Protein 3M8U (pdb70)

Nearest PDB structures (foldseek):
  3m8u-assembly1_A  TM=1.002E+00  e=0.000E+00  Glaesserella parasuis SH0165
  3tpa-assembly1_A  TM=8.443E-01  e=3.538E-82  Glaesserella parasuis 29755
  8c6u-assembly1_A  TM=8.831E-01  e=1.238E-36  Agrobacterium tumefaciens
  8c6r-assembly1_A  TM=8.570E-01  e=9.132E-37  Agrobacterium tumefaciens
  8cb9-assembly1_A  TM=8.434E-01  e=1.182E-34  Agrobacterium tumefaciens

Radius of gyration: 23.16 Å; Cα contacts (8 Å, |Δi|>4): 1195; chains: 1; bounding box: 48×63×65 Å

CATH classification: 3.40.190.10 (+2 more: 3.90.76.10, 3.10.105.10)

Secondary structure (DSSP, 8-state):
--EEEEEESS--S-S-GGG---HHHHHHTHHHH---SEEEPTTSS-EEESSEEEEEE-TTS-EEEEEEPSSPPPP-BTTB--SS---HHHHHHHHHHHH-TTSTTTTGGG---HHHHHTTHHHHEEEEEEEETTEEEEEESS--TTHHHHTTSGGG----HHHHHHHHHTT-TTHHHHS---SSSEEEEEEETTTEEEEEE-TT-TT---S-SEEEEEE---HHHHHHHHHHTS-SEESS--HHHHHHHTS-TT-EEEEEE-SEEEEEEE-TTSTTTTSHHHHHHHHHT--HHHHIIIIITTSEEE-SSSS-TTSTT--TT--PPP--HHHHHHHHHHTT-TT-EEEEEE--SS-BTTBS-HHHHHHHHHHHHHTTTEEEEEE---HHHHHHHHHTT--SEEEEEEE-SSS-THHHHHHHH-GGGBTTTBTT----HHHHHHHHHHHT-S-HHHHHHHHHHHHHHHHHH-SEEEEEEEEEEEEE-TTEES----TTS----TT-EE--

B-factor: mean 21.23, std 10.89, range [4.3, 130.55]

Structure (mmCIF, N/CA/C/O backbone):
data_3M8U
#
_entry.id   3M8U
#
_cell.length_a   57.520
_cell.length_b   68.470
_cell.length_c   142.320
_cell.angle_alpha   90.00
_cell.angle_beta   90.00
_cell.angle_gamma   90.00
#
_symmetry.space_group_name_H-M   'P 21 21 21'
#
loop_
_entity.id
_entity.type
_entity.pdbx_description
1 polymer 'Heme-binding protein A'
2 non-polymer 'OXIDIZED GLUTATHIONE DISULFIDE'
3 non-polymer 'MALONATE ION'
4 water water
#
loop_
_atom_site.group_PDB
_atom_site.id
_atom_site.type_symbol
_atom_site.label_atom_id
_atom_site.label_alt_id
_atom_site.label_comp_id
_atom_site.label_asym_id
_atom_site.label_entity_id
_atom_site.label_seq_id
_atom_site.pdbx_PDB_ins_code
_atom_site.Cartn_x
_atom_site.Cartn_y
_atom_site.Cartn_z
_atom_site.occupancy
_atom_site.B_iso_or_equiv
_atom_site.auth_seq_id
_atom_site.auth_comp_id
_atom_site.auth_asym_id
_atom_site.auth_atom_id
_atom_site.pdbx_PDB_model_num
ATOM 1 N N . ASP A 1 2 ? 19.739 10.331 -23.771 1.00 108.15 24 ASP A N 1
ATOM 2 C CA . ASP A 1 2 ? 18.333 10.641 -24.006 1.00 108.79 24 ASP A CA 1
ATOM 3 C C . ASP A 1 2 ? 17.431 9.788 -23.108 1.00 109.23 24 ASP A C 1
ATOM 4 O O . ASP A 1 2 ? 17.402 9.983 -21.892 1.00 110.06 24 ASP A O 1
ATOM 12 N N . LYS A 1 3 ? 16.695 8.850 -23.696 1.00 43.80 25 LYS A N 1
ATOM 13 C CA . LYS A 1 3 ? 15.876 7.932 -22.911 1.00 44.31 25 LYS A CA 1
ATOM 14 C C . LYS A 1 3 ? 16.681 6.683 -22.585 1.00 42.87 25 LYS A C 1
ATOM 15 O O . LYS A 1 3 ? 16.704 5.735 -23.364 1.00 42.14 25 LYS A O 1
ATOM 34 N N . THR A 1 4 ? 17.345 6.698 -21.433 1.00 19.50 26 THR A N 1
ATOM 35 C CA . THR A 1 4 ? 18.184 5.588 -21.005 1.00 18.84 26 THR A CA 1
ATOM 36 C C . THR A 1 4 ? 17.554 4.852 -19.822 1.00 17.89 26 THR A C 1
ATOM 37 O O . THR A 1 4 ? 17.360 5.422 -18.754 1.00 22.36 26 THR A O 1
ATOM 48 N N . PHE A 1 5 ? 17.237 3.583 -20.029 1.00 16.94 27 PHE A N 1
ATOM 49 C CA . PHE A 1 5 ? 16.703 2.728 -18.980 1.00 13.80 27 PHE A CA 1
ATOM 50 C C . PHE A 1 5 ? 17.873 2.084 -18.247 1.00 12.21 27 PHE A C 1
ATOM 51 O O . PHE A 1 5 ? 18.740 1.483 -18.873 1.00 11.73 27 PHE A O 1
ATOM 68 N N . ILE A 1 6 ? 17.914 2.219 -16.926 1.00 9.55 28 ILE A N 1
ATOM 69 C CA . ILE A 1 6 ? 18.960 1.582 -16.137 1.00 11.34 28 ILE A CA 1
ATOM 70 C C . ILE A 1 6 ? 18.374 0.367 -15.423 1.00 12.05 28 ILE A C 1
ATOM 71 O O . ILE A 1 6 ? 17.523 0.490 -14.548 1.00 13.25 28 ILE A O 1
ATOM 87 N N . ASN A 1 7 ? 18.831 -0.805 -15.829 1.00 9.05 29 ASN A N 1
ATOM 88 C CA . ASN A 1 7 ? 18.414 -2.060 -15.219 1.00 8.05 29 ASN A CA 1
ATOM 89 C C . ASN A 1 7 ? 19.512 -2.506 -14.274 1.00 10.32 29 ASN A C 1
ATOM 90 O O . ASN A 1 7 ? 20.619 -2.782 -14.709 1.00 10.25 29 ASN A O 1
ATOM 101 N N . CYS A 1 8 ? 19.224 -2.561 -12.979 1.00 11.97 30 CYS A N 1
ATOM 102 C CA . CYS A 1 8 ? 20.229 -3.020 -12.027 1.00 8.86 30 CYS A CA 1
ATOM 103 C C . CYS A 1 8 ? 20.056 -4.505 -11.768 1.00 9.08 30 CYS A C 1
ATOM 104 O O . CYS A 1 8 ? 18.991 -4.940 -11.316 1.00 9.17 30 CYS A O 1
ATOM 111 N N . VAL A 1 9 ? 21.095 -5.271 -12.091 1.00 10.28 31 VAL A N 1
ATOM 112 C CA . VAL A 1 9 ? 21.051 -6.728 -11.993 1.00 7.62 31 VAL A CA 1
ATOM 113 C C . VAL A 1 9 ? 22.068 -7.221 -10.972 1.00 8.86 31 VAL A C 1
ATOM 114 O O . VAL A 1 9 ? 23.069 -6.561 -10.720 1.00 11.15 31 VAL A O 1
ATOM 127 N N . SER A 1 10 ? 21.821 -8.402 -10.408 1.00 8.53 32 SER A N 1
ATOM 128 C CA . SER A 1 10 ? 22.566 -8.842 -9.225 1.00 12.06 32 SER A CA 1
ATOM 129 C C . SER A 1 10 ? 23.893 -9.546 -9.532 1.00 12.06 32 SER A C 1
ATOM 130 O O . SER A 1 10 ? 24.762 -9.636 -8.663 1.00 12.32 32 SER A O 1
ATOM 138 N N . ARG A 1 11 ? 24.058 -10.035 -10.760 1.00 12.46 33 ARG A N 1
ATOM 139 C CA . ARG A 1 11 ? 25.289 -10.739 -11.124 1.00 12.55 33 ARG A CA 1
ATOM 140 C C . ARG A 1 11 ? 25.674 -10.532 -12.589 1.00 14.06 33 ARG A C 1
ATOM 141 O O . ARG A 1 11 ? 24.831 -10.218 -13.435 1.00 10.69 33 ARG A O 1
ATOM 162 N N . SER A 1 12 ? 26.961 -10.711 -12.867 1.00 10.52 34 SER A N 1
ATOM 163 C CA . SER A 1 12 ? 27.483 -10.718 -14.229 1.00 11.70 34 SER A CA 1
ATOM 164 C C . SER A 1 12 ? 26.970 -11.956 -14.946 1.00 14.17 34 SER A C 1
ATOM 165 O O . SER A 1 12 ? 26.822 -13.012 -14.334 1.00 11.23 34 SER A O 1
ATOM 173 N N . PRO A 1 13 ? 26.696 -11.835 -16.249 1.00 12.53 35 PRO A N 1
ATOM 174 C CA . PRO A 1 13 ? 26.193 -12.981 -17.012 1.00 13.70 35 PRO A CA 1
ATOM 175 C C . PRO A 1 13 ? 27.272 -14.022 -17.258 1.00 15.12 35 PRO A C 1
ATOM 176 O O . PRO A 1 13 ? 28.444 -13.673 -17.430 1.00 13.73 35 PRO A O 1
ATOM 187 N N . THR A 1 14 ? 26.876 -15.292 -17.276 1.00 8.68 36 THR A N 1
ATOM 188 C CA . THR A 1 14 ? 27.801 -16.365 -17.611 1.00 12.62 36 THR A CA 1
ATOM 189 C C . THR A 1 14 ? 28.324 -16.192 -19.039 1.00 13.69 36 THR A C 1
ATOM 190 O O . THR A 1 14 ? 29.494 -16.448 -19.311 1.00 14.47 36 THR A O 1
ATOM 201 N N . GLY A 1 15 ? 27.466 -15.730 -19.942 1.00 11.88 37 GLY A N 1
ATOM 202 C CA . GLY A 1 15 ? 27.880 -15.488 -21.319 1.00 15.58 37 GLY A CA 1
ATOM 203 C C . GLY A 1 15 ? 26.808 -14.776 -22.123 1.00 14.08 37 GLY A C 1
ATOM 204 O O . GLY A 1 15 ? 25.698 -14.562 -21.624 1.00 13.11 37 GLY A O 1
ATOM 208 N N . PHE A 1 16 ? 27.128 -14.413 -23.365 1.00 11.48 38 PHE A N 1
ATOM 209 C CA . PHE A 1 16 ? 26.197 -13.653 -24.210 1.00 10.94 38 PHE A CA 1
ATOM 210 C C . PHE A 1 16 ? 25.746 -14.445 -25.439 1.00 9.74 38 PHE A C 1
ATOM 211 O O . PHE A 1 16 ? 25.240 -13.864 -26.414 1.00 9.39 38 PHE A O 1
ATOM 228 N N . SER A 1 17 ? 25.914 -15.765 -25.389 1.00 8.75 39 SER A N 1
ATOM 229 C CA . SER A 1 17 ? 25.517 -16.637 -26.495 1.00 9.87 39 SER A CA 1
ATOM 230 C C . SER A 1 17 ? 24.437 -17.603 -26.005 1.00 9.69 39 SER A C 1
ATOM 231 O O . SER A 1 17 ? 24.738 -18.577 -25.308 1.00 10.58 39 SER A O 1
ATOM 239 N N . PRO A 1 18 ? 23.171 -17.329 -26.347 1.00 12.09 40 PRO A N 1
ATOM 240 C CA . PRO A 1 18 ? 22.092 -18.100 -25.723 1.00 11.65 40 PRO A CA 1
ATOM 241 C C . PRO A 1 18 ? 22.113 -19.597 -26.030 1.00 12.15 40 PRO A C 1
ATOM 242 O O . PRO A 1 18 ? 21.611 -20.375 -25.226 1.00 11.81 40 PRO A O 1
ATOM 253 N N . ALA A 1 19 ? 22.664 -20.005 -27.169 1.00 9.36 41 ALA A N 1
ATOM 254 C CA . ALA A 1 19 ? 22.744 -21.433 -27.484 1.00 10.26 41 ALA A CA 1
ATOM 255 C C . ALA A 1 19 ? 23.705 -22.168 -26.543 1.00 12.36 41 ALA A C 1
ATOM 256 O O . ALA A 1 19 ? 23.650 -23.391 -26.423 1.00 12.78 41 ALA A O 1
ATOM 263 N N . LEU A 1 20 ? 24.590 -21.428 -25.884 1.00 8.85 42 LEU A N 1
ATOM 264 C CA . LEU A 1 20 ? 25.658 -22.051 -25.094 1.00 9.90 42 LEU A CA 1
ATOM 265 C C . LEU A 1 20 ? 25.362 -22.090 -23.597 1.00 12.61 42 LEU A C 1
ATOM 266 O O . LEU A 1 20 ? 26.086 -22.740 -22.841 1.00 14.78 42 LEU A O 1
ATOM 282 N N . VAL A 1 21 ? 24.324 -21.378 -23.164 1.00 13.80 43 VAL A N 1
ATOM 283 C CA . VAL A 1 21 ? 24.003 -21.303 -21.736 1.00 13.63 43 VAL A CA 1
ATOM 284 C C . VAL A 1 21 ? 22.536 -21.549 -21.465 1.00 11.74 43 VAL A C 1
ATOM 285 O O . VAL A 1 21 ? 21.730 -21.650 -22.380 1.00 10.86 43 VAL A O 1
ATOM 298 N N . MET A 1 22 ? 22.195 -21.603 -20.185 1.00 9.00 44 MET A N 1
ATOM 299 C CA . MET A 1 22 ? 20.884 -22.024 -19.773 1.00 8.05 44 MET A CA 1
ATOM 300 C C . MET A 1 22 ? 20.564 -21.414 -18.412 1.00 9.09 44 MET A C 1
ATOM 301 O O . MET A 1 22 ? 20.164 -22.115 -17.487 1.00 10.22 44 MET A O 1
ATOM 315 N N . ASP A 1 23 ? 20.746 -20.103 -18.293 1.00 8.14 45 ASP A N 1
ATOM 316 C CA . ASP A 1 23 ? 20.361 -19.395 -17.076 1.00 7.29 45 ASP A CA 1
ATOM 317 C C . ASP A 1 23 ? 19.774 -18.039 -17.451 1.00 6.71 45 ASP A C 1
ATOM 318 O O . ASP A 1 23 ? 20.075 -17.496 -18.519 1.00 6.96 45 ASP A O 1
ATOM 327 N N . GLY A 1 24 ? 18.935 -17.504 -16.571 1.00 10.19 46 GLY A N 1
ATOM 328 C CA . GLY A 1 24 ? 18.170 -16.297 -16.853 1.00 11.13 46 GLY A CA 1
ATOM 329 C C . GLY A 1 24 ? 18.941 -14.989 -16.879 1.00 9.49 46 GLY A C 1
ATOM 330 O O . GLY A 1 24 ? 18.538 -14.052 -17.563 1.00 11.39 46 GLY A O 1
ATOM 334 N N . ILE A 1 25 ? 20.016 -14.884 -16.110 1.00 9.04 47 ILE A N 1
ATOM 335 C CA A ILE A 1 25 ? 20.863 -13.687 -16.130 0.59 9.91 47 ILE A CA 1
ATOM 336 C CA B ILE A 1 25 ? 20.798 -13.657 -16.148 0.41 9.90 47 ILE A CA 1
ATOM 337 C C . ILE A 1 25 ? 21.485 -13.544 -17.510 1.00 8.99 47 ILE A C 1
ATOM 338 O O . ILE A 1 25 ? 21.489 -12.462 -18.114 1.00 9.19 47 ILE A O 1
ATOM 369 N N . SER A 1 26 ? 22.027 -14.651 -18.002 1.00 6.99 48 SER A N 1
ATOM 370 C CA . SER A 1 26 ? 22.627 -14.677 -19.335 1.00 9.54 48 SER A CA 1
ATOM 371 C C . SER A 1 26 ? 21.575 -14.383 -20.413 1.00 8.92 48 SER A C 1
ATOM 372 O O . SER A 1 26 ? 21.801 -13.565 -21.298 1.00 9.56 48 SER A O 1
ATOM 380 N N . TYR A 1 27 ? 20.422 -15.041 -20.349 1.00 9.43 49 TYR A N 1
ATOM 381 C CA . TYR A 1 27 ? 19.395 -14.798 -21.358 1.00 9.17 49 TYR A CA 1
ATOM 382 C C . TYR A 1 27 ? 18.945 -13.335 -21.342 1.00 9.44 49 TYR A C 1
ATOM 383 O O . TYR A 1 27 ? 18.852 -12.691 -22.390 1.00 11.87 49 TYR A O 1
ATOM 401 N N . ASN A 1 28 ? 18.656 -12.820 -20.147 1.00 8.87 50 ASN A N 1
ATOM 402 C CA . ASN A 1 28 ? 18.246 -11.431 -20.012 1.00 9.67 50 ASN A CA 1
ATOM 403 C C . ASN A 1 28 ? 19.261 -10.493 -20.673 1.00 10.87 50 ASN A C 1
ATOM 404 O O . ASN A 1 28 ? 18.879 -9.507 -21.294 1.00 12.23 50 ASN A O 1
ATOM 415 N N . ALA A 1 29 ? 20.552 -10.803 -20.532 1.00 10.41 51 ALA A N 1
ATOM 416 C CA . ALA A 1 29 ? 21.606 -9.907 -21.015 1.00 11.41 51 ALA A CA 1
ATOM 417 C C . ALA A 1 29 ? 21.929 -10.114 -22.492 1.00 12.36 51 ALA A C 1
ATOM 418 O O . ALA A 1 29 ? 22.770 -9.405 -23.053 1.00 12.56 51 ALA A O 1
ATOM 425 N N . SER A 1 30 ? 21.292 -11.094 -23.120 1.00 9.99 52 SER A N 1
ATOM 426 C CA . SER A 1 30 ? 21.575 -11.378 -24.530 1.00 9.08 52 SER A CA 1
ATOM 427 C C . SER A 1 30 ? 20.296 -11.591 -25.331 1.00 11.10 52 SER A C 1
ATOM 428 O O . SER A 1 30 ? 19.742 -10.646 -25.883 1.00 10.93 52 SER A O 1
ATOM 436 N N . SER A 1 31 ? 19.830 -12.832 -25.393 1.00 10.20 53 SER A N 1
ATOM 437 C CA . SER A 1 31 ? 18.695 -13.203 -26.240 1.00 9.72 53 SER A CA 1
ATOM 438 C C . SER A 1 31 ? 17.411 -12.387 -26.000 1.00 11.91 53 SER A C 1
ATOM 439 O O . SER A 1 31 ? 16.646 -12.147 -26.929 1.00 14.08 53 SER A O 1
ATOM 447 N N . GLN A 1 32 ? 17.171 -11.949 -24.769 1.00 9.59 54 GLN A N 1
ATOM 448 C CA . GLN A 1 32 ? 15.952 -11.194 -24.479 1.00 9.03 54 GLN A CA 1
ATOM 449 C C . GLN A 1 32 ? 16.002 -9.801 -25.111 1.00 11.45 54 GLN A C 1
ATOM 450 O O . GLN A 1 32 ? 14.959 -9.202 -25.398 1.00 15.88 54 GLN A O 1
ATOM 464 N N . GLN A 1 33 ? 17.214 -9.290 -25.315 1.00 11.55 55 GLN A N 1
ATOM 465 C CA . GLN A 1 33 ? 17.402 -7.932 -25.829 1.00 9.94 55 GLN A CA 1
ATOM 466 C C . GLN A 1 33 ? 17.776 -7.891 -27.308 1.00 14.27 55 GLN A C 1
ATOM 467 O O . GLN A 1 33 ? 17.237 -7.078 -28.052 1.00 14.69 55 GLN A O 1
ATOM 481 N N . VAL A 1 34 ? 18.712 -8.744 -27.723 1.00 12.39 56 VAL A N 1
ATOM 482 C CA . VAL A 1 34 ? 19.356 -8.572 -29.029 1.00 10.45 56 VAL A CA 1
ATOM 483 C C . VAL A 1 34 ? 19.023 -9.632 -30.083 1.00 12.96 56 VAL A C 1
ATOM 484 O O . VAL A 1 34 ? 19.366 -9.445 -31.250 1.00 16.87 56 VAL A O 1
ATOM 497 N N . TYR A 1 35 ? 18.353 -10.721 -29.698 1.00 10.33 57 TYR A N 1
ATOM 498 C CA . TYR A 1 35 ? 18.021 -11.783 -30.656 1.00 12.99 57 TYR A CA 1
ATOM 499 C C . TYR A 1 35 ? 16.509 -11.926 -30.843 1.00 14.44 57 TYR A C 1
ATOM 500 O O . TYR A 1 35 ? 15.730 -11.562 -29.966 1.00 14.00 57 TYR A O 1
ATOM 518 N N . ASN A 1 36 ? 16.108 -12.462 -31.991 1.00 7.64 58 ASN A N 1
ATO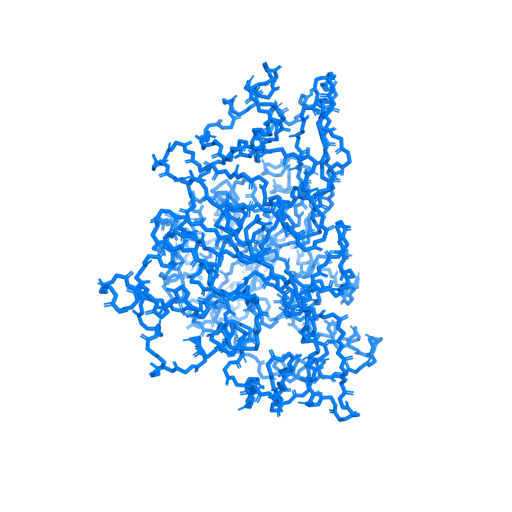M 519 C CA . ASN A 1 36 ? 14.729 -12.890 -32.210 1.00 10.44 58 ASN A CA 1
ATOM 520 C C . ASN A 1 36 ? 14.706 -14.405 -32.373 1.00 9.66 58 ASN A C 1
ATOM 521 O O . ASN A 1 36 ? 15.736 -15.016 -32.702 1.00 6.78 58 ASN A O 1
ATOM 532 N N . ARG A 1 37 ? 13.531 -14.993 -32.171 1.00 13.66 59 ARG A N 1
ATOM 533 C CA . ARG A 1 37 ? 13.270 -16.388 -32.512 1.00 12.28 59 ARG A CA 1
ATOM 534 C C . ARG A 1 37 ? 12.319 -16.420 -33.726 1.00 13.80 59 ARG A C 1
ATOM 535 O O . ARG A 1 37 ? 11.814 -15.383 -34.153 1.00 16.32 59 ARG A O 1
ATOM 556 N N . LEU A 1 38 ? 12.083 -17.605 -34.286 1.00 9.67 60 LEU A N 1
ATOM 557 C CA . LEU A 1 38 ? 11.132 -17.761 -35.386 1.00 10.89 60 LEU A CA 1
ATOM 558 C C . LEU A 1 38 ? 9.737 -17.325 -34.954 1.00 15.30 60 LEU A C 1
ATOM 559 O O . LEU A 1 38 ? 9.027 -16.662 -35.699 1.00 18.47 60 LEU A O 1
ATOM 575 N N . VAL A 1 39 ? 9.346 -17.727 -33.749 1.00 13.27 61 VAL A N 1
ATOM 576 C CA . VAL A 1 39 ? 8.077 -17.297 -33.166 1.00 15.71 61 VAL A CA 1
ATOM 577 C C . VAL A 1 39 ? 8.382 -16.782 -31.765 1.00 18.14 61 VAL A C 1
ATOM 578 O O . VAL A 1 39 ? 9.368 -17.191 -31.169 1.00 13.60 61 VAL A O 1
ATOM 591 N N . GLU A 1 40 ? 7.559 -15.874 -31.249 1.00 14.30 62 GLU A N 1
ATOM 592 C CA . GLU A 1 40 ? 7.810 -15.307 -29.925 1.00 15.35 62 GLU A CA 1
ATOM 593 C C . GLU A 1 40 ? 6.524 -15.160 -29.132 1.00 19.82 62 GLU A C 1
ATOM 594 O O . GLU A 1 40 ? 5.437 -15.183 -29.702 1.00 21.65 62 GLU A O 1
ATOM 606 N N . PHE A 1 41 ? 6.647 -15.031 -27.814 1.00 14.80 63 PHE A N 1
ATOM 607 C CA . PHE A 1 41 ? 5.477 -14.866 -26.961 1.00 16.22 63 PHE A CA 1
ATOM 608 C C . PHE A 1 41 ? 5.032 -13.402 -26.918 1.00 17.86 63 PHE A C 1
ATOM 609 O O . PHE A 1 41 ? 5.860 -12.493 -26.880 1.00 16.27 63 PHE A O 1
ATOM 626 N N . LYS A 1 42 ? 3.722 -13.176 -26.959 1.00 16.09 64 LYS A N 1
ATOM 627 C CA . LYS A 1 42 ? 3.177 -11.844 -26.711 1.00 17.45 64 LYS A CA 1
ATOM 628 C C . LYS A 1 42 ? 3.600 -11.439 -25.305 1.00 14.91 64 LYS A C 1
ATOM 629 O O . LYS A 1 42 ? 3.661 -12.291 -24.428 1.00 11.07 64 LYS A O 1
ATOM 648 N N . ARG A 1 43 ? 3.897 -10.157 -25.085 1.00 14.74 65 ARG A N 1
ATOM 649 C CA . ARG A 1 43 ? 4.334 -9.693 -23.765 1.00 13.14 65 ARG A CA 1
ATOM 650 C C . ARG A 1 43 ? 3.337 -10.074 -22.675 1.00 13.25 65 ARG A C 1
ATOM 651 O O . ARG A 1 43 ? 2.120 -9.978 -22.866 1.00 12.35 65 ARG A O 1
ATOM 672 N N . GLY A 1 44 ? 3.857 -10.504 -21.530 1.00 14.03 66 GLY A N 1
ATOM 673 C CA . GLY A 1 44 ? 3.031 -10.855 -20.388 1.00 15.47 66 GLY A CA 1
ATOM 674 C C . GLY A 1 44 ? 2.119 -12.045 -20.639 1.00 18.05 66 GLY A C 1
ATOM 675 O O . GLY A 1 44 ? 1.123 -12.220 -19.944 1.00 18.42 66 GLY A O 1
ATOM 679 N N . SER A 1 45 ? 2.463 -12.883 -21.613 1.00 11.01 67 SER A N 1
ATOM 680 C CA . SER A 1 45 ? 1.540 -13.931 -22.057 1.00 14.22 67 SER A CA 1
ATOM 681 C C . SER A 1 45 ? 2.268 -15.190 -22.502 1.00 11.77 67 SER A C 1
ATOM 682 O O . SER A 1 45 ? 3.426 -15.115 -22.887 1.00 11.65 67 SER A O 1
ATOM 690 N N . THR A 1 46 ? 1.590 -16.343 -22.463 1.00 9.45 68 THR A N 1
ATOM 691 C CA . THR A 1 46 ? 2.166 -17.570 -23.029 1.00 15.00 68 THR A CA 1
ATOM 692 C C . THR A 1 46 ? 1.647 -17.833 -24.438 1.00 20.02 68 THR A C 1
ATOM 693 O O . THR A 1 46 ? 1.951 -18.866 -25.036 1.00 24.79 68 THR A O 1
ATOM 704 N N . ASP A 1 47 ? 0.862 -16.899 -24.968 1.00 14.44 69 ASP A N 1
ATOM 705 C CA . ASP A 1 47 ? 0.398 -17.008 -26.347 1.00 18.63 69 ASP A CA 1
ATOM 706 C C . ASP A 1 47 ? 1.552 -16.689 -27.281 1.00 18.39 69 ASP A C 1
ATOM 707 O O . ASP A 1 47 ? 2.338 -15.781 -27.019 1.00 19.12 69 ASP A O 1
ATOM 716 N N . ILE A 1 48 ? 1.646 -17.425 -28.379 1.00 19.54 70 ILE A N 1
ATOM 717 C CA . ILE A 1 48 ? 2.690 -17.176 -29.361 1.00 19.84 70 ILE A CA 1
ATOM 718 C C . ILE A 1 48 ? 2.172 -16.313 -30.508 1.00 24.33 70 ILE A C 1
ATOM 719 O O . ILE A 1 48 ? 0.965 -16.242 -30.762 1.00 24.69 70 ILE A O 1
ATOM 735 N N . GLU A 1 49 ? 3.103 -15.664 -31.197 1.00 15.23 71 GLU A N 1
ATOM 736 C CA . GLU A 1 49 ? 2.789 -14.890 -32.394 1.00 20.92 71 GLU A CA 1
ATOM 737 C C . GLU A 1 49 ? 3.988 -14.919 -33.326 1.00 17.40 71 GLU A C 1
ATOM 738 O O . GLU A 1 49 ? 5.093 -15.270 -32.909 1.00 14.67 71 GLU A O 1
ATOM 750 N N . PRO A 1 50 ? 3.773 -14.573 -34.599 1.00 18.61 72 PRO A N 1
ATOM 751 C CA . PRO A 1 50 ? 4.862 -14.548 -35.583 1.00 12.38 72 PRO A CA 1
ATOM 752 C C . PRO A 1 50 ? 5.992 -13.604 -35.184 1.00 13.76 72 PRO A C 1
ATOM 753 O O . PRO A 1 50 ? 5.743 -12.561 -34.573 1.00 16.13 72 PRO A O 1
ATOM 764 N N . ALA A 1 51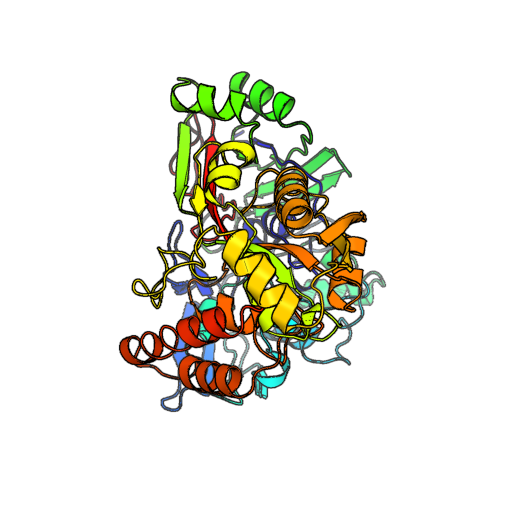 ? 7.219 -13.989 -35.519 1.00 15.78 73 ALA A N 1
ATOM 765 C CA . ALA A 1 51 ? 8.390 -13.144 -35.326 1.00 15.67 73 ALA A CA 1
ATOM 766 C C . ALA A 1 51 ? 9.225 -13.230 -36.600 1.00 14.60 73 ALA A C 1
ATOM 767 O O . ALA A 1 51 ? 8.801 -12.723 -37.639 1.00 16.87 73 ALA A O 1
ATOM 774 N N . LEU A 1 52 ? 10.381 -13.894 -36.557 1.00 17.23 74 LEU A N 1
ATOM 775 C CA . LEU A 1 52 ? 11.181 -14.058 -37.772 1.00 17.92 74 LEU A CA 1
ATOM 776 C C . LEU A 1 52 ? 10.480 -14.939 -38.806 1.00 17.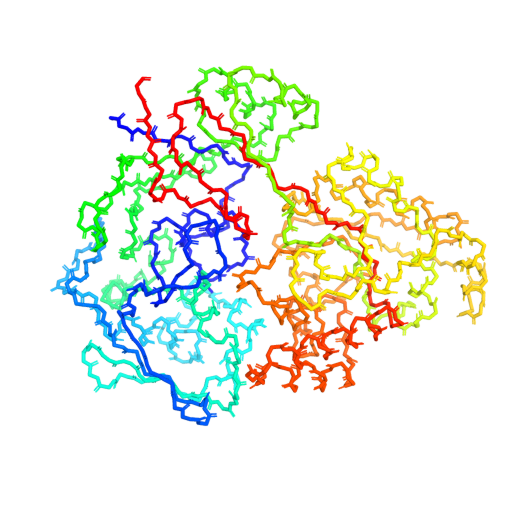74 74 LEU A C 1
ATOM 777 O O . LEU A 1 52 ? 10.711 -14.788 -39.997 1.00 20.18 74 LEU A O 1
ATOM 793 N N . ALA A 1 53 ? 9.646 -15.874 -38.356 1.00 11.49 75 ALA A N 1
ATOM 794 C CA . ALA A 1 53 ? 8.723 -16.555 -39.262 1.00 14.44 75 ALA A CA 1
ATOM 795 C C . ALA A 1 53 ? 7.440 -15.727 -39.305 1.00 16.63 75 ALA A C 1
ATOM 796 O O . ALA A 1 53 ? 6.794 -15.529 -38.279 1.00 18.82 75 ALA A O 1
ATOM 803 N N . GLU A 1 54 ? 7.092 -15.219 -40.485 1.00 12.06 76 GLU A N 1
ATOM 804 C CA . GLU A 1 54 ? 5.898 -14.389 -40.634 1.00 15.82 76 GLU A CA 1
ATOM 805 C C . GLU A 1 54 ? 4.625 -15.239 -40.609 1.00 17.25 76 GLU A C 1
ATOM 806 O O . GLU A 1 54 ? 3.560 -14.782 -40.175 1.00 22.17 76 GLU A O 1
ATOM 818 N N . SER A 1 55 ? 4.747 -16.478 -41.075 1.00 18.30 77 SER A N 1
ATOM 819 C CA . SER A 1 55 ? 3.651 -17.437 -41.009 1.00 17.95 77 SER A CA 1
ATOM 820 C C . SER A 1 55 ? 4.221 -18.842 -41.146 1.00 15.67 77 SER A C 1
ATOM 821 O O . SER A 1 55 ? 5.413 -19.013 -41.412 1.00 13.35 77 SER A O 1
ATOM 829 N N . TRP A 1 56 ? 3.374 -19.848 -40.964 1.00 18.63 78 TRP A N 1
ATOM 830 C CA . TRP A 1 56 ? 3.817 -21.232 -41.033 1.00 18.79 78 TRP A CA 1
ATOM 831 C C . TRP A 1 56 ? 2.632 -22.152 -41.270 1.00 25.35 78 TRP A C 1
ATOM 832 O O . TRP A 1 56 ? 1.479 -21.768 -41.072 1.00 27.54 78 TRP A O 1
ATOM 853 N N . THR A 1 57 ? 2.930 -23.368 -41.703 1.00 18.32 79 THR A N 1
ATOM 854 C CA . THR A 1 57 ? 1.915 -24.396 -41.845 1.00 25.33 79 THR A CA 1
ATOM 855 C C . THR A 1 57 ? 2.428 -25.654 -41.175 1.00 26.22 79 THR A C 1
ATOM 856 O O . THR A 1 57 ? 3.631 -25.853 -41.054 1.00 22.20 79 THR A O 1
ATOM 867 N N . VAL A 1 58 ? 1.508 -26.505 -40.748 1.00 17.71 80 VAL A N 1
ATOM 868 C CA . VAL A 1 58 ? 1.861 -27.774 -40.137 1.00 19.62 80 VAL A CA 1
ATOM 869 C C . VAL A 1 58 ? 1.100 -28.853 -40.885 1.00 25.07 80 VAL A C 1
ATOM 870 O O . VAL A 1 58 ? -0.095 -28.709 -41.135 1.00 33.06 80 VAL A O 1
ATOM 883 N N . SER A 1 59 ? 1.788 -29.929 -41.252 1.00 19.37 81 SER A N 1
ATOM 884 C CA . SER A 1 59 ? 1.145 -31.015 -41.986 1.00 25.60 81 SER A CA 1
ATOM 885 C C . SER A 1 59 ? 0.120 -31.706 -41.092 1.00 28.07 81 SER A C 1
ATOM 886 O O . SER A 1 59 ? 0.175 -31.598 -39.873 1.00 23.85 81 SER A O 1
ATOM 894 N N . ASP A 1 60 ? -0.815 -32.418 -41.708 1.00 20.74 82 ASP A N 1
ATOM 895 C CA . ASP A 1 60 ? -1.861 -33.108 -40.964 1.00 25.81 82 ASP A CA 1
ATOM 896 C C . ASP A 1 60 ? -1.293 -34.115 -39.966 1.00 24.12 82 ASP A C 1
ATOM 897 O O . ASP A 1 60 ? -1.870 -34.315 -38.892 1.00 24.41 82 ASP A O 1
ATOM 906 N N . ASP A 1 61 ? -0.175 -34.757 -40.301 1.00 22.74 83 ASP A N 1
ATOM 907 C CA . ASP A 1 61 ? 0.374 -35.769 -39.403 1.00 24.22 83 ASP A CA 1
ATOM 908 C C . ASP A 1 61 ? 1.216 -35.144 -38.284 1.00 19.81 83 ASP A C 1
ATOM 909 O O . ASP A 1 61 ? 1.723 -35.853 -37.410 1.00 20.54 83 ASP A O 1
ATOM 918 N N . GLY A 1 62 ? 1.355 -33.824 -38.315 1.00 32.58 84 GLY A N 1
ATOM 919 C CA . GLY A 1 62 ? 2.072 -33.104 -37.277 1.00 24.24 84 GLY A CA 1
ATOM 920 C C . GLY A 1 62 ? 3.582 -33.242 -37.351 1.00 23.63 84 GLY A C 1
ATOM 921 O O . GLY A 1 62 ? 4.279 -32.867 -36.410 1.00 19.71 84 GLY A O 1
ATOM 925 N N . LEU A 1 63 ? 4.098 -33.754 -38.463 1.00 23.36 85 LEU A N 1
ATOM 926 C CA . LEU A 1 63 ? 5.532 -34.021 -38.575 1.00 20.89 85 LEU A CA 1
ATOM 927 C C . LEU A 1 63 ? 6.308 -33.004 -39.422 1.00 18.92 85 LEU A C 1
ATOM 928 O O . LEU A 1 63 ? 7.534 -32.957 -39.344 1.00 16.80 85 LEU A O 1
ATOM 944 N N . THR A 1 64 ? 5.614 -32.201 -40.222 1.00 21.99 86 THR A N 1
ATOM 945 C CA . THR A 1 64 ? 6.289 -31.257 -41.110 1.00 19.54 86 THR A CA 1
ATOM 946 C C . THR A 1 64 ? 5.844 -29.822 -40.828 1.00 16.91 86 THR A C 1
ATOM 947 O O . THR A 1 64 ? 4.680 -29.477 -41.024 1.00 17.39 86 THR A O 1
ATOM 958 N N . TYR A 1 65 ? 6.776 -29.002 -40.352 1.00 24.02 87 TYR A N 1
ATOM 959 C CA . TYR A 1 65 ? 6.525 -27.585 -40.099 1.00 18.84 87 TYR A CA 1
ATOM 960 C C . TYR A 1 65 ? 7.247 -26.753 -41.146 1.00 16.01 87 TYR A C 1
ATOM 961 O O . TYR A 1 65 ? 8.470 -26.859 -41.292 1.00 16.99 87 TYR A O 1
ATOM 979 N N . THR A 1 66 ? 6.503 -25.930 -41.880 1.00 17.27 88 THR A N 1
ATOM 980 C CA . THR A 1 66 ? 7.102 -25.109 -42.923 1.00 16.59 88 THR A CA 1
ATOM 981 C C . THR A 1 66 ? 7.003 -23.638 -42.527 1.00 15.33 88 THR A C 1
ATOM 982 O O . THR A 1 66 ? 5.913 -23.133 -42.270 1.00 19.98 88 THR A O 1
ATOM 993 N N . PHE A 1 67 ? 8.142 -22.955 -42.466 1.00 19.29 89 PHE A N 1
ATOM 994 C CA . PHE A 1 67 ? 8.164 -21.570 -42.012 1.00 18.60 89 PHE A CA 1
ATOM 995 C C . PHE A 1 67 ? 8.437 -20.597 -43.148 1.00 18.60 89 PHE A C 1
ATOM 996 O O . PHE A 1 67 ? 9.436 -20.712 -43.853 1.00 18.44 89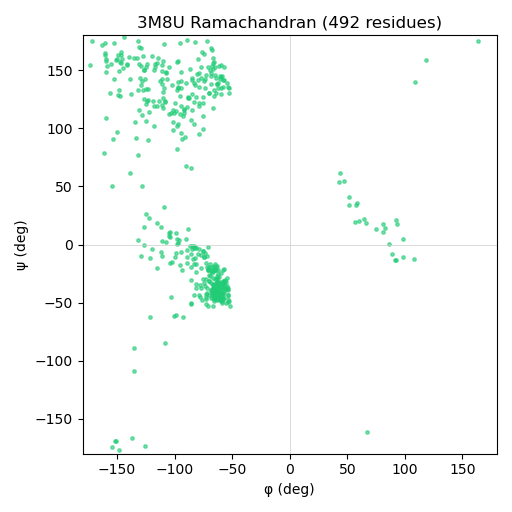 PHE A O 1
ATOM 1013 N N . ASN A 1 68 ? 7.522 -19.651 -43.321 1.00 18.21 90 ASN A N 1
ATOM 1014 C CA . ASN A 1 68 ? 7.690 -18.569 -44.282 1.00 21.28 90 ASN A CA 1
ATOM 1015 C C . ASN A 1 68 ? 8.342 -17.405 -43.573 1.00 16.17 90 ASN A C 1
ATOM 1016 O O . ASN A 1 68 ? 7.744 -16.805 -42.677 1.00 16.45 90 ASN A O 1
ATOM 1027 N N . LEU A 1 69 ? 9.576 -17.101 -43.963 1.00 17.06 91 LEU A N 1
ATOM 1028 C CA . LEU A 1 69 ? 10.399 -16.145 -43.235 1.00 16.72 91 LEU A CA 1
ATOM 1029 C C . LEU A 1 69 ? 10.116 -14.711 -43.652 1.00 20.97 91 LEU A C 1
ATOM 1030 O O . LEU A 1 69 ? 9.896 -14.413 -44.827 1.00 23.00 91 LEU A O 1
ATOM 1046 N N . ARG A 1 70 ? 10.136 -13.828 -42.665 1.00 13.88 92 ARG A N 1
ATOM 1047 C CA . ARG A 1 70 ? 9.923 -12.401 -42.876 1.00 16.58 92 ARG A CA 1
ATOM 1048 C C . ARG A 1 70 ? 11.011 -11.791 -43.755 1.00 15.50 92 ARG A C 1
ATOM 1049 O O . ARG A 1 70 ? 12.191 -12.088 -43.587 1.00 11.24 92 ARG A O 1
ATOM 1070 N N . LYS A 1 71 ? 10.608 -10.919 -44.675 1.00 16.57 93 LYS A N 1
ATOM 1071 C CA . LYS A 1 71 ? 11.544 -10.234 -45.558 1.00 15.20 93 LYS A CA 1
ATOM 1072 C C . LYS A 1 71 ? 11.857 -8.843 -45.015 1.00 18.30 93 LYS A C 1
ATOM 1073 O O . LYS A 1 71 ? 11.079 -8.290 -44.238 1.00 23.16 93 LYS A O 1
ATOM 1092 N N . GLY A 1 72 ? 13.003 -8.292 -45.417 1.00 14.61 94 GLY A N 1
ATOM 1093 C CA . GLY A 1 72 ? 13.376 -6.929 -45.066 1.00 20.72 94 GLY A CA 1
ATOM 1094 C C . GLY A 1 72 ? 13.964 -6.781 -43.670 1.00 19.06 94 GLY A C 1
ATOM 1095 O O . GLY A 1 72 ? 14.142 -5.664 -43.177 1.00 21.17 94 GLY A O 1
ATOM 1099 N N . VAL A 1 73 ? 14.279 -7.904 -43.032 1.00 17.88 95 VAL A N 1
ATOM 1100 C CA . VAL A 1 73 ? 14.787 -7.887 -41.657 1.00 16.26 95 VAL A CA 1
ATOM 1101 C C . VAL A 1 73 ? 16.297 -7.625 -41.608 1.00 15.56 95 VAL A C 1
ATOM 1102 O O . VAL A 1 73 ? 17.082 -8.369 -42.187 1.00 15.51 95 VAL A O 1
ATOM 1115 N N . LYS A 1 74 ? 16.704 -6.576 -40.902 1.00 14.66 96 LYS A N 1
ATOM 1116 C CA . LYS A 1 74 ? 18.118 -6.208 -40.818 1.00 14.50 96 LYS A CA 1
ATOM 1117 C C . LYS A 1 74 ? 18.782 -6.738 -39.551 1.00 13.09 96 LYS A C 1
ATOM 1118 O O . LYS A 1 74 ? 18.210 -6.629 -38.471 1.00 11.87 96 LYS A O 1
ATOM 1137 N N . PHE A 1 75 ? 19.986 -7.293 -39.693 1.00 16.49 97 PHE A N 1
ATOM 1138 C CA . PHE A 1 75 ? 20.858 -7.590 -38.553 1.00 13.73 97 PHE A CA 1
ATOM 1139 C C . PHE A 1 75 ? 21.564 -6.319 -38.089 1.00 15.76 97 PHE A C 1
ATOM 1140 O O . PHE A 1 75 ? 21.691 -5.354 -38.846 1.00 19.55 97 PHE A O 1
ATOM 1157 N N . HIS A 1 76 ? 22.044 -6.345 -36.848 1.00 14.22 98 HIS A N 1
ATOM 1158 C CA . HIS A 1 76 ? 22.882 -5.281 -36.307 1.00 15.21 98 HIS A CA 1
ATOM 1159 C C . HIS A 1 76 ? 24.246 -5.235 -36.981 1.00 14.68 98 HIS A C 1
ATOM 1160 O O . HIS A 1 76 ? 24.622 -6.151 -37.713 1.00 18.33 98 HIS A O 1
ATOM 1175 N N . SER A 1 77 ? 24.980 -4.160 -36.706 1.00 14.13 99 SER A N 1
ATOM 1176 C CA . SER A 1 77 ? 26.395 -4.041 -37.066 1.00 14.79 99 SER A CA 1
ATOM 1177 C C . SER A 1 77 ? 27.216 -3.847 -35.804 1.00 15.33 99 SER A C 1
ATOM 1178 O O . SER A 1 77 ? 26.674 -3.487 -34.758 1.00 12.29 99 SER A O 1
ATOM 1186 N N . ASN A 1 78 ? 28.521 -4.093 -35.904 1.00 9.17 100 ASN A N 1
ATOM 1187 C CA . ASN A 1 78 ? 29.475 -3.671 -34.878 1.00 11.90 100 ASN A CA 1
ATOM 1188 C C . ASN A 1 78 ? 30.809 -3.355 -35.561 1.00 13.98 100 ASN A C 1
ATOM 1189 O O . ASN A 1 78 ? 30.904 -3.401 -36.787 1.00 15.50 100 ASN A O 1
ATOM 1200 N N . LYS A 1 79 ? 31.837 -3.021 -34.796 1.00 16.27 101 LYS A N 1
ATOM 1201 C CA . LYS A 1 79 ? 33.095 -2.607 -35.415 1.00 19.60 101 LYS A CA 1
ATOM 1202 C C . LYS A 1 79 ? 33.736 -3.734 -36.235 1.00 24.42 101 LYS A C 1
ATOM 1203 O O . LYS A 1 79 ? 34.537 -3.473 -37.127 1.00 29.65 101 LYS A O 1
ATOM 1222 N N . GLU A 1 80 ? 33.371 -4.978 -35.934 1.00 16.20 102 GLU A N 1
ATOM 1223 C CA A GLU A 1 80 ? 33.940 -6.155 -36.591 0.64 18.26 102 GLU A CA 1
ATOM 1224 C CA B GLU A 1 80 ? 33.960 -6.123 -36.624 0.36 18.30 102 GLU A CA 1
ATOM 1225 C C . GLU A 1 80 ? 33.125 -6.636 -37.798 1.00 14.63 102 GLU A C 1
ATOM 1226 O O . GLU A 1 80 ? 33.621 -7.407 -38.620 1.00 17.57 102 GLU A O 1
ATOM 1249 N N . PHE A 1 81 ? 31.874 -6.193 -37.906 1.00 17.50 103 PHE A N 1
ATOM 1250 C CA . PHE A 1 81 ? 30.968 -6.753 -38.915 1.00 16.92 103 PHE A CA 1
ATOM 1251 C C . PHE A 1 81 ? 29.828 -5.812 -39.307 1.00 18.09 103 PHE A C 1
ATOM 1252 O O . PHE A 1 81 ? 29.163 -5.246 -38.443 1.00 14.66 103 PHE A O 1
ATOM 1269 N N . THR A 1 82 ? 29.625 -5.629 -40.612 1.00 14.91 104 THR A N 1
ATOM 1270 C CA . THR A 1 82 ? 28.423 -4.980 -41.130 1.00 16.26 104 THR A CA 1
ATOM 1271 C C . THR A 1 82 ? 27.757 -5.928 -42.126 1.00 17.39 104 THR A C 1
ATOM 1272 O O . THR A 1 82 ? 28.382 -6.338 -43.096 1.00 19.17 104 THR A O 1
ATOM 1283 N N . PRO A 1 83 ? 26.483 -6.275 -41.892 1.00 17.03 105 PRO A N 1
ATOM 1284 C CA . PRO A 1 83 ? 25.817 -7.239 -42.774 1.00 18.29 105 PRO A CA 1
ATOM 1285 C C . PRO A 1 83 ? 25.667 -6.705 -44.193 1.00 19.95 105 PRO A C 1
ATOM 1286 O O . PRO A 1 83 ? 25.481 -5.502 -44.372 1.00 21.63 105 PRO A O 1
ATOM 1297 N N . SER A 1 84 ? 25.753 -7.589 -45.183 1.00 16.35 106 SER A N 1
ATOM 1298 C CA . SER A 1 84 ? 25.597 -7.193 -46.576 1.00 17.82 106 SER A CA 1
ATOM 1299 C C . SER A 1 84 ? 24.302 -7.748 -47.154 1.00 17.63 106 SER A C 1
ATOM 1300 O O . SER A 1 84 ? 24.024 -7.578 -48.336 1.00 20.42 106 SER A O 1
ATOM 1308 N N . ARG A 1 85 ? 23.519 -8.430 -46.324 1.00 22.17 107 ARG A N 1
ATOM 1309 C CA . ARG A 1 85 ? 22.223 -8.947 -46.754 1.00 21.41 107 ARG A CA 1
ATOM 1310 C C . ARG A 1 85 ? 21.263 -9.019 -45.574 1.00 17.62 107 ARG A C 1
ATOM 1311 O O . ARG A 1 85 ? 21.692 -9.040 -44.415 1.00 17.51 107 ARG A O 1
ATOM 1332 N N . ASP A 1 86 ? 19.969 -9.050 -45.878 1.00 20.17 108 ASP A N 1
ATOM 1333 C CA . ASP A 1 86 ? 18.931 -9.235 -44.869 1.00 17.15 108 ASP A CA 1
ATOM 1334 C C . ASP A 1 86 ? 18.873 -10.674 -44.377 1.00 15.69 108 ASP A C 1
ATOM 1335 O O . ASP A 1 86 ? 19.400 -11.593 -45.021 1.00 13.73 108 ASP A O 1
ATOM 1344 N N . PHE A 1 87 ? 18.203 -10.855 -43.242 1.00 20.19 109 PHE A N 1
ATOM 1345 C CA . PHE A 1 87 ? 17.927 -12.173 -42.686 1.00 17.08 109 PHE A CA 1
ATOM 1346 C C . PHE A 1 87 ? 17.263 -13.109 -43.702 1.00 17.68 109 PHE A C 1
ATOM 1347 O O . PHE A 1 87 ? 16.329 -12.720 -44.413 1.00 20.36 109 PHE A O 1
ATOM 1364 N N . ASN A 1 88 ? 17.746 -14.349 -43.765 1.00 15.23 110 ASN A N 1
ATOM 1365 C CA . ASN A 1 88 ? 17.150 -15.343 -44.650 1.00 16.18 110 ASN A CA 1
ATOM 1366 C C . ASN A 1 88 ? 17.332 -16.765 -44.116 1.00 13.52 110 ASN A C 1
ATOM 1367 O O . ASN A 1 88 ? 17.752 -16.963 -42.968 1.00 13.93 110 ASN A O 1
ATOM 1378 N N . ALA A 1 89 ? 17.021 -17.751 -44.950 1.00 14.03 111 ALA A N 1
ATOM 1379 C CA . ALA A 1 89 ? 16.992 -19.145 -44.516 1.00 17.80 111 ALA A CA 1
ATOM 1380 C C . ALA A 1 89 ? 18.358 -19.640 -44.037 1.00 16.00 111 ALA A C 1
ATOM 1381 O O . ALA A 1 89 ? 18.432 -20.483 -43.143 1.00 13.66 111 ALA A O 1
ATOM 1388 N N . ASP A 1 90 ? 19.436 -19.132 -44.627 1.00 13.29 112 ASP A N 1
ATOM 1389 C CA . ASP A 1 90 ? 20.779 -19.562 -44.222 1.00 14.96 112 ASP A CA 1
ATOM 1390 C C . ASP A 1 90 ? 21.026 -19.304 -42.738 1.00 12.89 112 ASP A C 1
ATOM 1391 O O . ASP A 1 90 ? 21.723 -20.075 -42.079 1.00 11.08 112 ASP A O 1
ATOM 1400 N N . ASP A 1 91 ? 20.469 -18.214 -42.213 1.00 15.38 113 ASP A N 1
ATOM 1401 C CA . ASP A 1 91 ? 20.624 -17.895 -40.790 1.00 14.93 113 ASP A CA 1
ATOM 1402 C C . ASP A 1 91 ? 19.891 -18.891 -39.893 1.00 12.57 113 ASP A C 1
ATOM 1403 O O . ASP A 1 91 ? 20.378 -19.247 -38.814 1.00 12.32 113 ASP A O 1
ATOM 1412 N N . VAL A 1 92 ? 18.707 -19.318 -40.317 1.00 14.84 114 VAL A N 1
ATOM 1413 C CA . VAL A 1 92 ? 17.954 -20.301 -39.547 1.00 12.54 114 VAL A CA 1
ATOM 1414 C C . VAL A 1 92 ? 18.666 -21.650 -39.586 1.00 17.02 114 VAL A C 1
ATOM 1415 O O . VAL A 1 92 ? 18.836 -22.306 -38.557 1.00 16.80 114 VAL A O 1
ATOM 1428 N N . VAL A 1 93 ? 19.094 -22.067 -40.775 1.00 12.18 115 VAL A N 1
ATOM 1429 C CA . VAL A 1 93 ? 19.787 -23.350 -40.906 1.00 12.67 115 VAL A CA 1
ATOM 1430 C C . VAL A 1 93 ? 21.051 -23.367 -40.048 1.00 14.30 115 VAL A C 1
ATOM 1431 O O . VAL A 1 93 ? 21.287 -24.320 -39.309 1.00 17.35 115 VAL A O 1
ATOM 1444 N N . PHE A 1 94 ? 21.846 -22.301 -40.125 1.00 10.63 116 PHE A N 1
ATOM 1445 C CA . PHE A 1 94 ? 23.046 -22.186 -39.303 1.00 13.10 116 PHE A CA 1
ATOM 1446 C C . PHE A 1 94 ? 22.713 -22.372 -37.823 1.00 11.84 116 PHE A C 1
ATOM 1447 O O . PHE A 1 94 ? 23.373 -23.141 -37.115 1.00 14.79 116 PHE A O 1
ATOM 1464 N N . SER A 1 95 ? 21.701 -21.650 -37.356 1.00 15.95 117 SER A N 1
ATOM 1465 C CA . SER A 1 95 ? 21.377 -21.626 -35.932 1.00 13.23 117 SER A CA 1
ATOM 1466 C C . SER A 1 95 ? 21.002 -23.016 -35.414 1.00 17.52 117 SER A C 1
ATOM 1467 O O . SER A 1 95 ? 21.390 -23.387 -34.311 1.00 16.09 117 SER A O 1
ATOM 1475 N N . PHE A 1 96 ? 20.280 -23.794 -36.216 1.00 12.78 118 PHE A N 1
ATOM 1476 C CA . PHE A 1 96 ? 19.943 -25.165 -35.823 1.00 15.28 118 PHE A CA 1
ATOM 1477 C C . PHE A 1 96 ? 21.134 -26.099 -35.976 1.00 17.99 118 PHE A C 1
ATOM 1478 O O . PHE A 1 96 ? 21.444 -26.875 -35.078 1.00 18.09 118 PHE A O 1
ATOM 1495 N N . GLN A 1 97 ? 21.803 -26.022 -37.122 1.00 10.27 119 GLN A N 1
ATOM 1496 C CA . GLN A 1 97 ? 22.800 -27.035 -37.481 1.00 12.65 119 GLN A CA 1
ATOM 1497 C C . GLN A 1 97 ? 24.038 -26.936 -36.600 1.00 8.73 119 GLN A C 1
ATOM 1498 O O . GLN A 1 97 ? 24.689 -27.950 -36.330 1.00 12.70 119 GLN A O 1
ATOM 1512 N N . ARG A 1 98 ? 24.377 -25.731 -36.154 1.00 18.41 120 ARG A N 1
ATOM 1513 C CA . ARG A 1 98 ? 25.513 -25.586 -35.257 1.00 13.91 120 ARG A CA 1
ATOM 1514 C C . ARG A 1 98 ? 25.347 -26.522 -34.067 1.00 14.02 120 ARG A C 1
ATOM 1515 O O . ARG A 1 98 ? 26.303 -27.178 -33.655 1.00 16.11 120 ARG A O 1
ATOM 1536 N N . GLN A 1 99 ? 24.135 -26.578 -33.519 1.00 15.41 121 GLN A N 1
ATOM 1537 C CA . GLN A 1 99 ? 23.867 -27.394 -32.338 1.00 15.18 121 GLN A CA 1
ATOM 1538 C C . GLN A 1 99 ? 23.641 -28.865 -32.694 1.00 16.82 121 GLN A C 1
ATOM 1539 O O . GLN A 1 99 ? 24.069 -29.757 -31.977 1.00 16.59 121 GLN A O 1
ATOM 1553 N N . LEU A 1 100 ? 22.973 -29.105 -33.817 1.00 10.53 122 LEU A N 1
ATOM 1554 C CA . LEU A 1 100 ? 22.519 -30.450 -34.183 1.00 13.07 122 LEU A CA 1
ATOM 1555 C C . LEU A 1 100 ? 23.645 -31.332 -34.735 1.00 17.18 122 LEU A C 1
ATOM 1556 O O . LEU A 1 100 ? 23.688 -32.529 -34.476 1.00 17.84 122 LEU A O 1
ATOM 1572 N N . ASP A 1 101 ? 24.546 -30.728 -35.503 1.00 11.96 123 ASP A N 1
ATOM 1573 C CA . ASP A 1 101 ? 25.571 -31.473 -36.240 1.00 14.21 123 ASP A CA 1
ATOM 1574 C C . ASP A 1 101 ? 26.918 -31.352 -35.527 1.00 12.87 123 ASP A C 1
ATOM 1575 O O . ASP A 1 101 ? 27.480 -30.252 -35.447 1.00 14.37 123 ASP A O 1
ATOM 1584 N N . PRO A 1 102 ? 27.437 -32.472 -34.986 1.00 13.72 124 PRO A N 1
ATOM 1585 C CA . PRO A 1 102 ? 28.711 -32.438 -34.247 1.00 16.42 124 PRO A CA 1
ATOM 1586 C C . PRO A 1 102 ? 29.893 -32.020 -35.110 1.00 17.95 124 PRO A C 1
ATOM 1587 O O . PRO A 1 102 ? 30.938 -31.623 -34.593 1.00 17.92 124 PRO A O 1
ATOM 1598 N N . ASN A 1 103 ? 29.723 -32.124 -36.421 1.00 9.89 125 ASN A N 1
ATOM 1599 C CA . ASN A 1 103 ? 30.764 -31.758 -37.368 1.00 13.37 125 ASN A CA 1
ATOM 1600 C C . ASN A 1 103 ? 30.536 -30.417 -38.063 1.00 13.92 125 ASN A C 1
ATOM 1601 O O . ASN A 1 103 ? 31.284 -30.049 -38.974 1.00 21.62 125 ASN A O 1
ATOM 1612 N N . HIS A 1 104 ? 29.510 -29.683 -37.639 1.00 15.11 126 HIS A N 1
ATOM 1613 C CA . HIS A 1 104 ? 29.330 -28.324 -38.125 1.00 16.24 126 HIS A CA 1
ATOM 1614 C C . HIS A 1 104 ? 30.567 -27.509 -37.729 1.00 16.46 126 HIS A C 1
ATOM 1615 O O . HIS A 1 104 ? 31.110 -27.707 -36.650 1.00 18.29 126 HIS A O 1
ATOM 1630 N N . PRO A 1 105 ? 31.025 -26.599 -38.607 1.00 17.59 127 PRO A N 1
ATOM 1631 C CA . PRO A 1 105 ? 32.245 -25.827 -38.331 1.00 18.01 127 PRO A CA 1
ATOM 1632 C C . PRO A 1 105 ? 32.226 -25.079 -36.992 1.00 14.73 127 PRO A C 1
ATOM 1633 O O . PRO A 1 105 ? 33.285 -24.859 -36.404 1.00 15.92 127 PRO A O 1
ATOM 1644 N N . TYR A 1 106 ? 31.046 -24.689 -36.523 1.00 17.23 128 TYR A N 1
ATOM 1645 C CA . TYR A 1 106 ? 30.925 -23.938 -35.267 1.00 13.00 128 TYR A CA 1
ATOM 1646 C C . TYR A 1 106 ? 30.568 -24.802 -34.051 1.00 14.57 128 TYR A C 1
ATOM 1647 O O . TYR A 1 106 ? 30.431 -24.287 -32.940 1.00 10.76 128 TYR A O 1
ATOM 1665 N N . HIS A 1 107 ? 30.424 -26.109 -34.239 1.00 18.11 129 HIS A N 1
ATOM 1666 C CA . HIS A 1 107 ? 29.923 -26.942 -33.142 1.00 15.42 129 HIS A CA 1
ATOM 1667 C C . HIS A 1 107 ? 30.797 -26.820 -31.896 1.00 19.54 129 HIS A C 1
ATOM 1668 O O . HIS A 1 107 ? 30.290 -26.759 -30.781 1.00 15.63 129 HIS A O 1
ATOM 1683 N N . ASN A 1 108 ? 32.111 -26.766 -32.086 1.00 9.73 130 ASN A N 1
ATOM 1684 C CA . ASN A 1 108 ? 33.034 -26.750 -30.953 1.00 16.12 130 ASN A CA 1
ATOM 1685 C C . ASN A 1 108 ? 33.652 -25.387 -30.685 1.00 16.69 130 ASN A C 1
ATOM 1686 O O . ASN A 1 108 ? 34.547 -25.257 -29.850 1.00 20.37 130 ASN A O 1
ATOM 1697 N N . VAL A 1 109 ? 33.180 -24.366 -31.393 1.00 17.86 131 VAL A N 1
ATOM 1698 C CA . VAL A 1 109 ? 33.619 -23.006 -31.118 1.00 19.19 131 VAL A CA 1
ATOM 1699 C C . VAL A 1 109 ? 33.190 -22.620 -29.700 1.00 17.30 131 VAL A C 1
ATOM 1700 O O . VAL A 1 109 ? 32.079 -22.935 -29.278 1.00 12.83 131 VAL A O 1
ATOM 1713 N N . SER A 1 110 ? 34.083 -21.955 -28.971 1.00 21.02 132 SER A N 1
ATOM 1714 C CA . SER A 1 110 ? 33.843 -21.579 -27.578 1.00 21.27 132 SER A CA 1
ATOM 1715 C C . SER A 1 110 ? 33.590 -22.804 -26.686 1.00 22.28 132 SER A C 1
ATOM 1716 O O . SER A 1 110 ? 33.016 -22.682 -25.603 1.00 18.33 132 SER A O 1
ATOM 1724 N N . LYS A 1 111 ? 34.015 -23.978 -27.147 1.00 21.33 133 LYS A N 1
ATOM 1725 C CA . LYS A 1 111 ? 33.791 -25.228 -26.420 1.00 23.68 133 LYS A CA 1
ATOM 1726 C C . LYS A 1 111 ? 32.324 -25.397 -26.033 1.00 19.74 133 LYS A C 1
ATOM 1727 O O . LYS A 1 111 ? 32.008 -25.861 -24.937 1.00 18.93 133 LYS A O 1
ATOM 1746 N N . ALA A 1 112 ? 31.436 -25.033 -26.956 1.00 17.03 134 ALA A N 1
ATOM 1747 C CA . ALA A 1 112 ? 29.994 -25.031 -26.714 1.00 14.81 134 ALA A CA 1
ATOM 1748 C C . ALA A 1 112 ? 29.474 -26.423 -26.369 1.00 18.43 134 ALA A C 1
ATOM 1749 O O . ALA A 1 112 ? 29.961 -27.412 -26.926 1.00 15.79 134 ALA A O 1
ATOM 1756 N N . THR A 1 113 ? 28.470 -26.487 -25.487 1.00 17.08 135 THR A N 1
ATOM 1757 C CA . THR A 1 113 ? 27.839 -27.753 -25.091 1.00 16.38 135 THR A CA 1
ATOM 1758 C C . THR A 1 113 ? 26.300 -27.804 -25.246 1.00 18.11 135 THR A C 1
ATOM 1759 O O . THR A 1 113 ? 25.684 -28.822 -24.929 1.00 21.28 135 THR A O 1
ATOM 1770 N N . TYR A 1 114 ? 25.686 -26.720 -25.704 1.00 14.37 136 TYR A N 1
ATOM 1771 C CA . TYR A 1 114 ? 24.249 -26.713 -26.067 1.00 11.70 136 TYR A CA 1
ATOM 1772 C C . TYR A 1 114 ? 23.325 -27.355 -25.020 1.00 11.16 136 TYR A C 1
ATOM 1773 O O . TYR A 1 114 ? 22.552 -28.253 -25.329 1.00 11.68 136 TYR A O 1
ATOM 1791 N N . PRO A 1 115 ? 23.394 -26.879 -23.770 1.00 11.12 137 PRO A N 1
ATOM 1792 C CA . PRO A 1 115 ? 22.685 -27.558 -22.675 1.00 14.06 137 PRO A CA 1
ATOM 1793 C C . PRO A 1 115 ? 21.160 -27.626 -22.850 1.00 11.35 137 PRO A C 1
ATOM 1794 O O . PRO A 1 115 ? 20.572 -28.674 -22.571 1.00 14.37 137 PRO A O 1
ATOM 1805 N N . TYR A 1 116 ? 20.523 -26.554 -23.314 1.00 10.21 138 TYR A N 1
ATOM 1806 C CA . TYR A 1 116 ? 19.071 -26.590 -23.436 1.00 11.31 138 TYR A CA 1
ATOM 1807 C C . TYR A 1 116 ? 18.643 -27.370 -24.675 1.00 12.25 138 TYR A C 1
ATOM 1808 O O . TYR A 1 116 ? 17.623 -28.038 -24.659 1.00 14.49 138 TYR A O 1
ATOM 1826 N N . PHE A 1 117 ? 19.424 -27.279 -25.752 1.00 10.00 139 PHE A N 1
ATOM 1827 C CA . PHE A 1 117 ? 19.152 -28.068 -26.956 1.00 11.87 139 PHE A CA 1
ATOM 1828 C C . PHE A 1 117 ? 19.110 -29.546 -26.562 1.00 13.26 139 PHE A C 1
ATOM 1829 O O . PHE A 1 117 ? 18.290 -30.311 -27.062 1.00 16.31 139 PHE A O 1
ATOM 1846 N N . LYS A 1 118 ? 19.975 -29.933 -25.630 1.00 12.42 140 LYS A N 1
ATOM 1847 C CA . LYS A 1 118 ? 20.016 -31.313 -25.149 1.00 13.35 140 LYS A CA 1
ATOM 1848 C C . LYS A 1 118 ? 18.820 -31.650 -24.244 1.00 16.12 140 LYS A C 1
ATOM 1849 O O . LYS A 1 118 ? 18.175 -32.680 -24.419 1.00 16.76 140 LYS A O 1
ATOM 1868 N N . ALA A 1 119 ? 18.522 -30.773 -23.290 1.00 12.23 141 ALA A N 1
ATOM 1869 C CA . ALA A 1 119 ? 17.421 -31.020 -22.358 1.00 15.60 141 ALA A CA 1
ATOM 1870 C C . ALA A 1 119 ? 16.084 -31.079 -23.106 1.00 16.61 141 ALA A C 1
ATOM 1871 O O . ALA A 1 119 ? 15.170 -31.789 -22.697 1.00 16.67 141 ALA A O 1
ATOM 1878 N N . MET A 1 120 ? 15.979 -30.351 -24.216 1.00 12.72 142 MET A N 1
ATOM 1879 C CA . MET A 1 120 ? 14.753 -30.359 -25.018 1.00 18.28 142 MET A CA 1
ATOM 1880 C C . MET A 1 120 ? 14.725 -31.534 -26.002 1.00 15.94 142 MET A C 1
ATOM 1881 O O . MET A 1 120 ? 13.761 -31.709 -26.737 1.00 21.92 142 MET A O 1
ATOM 1895 N N . LYS A 1 121 ? 15.788 -32.331 -25.998 1.00 11.92 143 LYS A N 1
ATOM 1896 C CA . LYS A 1 121 ? 15.875 -33.532 -26.839 1.00 15.64 143 LYS A CA 1
ATOM 1897 C C . LYS A 1 121 ? 15.703 -33.228 -28.328 1.00 16.51 143 LYS A C 1
ATOM 1898 O O . LYS A 1 121 ? 15.146 -34.032 -29.076 1.00 21.22 143 LYS A O 1
ATOM 1917 N N . PHE A 1 122 ? 16.172 -32.066 -28.764 1.00 14.67 144 PHE A N 1
ATOM 1918 C CA . PHE A 1 122 ? 16.050 -31.709 -30.173 1.00 15.56 144 PHE A CA 1
ATOM 1919 C C . PHE A 1 122 ? 16.878 -32.602 -31.098 1.00 17.06 144 PHE A C 1
ATOM 1920 O O . PHE A 1 122 ? 16.568 -32.708 -32.281 1.00 21.15 144 PHE A O 1
ATOM 1937 N N . SER A 1 123 ? 17.920 -33.246 -30.580 1.00 21.04 145 SER A N 1
ATOM 1938 C CA . SER A 1 123 ? 18.744 -34.121 -31.421 1.00 24.51 145 SER A CA 1
ATOM 1939 C C . SER A 1 123 ? 17.982 -35.346 -31.894 1.00 32.35 145 SER A C 1
ATOM 1940 O O . SER A 1 123 ? 18.206 -35.833 -32.998 1.00 31.70 145 SER A O 1
ATOM 1948 N N . THR A 1 124 ? 17.086 -35.851 -31.058 1.00 14.88 146 THR A N 1
ATOM 1949 C CA . THR A 1 124 ? 16.275 -36.993 -31.459 1.00 21.42 146 THR A CA 1
ATOM 1950 C C . THR A 1 124 ? 14.941 -36.523 -32.045 1.00 25.49 146 THR A C 1
ATOM 1951 O O . THR A 1 124 ? 14.309 -37.244 -32.808 1.00 26.69 146 THR A O 1
ATOM 1962 N N . LEU A 1 125 ? 14.523 -35.304 -31.712 1.00 17.32 147 LEU A N 1
ATOM 1963 C CA . LEU A 1 125 ? 13.262 -34.781 -32.238 1.00 21.22 147 LEU A CA 1
ATOM 1964 C C . LEU A 1 125 ? 13.386 -34.428 -33.719 1.00 19.50 147 LEU A C 1
ATOM 1965 O O . LEU A 1 125 ? 12.515 -34.752 -34.518 1.00 21.69 147 LEU A O 1
ATOM 1981 N N . LEU A 1 126 ? 14.478 -33.764 -34.076 1.00 20.82 148 LEU A N 1
ATOM 1982 C CA . LEU A 1 126 ? 14.628 -33.211 -35.418 1.00 19.73 148 LEU A CA 1
ATOM 1983 C C . LEU A 1 126 ? 15.172 -34.229 -36.422 1.00 24.36 148 LEU A C 1
ATOM 1984 O O . LEU A 1 126 ? 16.303 -34.700 -36.300 1.00 22.98 148 LEU A O 1
ATOM 2000 N N . LYS A 1 127 ? 14.361 -34.559 -37.420 1.00 17.63 149 LYS A N 1
ATOM 2001 C CA . LYS A 1 127 ? 14.833 -35.388 -38.526 1.00 22.11 149 LYS A CA 1
ATOM 2002 C C . LYS A 1 127 ? 15.668 -34.544 -39.487 1.00 18.39 149 LYS A C 1
ATOM 2003 O O . LYS A 1 127 ? 16.744 -34.959 -39.922 1.00 22.56 149 LYS A O 1
ATOM 2022 N N . SER A 1 128 ? 15.173 -33.355 -39.818 1.00 22.24 150 SER A N 1
ATOM 2023 C CA . SER A 1 128 ? 15.891 -32.474 -40.727 1.00 25.46 150 SER A CA 1
ATOM 2024 C C . SER A 1 128 ? 15.448 -31.022 -40.596 1.00 17.30 150 SER A C 1
ATOM 2025 O O . SER A 1 128 ? 14.293 -30.731 -40.262 1.00 15.77 150 SER A O 1
ATOM 2033 N N . VAL A 1 129 ? 16.388 -30.120 -40.841 1.00 20.22 151 VAL A N 1
ATOM 2034 C CA . VAL A 1 129 ? 16.110 -28.697 -40.935 1.00 16.12 151 VAL A CA 1
ATOM 2035 C C . VAL A 1 129 ? 16.705 -28.225 -42.246 1.00 19.86 151 VAL A C 1
ATOM 2036 O O . VAL A 1 129 ? 17.924 -28.206 -42.402 1.00 21.22 151 VAL A O 1
ATOM 2049 N N . GLU A 1 130 ? 15.844 -27.852 -43.188 1.00 19.60 152 GLU A N 1
ATOM 2050 C CA . GLU A 1 130 ? 16.269 -27.668 -44.570 1.00 25.92 152 GLU A CA 1
ATOM 2051 C C . GLU A 1 130 ? 15.856 -26.316 -45.120 1.00 20.61 152 GLU A C 1
ATOM 2052 O O . GLU A 1 130 ? 14.761 -25.831 -44.843 1.00 18.26 152 GLU A O 1
ATOM 2064 N N . LYS A 1 131 ? 16.736 -25.711 -45.904 1.00 23.00 153 LYS A N 1
ATOM 2065 C CA . LYS A 1 131 ? 16.367 -24.527 -46.652 1.00 21.47 153 LYS A CA 1
ATOM 2066 C C . LYS A 1 131 ? 15.583 -24.967 -47.876 1.00 21.71 153 LYS A C 1
ATOM 2067 O O . LYS A 1 131 ? 16.079 -25.752 -48.685 1.00 20.94 153 LYS A O 1
ATOM 2086 N N . VAL A 1 132 ? 14.351 -24.480 -47.998 1.00 18.17 154 VAL A N 1
ATOM 2087 C CA . VAL A 1 132 ? 13.544 -24.737 -49.192 1.00 18.55 154 VAL A CA 1
ATOM 2088 C C . VAL A 1 132 ? 13.890 -23.689 -50.237 1.00 25.08 154 VAL A C 1
ATOM 2089 O O . VAL A 1 132 ? 14.173 -24.013 -51.389 1.00 26.20 154 VAL A O 1
ATOM 2102 N N . ASP A 1 133 ? 13.851 -22.427 -49.823 1.00 20.83 155 ASP A N 1
ATOM 2103 C CA . ASP A 1 133 ? 14.417 -21.334 -50.607 1.00 25.16 155 ASP A CA 1
ATOM 2104 C C . ASP A 1 133 ? 14.878 -20.235 -49.646 1.00 23.49 155 ASP A C 1
ATOM 2105 O O . ASP A 1 133 ? 14.921 -20.451 -48.432 1.00 20.51 155 ASP A O 1
ATOM 2114 N N . MET A 1 134 ? 15.213 -19.070 -50.187 1.00 68.79 156 MET A N 1
ATOM 2115 C CA A MET A 1 134 ? 15.794 -17.971 -49.419 0.50 69.98 156 MET A CA 1
ATOM 2116 C CA B MET A 1 134 ? 15.815 -18.010 -49.386 0.50 69.99 156 MET A CA 1
ATOM 2117 C C . MET A 1 134 ? 14.911 -17.529 -48.253 1.00 65.66 156 MET A C 1
ATOM 2118 O O . MET A 1 134 ? 15.399 -17.012 -47.252 1.00 65.28 156 MET A O 1
ATOM 2145 N N . HIS A 1 135 ? 13.605 -17.710 -48.400 1.00 20.39 157 HIS A N 1
ATOM 2146 C CA . HIS A 1 135 ? 12.650 -17.237 -47.397 1.00 17.20 157 HIS A CA 1
ATOM 2147 C C . HIS A 1 135 ? 11.727 -18.340 -46.875 1.00 17.54 157 HIS A C 1
ATOM 2148 O O . HIS A 1 135 ? 10.613 -18.062 -46.424 1.00 17.94 157 HIS A O 1
ATOM 2163 N N . THR A 1 136 ? 12.184 -19.587 -46.932 1.00 18.59 158 THR A N 1
ATOM 2164 C CA . THR A 1 136 ? 11.345 -20.716 -46.523 1.00 17.79 158 THR A CA 1
ATOM 2165 C C . THR A 1 136 ? 12.192 -21.828 -45.926 1.00 17.67 158 THR A C 1
ATOM 2166 O O . THR A 1 136 ? 13.155 -22.266 -46.539 1.00 20.96 158 THR A O 1
ATOM 2177 N N . VAL A 1 137 ? 11.828 -22.276 -44.724 1.00 14.40 159 VAL A N 1
ATOM 2178 C CA . VAL A 1 137 ? 12.534 -23.363 -44.056 1.00 14.63 159 VAL A CA 1
ATOM 2179 C C . VAL A 1 137 ? 11.558 -24.466 -43.699 1.00 18.73 159 VAL A C 1
ATOM 2180 O O . VAL A 1 137 ? 10.483 -24.199 -43.166 1.00 17.15 159 VAL A O 1
ATOM 2193 N N . LYS A 1 138 ? 11.936 -25.705 -43.990 1.00 15.64 160 LYS A N 1
ATOM 2194 C CA A LYS A 1 138 ? 11.119 -26.853 -43.641 0.68 17.42 160 LYS A CA 1
ATOM 2195 C CA B LYS A 1 138 ? 11.121 -26.860 -43.647 0.32 17.42 160 LYS A CA 1
ATOM 2196 C C . LYS A 1 138 ? 11.799 -27.694 -42.564 1.00 14.85 160 LYS A C 1
ATOM 2197 O O . LYS A 1 138 ? 12.926 -28.164 -42.743 1.00 20.39 160 LYS A O 1
ATOM 2234 N N . ILE A 1 139 ? 11.107 -27.877 -41.446 1.00 19.17 161 ILE A N 1
ATOM 2235 C CA . ILE A 1 139 ? 11.599 -28.717 -40.372 1.00 15.61 161 ILE A CA 1
ATOM 2236 C C . ILE A 1 139 ? 10.740 -29.975 -40.313 1.00 21.06 161 ILE A C 1
ATOM 2237 O O . ILE A 1 139 ? 9.514 -29.894 -40.227 1.00 23.48 161 ILE A O 1
ATOM 2253 N N . THR A 1 140 ? 11.393 -31.131 -40.373 1.00 15.43 162 THR A N 1
ATOM 2254 C CA . THR A 1 140 ? 10.716 -32.418 -40.251 1.00 17.41 162 THR A CA 1
ATOM 2255 C C . THR A 1 140 ? 11.066 -33.080 -38.927 1.00 17.96 162 THR A C 1
ATOM 2256 O O . THR A 1 140 ? 12.233 -33.132 -38.539 1.00 17.95 162 THR A O 1
ATOM 2267 N N . LEU A 1 141 ? 10.050 -33.606 -38.249 1.00 21.14 163 LEU A N 1
ATOM 2268 C CA . LEU A 1 141 ? 10.223 -34.211 -36.939 1.00 20.23 163 LEU A CA 1
ATOM 2269 C C . LEU A 1 141 ? 10.154 -35.735 -37.060 1.00 27.91 163 LEU A C 1
ATOM 2270 O O . LEU A 1 141 ? 9.514 -36.263 -37.965 1.00 29.22 163 LEU A O 1
ATOM 2286 N N . ASN A 1 142 ? 10.816 -36.429 -36.140 1.00 19.94 164 ASN A N 1
ATOM 2287 C CA . ASN A 1 142 ? 10.752 -37.884 -36.063 1.00 21.07 164 ASN A CA 1
ATOM 2288 C C . ASN A 1 142 ? 9.524 -38.352 -35.288 1.00 24.16 164 ASN A C 1
ATOM 2289 O O . ASN A 1 142 ? 9.188 -39.535 -35.310 1.00 31.58 164 ASN A O 1
ATOM 2300 N N . ARG A 1 143 ? 8.866 -37.418 -34.604 1.00 30.47 165 ARG A N 1
ATOM 2301 C CA . ARG A 1 143 ? 7.704 -37.722 -33.772 1.00 31.64 165 ARG A CA 1
ATOM 2302 C C . ARG A 1 143 ? 6.893 -36.447 -33.533 1.00 29.31 165 ARG A C 1
ATOM 2303 O O . ARG A 1 143 ? 7.417 -35.340 -33.643 1.00 21.08 165 ARG A O 1
ATOM 2324 N N . GLN A 1 144 ? 5.618 -36.602 -33.197 1.00 23.47 166 GLN A N 1
ATOM 2325 C CA . GLN A 1 144 ? 4.753 -35.454 -32.958 1.00 22.90 166 GLN A CA 1
ATOM 2326 C C . GLN A 1 144 ? 5.181 -34.722 -31.693 1.00 20.16 166 GLN A C 1
ATOM 2327 O O . GLN A 1 144 ? 5.667 -35.337 -30.742 1.00 21.19 166 GLN A O 1
ATOM 2341 N N . ASP A 1 145 ? 4.994 -33.407 -31.701 1.00 21.42 167 ASP A N 1
ATOM 2342 C CA . ASP A 1 145 ? 5.346 -32.559 -30.569 1.00 21.65 167 ASP A CA 1
ATOM 2343 C C . ASP A 1 145 ? 4.406 -31.355 -30.551 1.00 20.19 167 ASP A C 1
ATOM 2344 O O . ASP A 1 145 ? 4.607 -30.377 -31.274 1.00 18.37 167 ASP A O 1
ATOM 2353 N N . ALA A 1 146 ? 3.358 -31.455 -29.743 1.00 19.04 168 ALA A N 1
ATOM 2354 C CA . ALA A 1 146 ? 2.384 -30.379 -29.584 1.00 20.98 168 ALA A CA 1
ATOM 2355 C C . ALA A 1 146 ? 3.033 -29.077 -29.106 1.00 17.24 168 ALA A C 1
ATOM 2356 O O . ALA A 1 146 ? 2.466 -27.992 -29.288 1.00 15.72 168 ALA A O 1
ATOM 2363 N N . THR A 1 147 ? 4.202 -29.180 -28.479 1.00 20.99 169 THR A N 1
ATOM 2364 C CA . THR A 1 147 ? 4.855 -28.002 -27.913 1.00 19.12 169 THR A CA 1
ATOM 2365 C C . THR A 1 147 ? 5.907 -27.384 -28.837 1.00 14.61 169 THR A C 1
ATOM 2366 O O . THR A 1 147 ? 6.569 -26.424 -28.454 1.00 11.15 169 THR A O 1
ATOM 2377 N N . PHE A 1 148 ? 6.056 -27.908 -30.047 1.00 15.12 170 PHE A N 1
ATOM 2378 C CA . PHE A 1 148 ? 7.165 -27.476 -30.899 1.00 12.92 170 PHE A CA 1
ATOM 2379 C C . PHE A 1 148 ? 7.130 -25.973 -31.216 1.00 11.88 170 PHE A C 1
ATOM 2380 O O . PHE A 1 148 ? 8.150 -25.293 -31.101 1.00 11.24 170 PHE A O 1
ATOM 2397 N N . LEU A 1 149 ? 5.979 -25.438 -31.609 1.00 15.72 171 LEU A N 1
ATOM 2398 C CA . LEU A 1 149 ? 5.914 -24.010 -31.947 1.00 17.60 171 LEU A CA 1
ATOM 2399 C C . LEU A 1 149 ? 6.287 -23.137 -30.745 1.00 10.61 171 LEU A C 1
ATOM 2400 O O . LEU A 1 149 ? 7.073 -22.189 -30.862 1.00 13.44 171 LEU A O 1
ATOM 2416 N N . ALA A 1 150 ? 5.737 -23.454 -29.580 1.00 15.53 172 ALA A N 1
ATOM 2417 C CA . ALA A 1 150 ? 6.031 -22.666 -28.394 1.00 15.12 172 ALA A CA 1
ATOM 2418 C C . ALA A 1 150 ? 7.503 -22.826 -28.024 1.00 13.04 172 ALA A C 1
ATOM 2419 O O . ALA A 1 150 ? 8.138 -21.879 -27.562 1.00 10.27 172 ALA A O 1
ATOM 2426 N N . SER A 1 151 ? 8.050 -24.022 -28.235 1.00 11.15 173 SER A N 1
ATOM 2427 C CA . SER A 1 151 ? 9.454 -24.271 -27.916 1.00 10.67 173 SER A CA 1
ATOM 2428 C C . SER A 1 151 ? 10.381 -23.432 -28.805 1.00 11.67 173 SER A C 1
ATOM 2429 O O . SER A 1 151 ? 11.480 -23.066 -28.394 1.00 12.24 173 SER A O 1
ATOM 2437 N N . LEU A 1 152 ? 9.938 -23.135 -30.025 1.00 10.03 174 LEU A N 1
ATOM 2438 C CA . LEU A 1 152 ? 10.747 -22.347 -30.957 1.00 9.76 174 LEU A CA 1
ATOM 2439 C C . LEU A 1 152 ? 10.813 -20.881 -30.526 1.00 9.95 174 LEU A C 1
ATOM 2440 O O . LEU A 1 152 ? 11.605 -20.102 -31.065 1.00 10.18 174 LEU A O 1
ATOM 2456 N N . GLY A 1 153 ? 10.002 -20.511 -29.538 1.00 11.62 175 GLY A N 1
ATOM 2457 C CA . GLY A 1 153 ? 10.114 -19.191 -28.931 1.00 13.10 175 GLY A CA 1
ATOM 2458 C C . GLY A 1 153 ? 11.184 -19.093 -27.844 1.00 13.57 175 GLY A C 1
ATOM 2459 O O . GLY A 1 153 ? 11.421 -18.015 -27.298 1.00 11.67 175 GLY A O 1
ATOM 2463 N N . MET A 1 154 ? 11.842 -20.205 -27.529 1.00 9.26 176 MET A N 1
ATOM 2464 C CA . MET A 1 154 ? 12.792 -20.230 -26.410 1.00 7.86 176 MET A CA 1
ATOM 2465 C C . MET A 1 154 ? 14.165 -19.661 -26.784 1.00 7.45 176 MET A C 1
ATOM 2466 O O . MET A 1 154 ? 14.619 -19.804 -27.917 1.00 7.90 176 MET A O 1
ATOM 2480 N N . ASP A 1 155 ? 14.815 -19.024 -25.814 1.00 12.07 177 ASP A N 1
ATOM 2481 C CA . ASP A 1 155 ? 16.078 -18.322 -26.044 1.00 11.07 177 ASP A CA 1
ATOM 2482 C C . ASP A 1 155 ? 17.165 -19.189 -26.696 1.00 12.39 177 ASP A C 1
ATOM 2483 O O . ASP A 1 155 ? 17.925 -18.695 -27.525 1.00 14.19 177 ASP A O 1
ATOM 2492 N N . PHE A 1 156 ? 17.255 -20.470 -26.333 1.00 7.26 178 PHE A N 1
ATOM 2493 C CA . PHE A 1 156 ? 18.367 -21.288 -26.841 1.00 6.30 178 PHE A CA 1
ATOM 2494 C C . PHE A 1 156 ? 18.330 -21.426 -28.364 1.00 11.10 178 PHE A C 1
ATOM 2495 O O . PHE A 1 156 ? 19.349 -21.735 -28.986 1.00 12.35 178 PHE A O 1
ATOM 2512 N N . ILE A 1 157 ? 17.168 -21.223 -28.967 1.00 11.18 179 ILE A N 1
ATOM 2513 C CA . ILE A 1 157 ? 17.042 -21.382 -30.421 1.00 10.62 179 ILE A CA 1
ATOM 2514 C C . ILE A 1 157 ? 16.864 -19.999 -31.086 1.00 10.94 179 ILE A C 1
ATOM 2515 O O . ILE A 1 157 ? 16.209 -19.852 -32.129 1.00 10.37 179 ILE A O 1
ATOM 2531 N N . SER A 1 158 ? 17.495 -18.994 -30.479 1.00 9.94 180 SER A N 1
ATOM 2532 C CA . SER A 1 158 ? 17.620 -17.670 -31.098 1.00 12.20 180 SER A CA 1
ATOM 2533 C C . SER A 1 158 ? 18.312 -17.804 -32.457 1.00 12.51 180 SER A C 1
ATOM 2534 O O . SER A 1 158 ? 19.113 -18.719 -32.671 1.00 14.95 180 SER A O 1
ATOM 2542 N N . ILE A 1 159 ? 18.023 -16.873 -33.361 1.00 10.72 181 ILE A N 1
ATOM 2543 C CA . ILE A 1 159 ? 18.552 -16.947 -34.712 1.00 10.74 181 ILE A CA 1
ATOM 2544 C C . ILE A 1 159 ? 19.765 -16.038 -34.818 1.00 12.81 181 ILE A C 1
ATOM 2545 O O . ILE A 1 159 ? 19.655 -14.816 -34.662 1.00 10.57 181 ILE A O 1
ATOM 2561 N N . TYR A 1 160 ? 20.919 -16.655 -35.053 1.00 11.48 182 TYR A N 1
ATOM 2562 C CA . TYR A 1 160 ? 22.174 -15.940 -35.231 1.00 11.15 182 TYR A CA 1
ATOM 2563 C C . TYR A 1 160 ? 22.380 -15.575 -36.705 1.00 13.57 182 TYR A C 1
ATOM 2564 O O . TYR A 1 160 ? 21.601 -15.978 -37.574 1.00 14.95 182 TYR A O 1
ATOM 2582 N N . SER A 1 161 ? 23.462 -14.847 -36.972 1.00 9.60 183 SER A N 1
ATOM 2583 C CA . SER A 1 161 ? 23.834 -14.429 -38.327 1.00 12.61 183 SER A CA 1
ATOM 2584 C C . SER A 1 161 ? 24.840 -15.392 -38.946 1.00 15.40 183 SER A C 1
ATOM 2585 O O . SER A 1 161 ? 25.983 -15.473 -38.507 1.00 17.09 183 SER A O 1
ATOM 2593 N N . ALA A 1 162 ? 24.415 -16.114 -39.974 1.00 11.43 184 ALA A N 1
ATOM 2594 C CA . ALA A 1 162 ? 25.326 -16.961 -40.742 1.00 14.73 184 ALA A CA 1
ATOM 2595 C C . ALA A 1 162 ? 26.437 -16.153 -41.413 1.00 19.00 184 ALA A C 1
ATOM 2596 O O . ALA A 1 162 ? 27.566 -16.624 -41.517 1.00 20.72 184 ALA A O 1
ATOM 2603 N N . GLU A 1 163 ? 26.133 -14.942 -41.877 1.00 11.54 185 GLU A N 1
ATOM 2604 C CA . GLU A 1 163 ? 27.172 -14.133 -42.516 1.00 11.97 185 GLU A CA 1
ATOM 2605 C C . GLU A 1 163 ? 28.259 -13.739 -41.512 1.00 17.15 185 GLU A C 1
ATOM 2606 O O . GLU A 1 163 ? 29.450 -13.856 -41.794 1.00 18.69 185 GLU A O 1
ATOM 2618 N N . TYR A 1 164 ? 27.829 -13.273 -40.340 1.00 12.75 186 TYR A N 1
ATOM 2619 C CA . TYR A 1 164 ? 28.724 -12.949 -39.232 1.00 14.95 186 TYR A CA 1
ATOM 2620 C C . TYR A 1 164 ? 29.615 -14.146 -38.918 1.00 17.55 186 TYR A C 1
ATOM 2621 O O . TYR A 1 164 ? 30.823 -14.008 -38.764 1.00 21.56 186 TYR A O 1
ATOM 2639 N N . ALA A 1 165 ? 29.011 -15.325 -38.820 1.00 10.51 187 ALA A N 1
ATOM 2640 C CA . ALA A 1 165 ? 29.768 -16.529 -38.484 1.00 13.09 187 ALA A CA 1
ATOM 2641 C C . ALA A 1 165 ? 30.811 -16.806 -39.565 1.00 20.10 187 ALA A C 1
ATOM 2642 O O . ALA A 1 165 ? 31.945 -17.165 -39.265 1.00 24.48 187 ALA A O 1
ATOM 2649 N N . ASP A 1 166 ? 30.419 -16.636 -40.823 1.00 13.15 188 ASP A N 1
ATOM 2650 C CA . ASP A 1 166 ? 31.334 -16.894 -41.945 1.00 17.96 188 ASP A CA 1
ATOM 2651 C C . ASP A 1 166 ? 32.524 -15.947 -41.869 1.00 24.91 188 ASP A C 1
ATOM 2652 O O . ASP A 1 166 ? 33.676 -16.356 -42.007 1.00 29.73 188 ASP A O 1
ATOM 2661 N N . LYS A 1 167 ? 32.233 -14.672 -41.641 1.00 16.77 189 LYS A N 1
ATOM 2662 C CA . LYS A 1 167 ? 33.259 -13.640 -41.640 1.00 19.12 189 LYS A CA 1
ATOM 2663 C C . LYS A 1 167 ? 34.228 -13.801 -40.475 1.00 25.02 189 LYS A C 1
ATOM 2664 O O . LYS A 1 167 ? 35.427 -13.617 -40.638 1.00 26.43 189 LYS A O 1
ATOM 2683 N N . MET A 1 168 ? 33.708 -14.143 -39.298 1.00 15.47 190 MET A N 1
ATOM 2684 C CA . MET A 1 168 ? 34.555 -14.260 -38.116 1.00 17.80 190 MET A CA 1
ATOM 2685 C C . MET A 1 168 ? 35.398 -15.528 -38.183 1.00 23.68 190 MET A C 1
ATOM 2686 O O . MET A 1 168 ? 36.517 -15.557 -37.691 1.00 27.19 190 MET A O 1
ATOM 2700 N N . LEU A 1 169 ? 34.857 -16.578 -38.789 1.00 14.05 191 LEU A N 1
ATOM 2701 C CA . LEU A 1 169 ? 35.617 -17.814 -38.940 1.00 20.72 191 LEU A CA 1
ATOM 2702 C C . LEU A 1 169 ? 36.773 -17.569 -39.900 1.00 26.21 191 LEU A C 1
ATOM 2703 O O . LEU A 1 169 ? 37.895 -18.006 -39.659 1.00 31.03 191 LEU A O 1
ATOM 2719 N N . ALA A 1 170 ? 36.489 -16.860 -40.989 1.00 19.94 192 ALA A N 1
ATOM 2720 C CA . ALA A 1 170 ? 37.513 -16.548 -41.983 1.00 26.62 192 ALA A CA 1
ATOM 2721 C C . ALA A 1 170 ? 38.613 -15.677 -41.387 1.00 33.16 192 ALA A C 1
ATOM 2722 O O . ALA A 1 170 ? 39.776 -15.781 -41.781 1.00 35.63 192 ALA A O 1
ATOM 2729 N N . ALA A 1 171 ? 38.243 -14.818 -40.437 1.00 24.63 193 ALA A N 1
ATOM 2730 C CA . ALA A 1 171 ? 39.205 -13.928 -39.795 1.00 25.27 193 ALA A CA 1
ATOM 2731 C C . ALA A 1 171 ? 39.957 -14.618 -38.651 1.00 21.82 193 ALA A C 1
ATOM 2732 O O . ALA A 1 171 ? 40.808 -14.008 -38.003 1.00 23.35 193 ALA A O 1
ATOM 2739 N N . GLY A 1 172 ? 39.636 -15.881 -38.389 1.00 34.01 194 GLY A N 1
ATOM 2740 C CA . GLY A 1 172 ? 40.341 -16.647 -37.376 1.00 29.35 194 GLY A CA 1
ATOM 2741 C C . GLY A 1 172 ? 39.898 -16.392 -35.943 1.00 24.65 194 GLY A C 1
ATOM 2742 O O . GLY A 1 172 ? 40.620 -16.737 -34.997 1.00 22.42 194 GLY A O 1
ATOM 2746 N N . LYS A 1 173 ? 38.717 -15.799 -35.772 1.00 25.43 195 LYS A N 1
ATOM 2747 C CA . LYS A 1 173 ? 38.185 -15.519 -34.440 1.00 16.42 195 LYS A CA 1
ATOM 2748 C C . LYS A 1 173 ? 36.688 -15.816 -34.358 1.00 15.69 195 LYS A C 1
ATOM 2749 O O . LYS A 1 173 ? 35.886 -14.926 -34.079 1.00 13.91 195 LYS A O 1
ATOM 2768 N N . PRO A 1 174 ? 36.311 -17.081 -34.576 1.00 20.92 196 PRO A N 1
ATOM 2769 C CA . PRO A 1 174 ? 34.896 -17.472 -34.556 1.00 19.83 196 PRO A CA 1
ATOM 2770 C C . PRO A 1 174 ? 34.224 -17.239 -33.200 1.00 12.60 196 PRO A C 1
ATOM 2771 O O . PRO A 1 174 ? 33.006 -17.016 -33.151 1.00 10.83 196 PRO A O 1
ATOM 2782 N N . GLU A 1 175 ? 34.994 -17.277 -32.117 1.00 20.65 197 GLU A N 1
ATOM 2783 C CA A GLU A 1 175 ? 34.431 -17.116 -30.783 0.72 15.56 197 GLU A CA 1
ATOM 2784 C CA B GLU A 1 175 ? 34.424 -17.115 -30.785 0.28 15.55 197 GLU A CA 1
ATOM 2785 C C . GLU A 1 175 ? 33.760 -15.749 -30.641 1.00 13.05 197 GLU A C 1
ATOM 2786 O O . GLU A 1 175 ? 32.960 -15.538 -29.742 1.00 9.00 197 GLU A O 1
ATOM 2809 N N . THR A 1 176 ? 34.093 -14.831 -31.541 1.00 14.71 198 THR A N 1
ATOM 2810 C CA . THR A 1 176 ? 33.556 -13.474 -31.499 1.00 13.20 198 THR A CA 1
ATOM 2811 C C . THR A 1 176 ? 32.024 -13.440 -31.588 1.00 12.14 198 THR A C 1
ATOM 2812 O O . THR A 1 176 ? 31.390 -12.556 -31.011 1.00 9.11 198 THR A O 1
ATOM 2823 N N . ILE A 1 177 ? 31.422 -14.378 -32.312 1.00 16.67 199 ILE A N 1
ATOM 2824 C CA . ILE A 1 177 ? 29.967 -14.354 -32.439 1.00 14.75 199 ILE A CA 1
ATOM 2825 C C . ILE A 1 177 ? 29.310 -14.745 -31.114 1.00 10.01 199 ILE A C 1
ATOM 2826 O O . ILE A 1 177 ? 28.163 -14.391 -30.869 1.00 6.42 199 ILE A O 1
ATOM 2842 N N . ASP A 1 178 ? 30.045 -15.446 -30.257 1.00 18.84 200 ASP A N 1
ATOM 2843 C CA . ASP A 1 178 ? 29.535 -15.814 -28.943 1.00 12.53 200 ASP A CA 1
ATOM 2844 C C . ASP A 1 178 ? 29.699 -14.697 -27.913 1.00 12.12 200 ASP A C 1
ATOM 2845 O O . ASP A 1 178 ? 28.777 -14.432 -27.152 1.00 7.05 200 ASP A O 1
ATOM 2854 N N . THR A 1 179 ? 30.853 -14.041 -27.893 1.00 13.42 201 THR A N 1
ATOM 2855 C CA . THR A 1 179 ? 31.115 -12.994 -26.900 1.00 10.52 201 THR A CA 1
ATOM 2856 C C . THR A 1 179 ? 30.505 -11.655 -27.298 1.00 12.13 201 THR A C 1
ATOM 2857 O O . THR A 1 179 ? 30.239 -10.805 -26.445 1.00 10.37 201 THR A O 1
ATOM 2868 N N . THR A 1 180 ? 30.280 -11.469 -28.596 1.00 7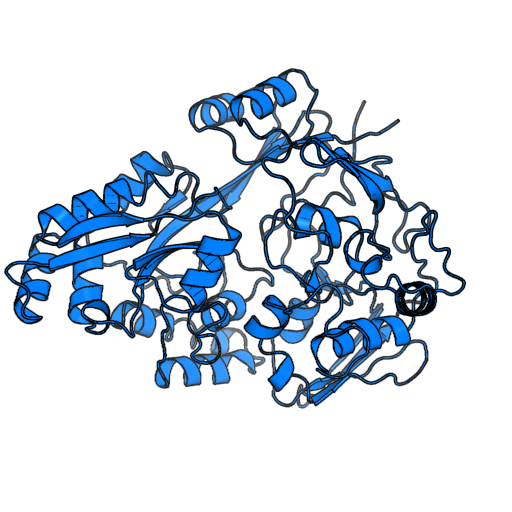.29 202 THR A N 1
ATOM 2869 C CA . THR A 1 180 ? 29.929 -10.151 -29.124 1.00 9.85 202 THR A CA 1
ATOM 2870 C C . THR A 1 180 ? 28.721 -10.279 -30.041 1.00 10.89 202 THR A C 1
ATOM 2871 O O . THR A 1 180 ? 28.861 -10.273 -31.276 1.00 13.54 202 THR A O 1
ATOM 2882 N N . PRO A 1 181 ? 27.526 -10.423 -29.441 1.00 13.21 203 PRO A N 1
ATOM 2883 C CA . PRO A 1 181 ? 26.339 -10.828 -30.206 1.00 12.12 203 PRO A CA 1
ATOM 2884 C C . PRO A 1 181 ? 25.909 -9.862 -31.304 1.00 13.86 203 PRO A C 1
ATOM 2885 O O . PRO A 1 181 ? 25.934 -8.654 -31.124 1.00 14.30 203 PRO A O 1
ATOM 2896 N N . ILE A 1 182 ? 25.525 -10.429 -32.439 1.00 12.67 204 ILE A N 1
ATOM 2897 C CA . ILE A 1 182 ? 24.852 -9.689 -33.505 1.00 11.38 204 ILE A CA 1
ATOM 2898 C C . ILE A 1 182 ? 23.526 -10.410 -33.747 1.00 11.77 204 ILE A C 1
ATOM 2899 O O . ILE A 1 182 ? 23.517 -11.613 -33.984 1.00 10.16 204 ILE A O 1
ATOM 2915 N N . GLY A 1 183 ? 22.409 -9.696 -33.663 1.00 9.18 205 GLY A N 1
ATOM 2916 C CA . GLY A 1 183 ? 21.114 -10.311 -33.914 1.00 8.11 205 GLY A CA 1
ATOM 2917 C C . GLY A 1 183 ? 20.222 -9.421 -34.755 1.00 8.06 205 GLY A C 1
ATOM 2918 O O . GLY A 1 183 ? 20.687 -8.446 -35.352 1.00 11.47 205 GLY A O 1
ATOM 2922 N N . THR A 1 184 ? 18.940 -9.768 -34.809 1.00 14.44 206 THR A N 1
ATOM 2923 C CA . THR A 1 184 ? 17.946 -8.967 -35.505 1.00 10.98 206 THR A CA 1
ATOM 2924 C C . THR A 1 184 ? 17.051 -8.273 -34.486 1.00 14.18 206 THR A C 1
ATOM 2925 O O . THR A 1 184 ? 16.104 -7.592 -34.865 1.00 15.27 206 THR A O 1
ATOM 2936 N N . GLY A 1 185 ? 17.350 -8.464 -33.199 1.00 10.16 207 GLY A N 1
ATOM 2937 C CA . GLY A 1 185 ? 16.441 -8.081 -32.124 1.00 7.54 207 GLY A CA 1
ATOM 2938 C C . GLY A 1 185 ? 16.298 -6.581 -31.880 1.00 10.88 207 GLY A C 1
ATOM 2939 O O . GLY A 1 185 ? 16.994 -5.776 -32.499 1.00 12.72 207 GLY A O 1
ATOM 2943 N N . PRO A 1 186 ? 15.389 -6.197 -30.966 1.00 9.87 208 PRO A N 1
ATOM 2944 C CA . PRO A 1 186 ? 15.028 -4.781 -30.792 1.00 12.44 208 PRO A CA 1
ATOM 2945 C C . PRO A 1 186 ? 16.149 -3.898 -30.235 1.00 10.85 208 PRO A C 1
ATOM 2946 O O . PRO A 1 186 ? 16.103 -2.677 -30.434 1.00 13.67 208 PRO A O 1
ATOM 2957 N N . PHE A 1 187 ? 17.119 -4.493 -29.544 1.00 13.66 209 PHE A N 1
ATOM 2958 C CA . PHE A 1 187 ? 18.290 -3.753 -29.081 1.00 11.67 209 PHE A CA 1
ATOM 2959 C C . PHE A 1 187 ? 19.546 -4.424 -29.604 1.00 13.85 209 PHE A C 1
ATOM 2960 O O . PHE A 1 187 ? 19.544 -5.613 -29.901 1.00 13.77 209 PHE A O 1
ATOM 2977 N N . LEU A 1 188 ? 20.619 -3.660 -29.728 1.00 10.53 210 LEU A N 1
ATOM 2978 C CA . LEU A 1 188 ? 21.886 -4.221 -30.184 1.00 11.15 210 LEU A CA 1
ATOM 2979 C C . LEU A 1 188 ? 22.933 -4.081 -29.086 1.00 12.83 210 LEU A C 1
ATOM 2980 O O . LEU A 1 188 ? 22.860 -3.175 -28.254 1.00 13.43 210 LEU A O 1
ATOM 2996 N N . PHE A 1 189 ? 23.902 -4.989 -29.096 1.00 12.91 211 PHE A N 1
ATOM 2997 C CA . PHE A 1 189 ? 24.935 -5.054 -28.067 1.00 12.22 211 PHE A CA 1
ATOM 2998 C C . PHE A 1 189 ? 25.955 -3.938 -28.272 1.00 20.27 211 PHE A C 1
ATOM 2999 O O . PHE A 1 189 ? 26.495 -3.788 -29.358 1.00 20.93 211 PHE A O 1
ATOM 3016 N N . ALA A 1 190 ? 26.198 -3.154 -27.224 1.00 10.90 212 ALA A N 1
ATOM 3017 C CA . ALA A 1 190 ? 27.118 -2.022 -27.293 1.00 16.22 212 ALA A CA 1
ATOM 3018 C C . ALA A 1 190 ? 28.241 -2.149 -26.262 1.00 20.53 212 ALA A C 1
ATOM 3019 O O . ALA A 1 190 ? 28.832 -1.143 -25.863 1.00 26.51 212 ALA A O 1
ATOM 3026 N N . GLY A 1 191 ? 28.513 -3.371 -25.809 1.00 18.75 213 GLY A N 1
ATOM 3027 C CA . GLY A 1 191 ? 29.718 -3.632 -25.041 1.00 20.31 213 GLY A CA 1
ATOM 3028 C C . GLY A 1 191 ? 29.491 -4.126 -23.625 1.00 13.38 213 GLY A C 1
ATOM 3029 O O . GLY A 1 191 ? 28.423 -3.929 -23.044 1.00 9.40 213 GLY A O 1
ATOM 3033 N N . TYR A 1 192 ? 30.513 -4.765 -23.067 1.00 21.98 214 TYR A N 1
ATOM 3034 C CA . TYR A 1 192 ? 30.451 -5.304 -21.716 1.00 18.89 214 TYR A CA 1
ATOM 3035 C C . TYR A 1 192 ? 31.765 -5.007 -20.994 1.00 23.19 214 TYR A C 1
ATOM 3036 O O . TYR A 1 192 ? 32.846 -5.266 -21.520 1.00 23.95 214 TYR A O 1
ATOM 3054 N N . GLN A 1 193 ? 31.656 -4.443 -19.797 1.00 16.00 215 GLN A N 1
ATOM 3055 C CA . GLN A 1 193 ? 32.804 -4.230 -18.923 1.00 17.37 215 GLN A CA 1
ATOM 3056 C C . GLN A 1 193 ? 32.634 -5.177 -17.746 1.00 16.46 215 GLN A C 1
ATOM 3057 O O . GLN A 1 193 ? 31.637 -5.106 -17.036 1.00 12.19 215 GLN A O 1
ATOM 3071 N N . VAL A 1 194 ? 33.601 -6.068 -17.561 1.00 16.78 216 VAL A N 1
ATOM 3072 C CA . VAL A 1 194 ? 33.485 -7.155 -16.601 1.00 14.80 216 VAL A CA 1
ATOM 3073 C C . VAL A 1 194 ? 33.117 -6.645 -15.208 1.00 15.97 216 VAL A C 1
ATOM 3074 O O . VAL A 1 194 ? 33.737 -5.716 -14.705 1.00 17.19 216 VAL A O 1
ATOM 3087 N N . ASP A 1 195 ? 32.107 -7.261 -14.604 1.00 13.43 217 ASP A N 1
ATOM 3088 C CA . ASP A 1 195 ? 31.656 -6.902 -13.260 1.00 14.87 217 ASP A CA 1
ATOM 3089 C C . ASP A 1 195 ? 31.249 -5.427 -13.098 1.00 16.57 217 ASP A C 1
ATOM 3090 O O . ASP A 1 195 ? 31.187 -4.925 -11.976 1.00 17.55 217 ASP A O 1
ATOM 3099 N N . GLN A 1 196 ? 30.966 -4.737 -14.205 1.00 7.84 218 GLN A N 1
ATOM 3100 C CA . GLN A 1 196 ? 30.428 -3.383 -14.137 1.00 10.09 218 GLN A CA 1
ATOM 3101 C C . GLN A 1 196 ? 29.070 -3.271 -14.830 1.00 8.06 218 GLN A C 1
ATOM 3102 O O . GLN A 1 196 ? 28.086 -2.935 -14.192 1.00 10.10 218 GLN A O 1
ATOM 3116 N N . LYS A 1 197 ? 29.019 -3.521 -16.137 1.00 8.42 219 LYS A N 1
ATOM 3117 C CA . LYS A 1 197 ? 27.765 -3.349 -16.864 1.00 8.93 219 LYS A CA 1
ATOM 3118 C C . LYS A 1 197 ? 27.857 -3.819 -18.308 1.00 11.49 219 LYS A C 1
ATOM 3119 O O . LYS A 1 197 ? 28.931 -3.819 -18.902 1.00 13.78 219 LYS A O 1
ATOM 3138 N N . SER A 1 198 ? 26.718 -4.204 -18.882 1.00 7.16 220 SER A N 1
ATOM 3139 C CA . SER A 1 198 ? 26.634 -4.330 -20.333 1.00 9.09 220 SER A CA 1
ATOM 3140 C C . SER A 1 198 ? 25.719 -3.221 -20.830 1.00 14.22 220 SER A C 1
ATOM 3141 O O . SER A 1 198 ? 24.873 -2.735 -20.082 1.00 12.77 220 SER A O 1
ATOM 3149 N N . ARG A 1 199 ? 25.900 -2.811 -22.081 1.00 10.77 221 ARG A N 1
ATOM 3150 C CA . ARG A 1 199 ? 25.147 -1.694 -22.648 1.00 14.49 221 ARG A CA 1
ATOM 3151 C C . ARG A 1 199 ? 24.472 -2.117 -23.941 1.00 14.20 221 ARG A C 1
ATOM 3152 O O . ARG A 1 199 ? 24.992 -2.965 -24.659 1.00 12.75 221 ARG A O 1
ATOM 3173 N N . TYR A 1 200 ? 23.333 -1.504 -24.246 1.00 16.12 222 TYR A N 1
ATOM 3174 C CA . TYR A 1 200 ? 22.588 -1.818 -25.465 1.00 14.82 222 TYR A CA 1
ATOM 3175 C C . TYR A 1 200 ? 22.018 -0.540 -26.059 1.00 14.85 222 TYR A C 1
ATOM 3176 O O . TYR A 1 200 ? 21.794 0.422 -25.339 1.00 14.82 222 TYR A O 1
ATOM 3194 N N . LEU A 1 201 ? 21.778 -0.537 -27.368 1.00 12.29 223 LEU A N 1
ATOM 3195 C CA . LEU A 1 201 ? 21.118 0.592 -28.028 1.00 10.08 223 LEU A CA 1
ATOM 3196 C C . LEU A 1 201 ? 19.914 0.109 -28.827 1.00 9.95 223 LEU A C 1
ATOM 3197 O O . LEU A 1 201 ? 19.890 -1.015 -29.318 1.00 11.92 223 LEU A O 1
ATOM 3213 N N . ALA A 1 202 ? 18.909 0.961 -28.969 1.00 9.55 224 ALA A N 1
ATOM 3214 C CA . ALA A 1 202 ? 17.771 0.623 -29.811 1.00 12.34 224 ALA A CA 1
ATOM 3215 C C . ALA A 1 202 ? 18.262 0.374 -31.235 1.00 15.91 224 ALA A C 1
ATOM 3216 O O . ALA A 1 202 ? 19.019 1.170 -31.795 1.00 14.48 224 ALA A O 1
ATOM 3223 N N . HIS A 1 203 ? 17.849 -0.756 -31.793 1.00 10.79 225 HIS A N 1
ATOM 3224 C CA . HIS A 1 203 ? 18.088 -1.096 -33.195 1.00 11.73 225 HIS A CA 1
ATOM 3225 C C . HIS A 1 203 ? 17.131 -0.258 -34.039 1.00 16.56 225 HIS A C 1
ATOM 3226 O O . HIS A 1 203 ? 15.955 -0.580 -34.163 1.00 13.77 225 HIS A O 1
ATOM 3241 N N . LYS A 1 204 ? 17.628 0.836 -34.603 1.00 16.18 226 LYS A N 1
ATOM 3242 C CA . LYS A 1 204 ? 16.759 1.793 -35.282 1.00 20.02 226 LYS A CA 1
ATOM 3243 C C . LYS A 1 204 ? 15.965 1.160 -36.425 1.00 23.78 226 LYS A C 1
ATOM 3244 O O . LYS A 1 204 ? 14.836 1.559 -36.691 1.00 24.00 226 LYS A O 1
ATOM 3263 N N . GLU A 1 205 ? 16.547 0.154 -37.070 1.00 18.16 227 GLU A N 1
ATOM 3264 C CA A GLU A 1 205 ? 15.899 -0.504 -38.202 0.49 20.09 227 GLU A CA 1
ATOM 3265 C CA B GLU A 1 205 ? 15.913 -0.505 -38.204 0.51 20.09 227 GLU A CA 1
ATOM 3266 C C . GLU A 1 205 ? 15.188 -1.797 -37.805 1.00 17.95 227 GLU A C 1
ATOM 3267 O O . GLU A 1 205 ? 14.916 -2.647 -38.652 1.00 17.61 227 GLU A O 1
ATOM 3290 N N . TYR A 1 206 ? 14.867 -1.946 -36.522 1.00 23.51 228 TYR A N 1
ATOM 3291 C CA . TYR A 1 206 ? 14.190 -3.154 -36.059 1.00 20.98 228 TYR A CA 1
ATOM 3292 C C . TYR A 1 206 ? 12.939 -3.399 -36.889 1.00 22.90 228 TYR A C 1
ATOM 3293 O O . TYR A 1 206 ? 12.166 -2.479 -37.141 1.00 23.28 228 TYR A O 1
ATOM 3311 N N . TRP A 1 207 ? 12.739 -4.649 -37.293 1.00 20.33 229 TRP A N 1
ATOM 3312 C CA . TRP A 1 207 ? 11.691 -4.982 -38.258 1.00 20.84 229 TRP A CA 1
ATOM 3313 C C . TRP A 1 207 ? 10.285 -4.663 -37.758 1.00 24.84 229 TRP A C 1
ATOM 3314 O O . TRP A 1 207 ? 9.383 -4.441 -38.562 1.00 27.26 229 TRP A O 1
ATOM 3335 N N . LYS A 1 208 ? 10.090 -4.642 -36.441 1.00 18.24 230 LYS A N 1
ATOM 3336 C CA . LYS A 1 208 ? 8.760 -4.380 -35.889 1.00 19.20 230 LYS A CA 1
ATOM 3337 C C . LYS A 1 208 ? 8.568 -2.906 -35.494 1.00 21.58 230 LYS A C 1
ATOM 3338 O O . LYS A 1 208 ? 7.512 -2.521 -34.993 1.00 26.21 230 LYS A O 1
ATOM 3357 N N . GLY A 1 209 ? 9.590 -2.089 -35.724 1.00 16.88 231 GLY A N 1
ATOM 3358 C CA . GLY A 1 209 ? 9.533 -0.672 -35.390 1.00 21.03 231 GLY A CA 1
ATOM 3359 C C . GLY A 1 209 ? 10.427 -0.357 -34.205 1.00 19.32 231 GLY A C 1
ATOM 3360 O O . GLY A 1 209 ? 10.472 -1.125 -33.244 1.00 14.90 231 GLY A O 1
ATOM 3364 N N . LYS A 1 210 ? 11.124 0.773 -34.264 1.00 27.12 232 LYS A N 1
ATOM 3365 C CA . LYS A 1 210 ? 12.120 1.124 -33.257 1.00 26.16 232 LYS A CA 1
ATOM 3366 C C . LYS A 1 210 ? 11.541 1.185 -31.845 1.00 25.04 232 LYS A C 1
ATOM 3367 O O . LYS A 1 210 ? 10.425 1.657 -31.636 1.00 20.99 232 LYS A O 1
ATOM 3386 N N . ALA A 1 211 ? 12.322 0.708 -30.878 1.00 14.98 233 ALA A N 1
ATOM 3387 C CA . ALA A 1 211 ? 11.916 0.715 -29.476 1.00 16.35 233 ALA A CA 1
ATOM 3388 C C . ALA A 1 211 ? 11.767 2.141 -28.955 1.00 17.31 233 ALA A C 1
ATOM 3389 O O . ALA A 1 211 ? 12.432 3.057 -29.430 1.00 17.30 233 ALA A O 1
ATOM 3396 N N . ASP A 1 212 ? 10.914 2.312 -27.951 1.00 21.18 234 ASP A N 1
ATOM 3397 C CA . ASP A 1 212 ? 10.669 3.616 -27.351 1.00 21.56 234 ASP A CA 1
ATOM 3398 C C . ASP A 1 212 ? 11.817 3.998 -26.419 1.00 24.58 234 ASP A C 1
ATOM 3399 O O . ASP A 1 212 ? 12.008 5.170 -26.107 1.00 27.95 234 ASP A O 1
ATOM 3408 N N . ILE A 1 213 ? 12.585 3.008 -25.972 1.00 16.49 235 ILE A N 1
ATOM 3409 C CA . ILE A 1 213 ? 13.777 3.289 -25.173 1.00 14.82 235 ILE A CA 1
ATOM 3410 C C . ILE A 1 213 ? 15.013 3.315 -26.085 1.00 19.55 235 ILE A C 1
ATOM 3411 O O . ILE A 1 213 ? 15.244 2.373 -26.832 1.00 18.35 235 ILE A O 1
ATOM 3427 N N . ASP A 1 214 ? 15.795 4.390 -26.009 1.00 16.33 236 ASP A N 1
ATOM 3428 C CA . ASP A 1 214 ? 16.964 4.586 -26.879 1.00 18.14 236 ASP A CA 1
ATOM 3429 C C . ASP A 1 214 ? 18.218 3.840 -26.423 1.00 16.99 236 ASP A C 1
ATOM 3430 O O . ASP A 1 214 ? 19.039 3.408 -27.248 1.00 12.34 236 ASP A O 1
ATOM 3439 N N . ARG A 1 215 ? 18.378 3.727 -25.110 1.00 11.07 237 ARG A N 1
ATOM 3440 C CA A ARG A 1 215 ? 19.586 3.157 -24.525 0.42 15.25 237 ARG A CA 1
ATOM 3441 C CA B ARG A 1 215 ? 19.589 3.170 -24.526 0.58 15.23 237 ARG A CA 1
ATOM 3442 C C . ARG A 1 215 ? 19.240 2.332 -23.298 1.00 13.97 237 ARG A C 1
ATOM 3443 O O . ARG A 1 215 ? 18.394 2.720 -22.493 1.00 15.14 237 ARG A O 1
ATOM 3484 N N . LEU A 1 216 ? 19.895 1.185 -23.166 1.00 10.84 238 LEU A N 1
ATOM 3485 C CA A LEU A 1 216 ? 19.671 0.285 -22.052 0.50 11.54 238 LEU A CA 1
ATOM 3486 C CA B LEU A 1 216 ? 19.681 0.282 -22.036 0.50 11.57 238 LEU A CA 1
ATOM 3487 C C . LEU A 1 216 ? 21.018 -0.000 -21.382 1.00 14.20 238 LEU A C 1
ATOM 3488 O O . LEU A 1 216 ? 21.994 -0.285 -22.061 1.00 16.12 238 LEU A O 1
ATOM 3519 N N . ILE A 1 217 ? 21.073 0.091 -20.056 1.00 9.71 239 ILE A N 1
ATOM 3520 C CA . ILE A 1 217 ? 22.295 -0.256 -19.343 1.00 10.98 239 ILE A CA 1
ATOM 3521 C C . ILE A 1 217 ? 21.940 -1.315 -18.313 1.00 12.24 239 ILE A C 1
ATOM 3522 O O . ILE A 1 217 ? 21.072 -1.074 -17.474 1.00 12.72 239 ILE A O 1
ATOM 3538 N N . PHE A 1 218 ? 22.574 -2.484 -18.393 1.00 16.47 240 PHE A N 1
ATOM 3539 C CA . PHE A 1 218 ? 22.458 -3.484 -17.337 1.00 13.86 240 PHE A CA 1
ATOM 3540 C C . PHE A 1 218 ? 23.620 -3.287 -16.364 1.00 17.49 240 PHE A C 1
ATOM 3541 O O . PHE A 1 218 ? 24.707 -3.839 -16.547 1.00 14.03 240 PHE A O 1
ATOM 3558 N N . GLU A 1 219 ? 23.387 -2.466 -15.350 1.00 11.17 241 GLU A N 1
ATOM 3559 C CA A GLU A 1 219 ? 24.389 -2.190 -14.333 0.51 11.92 241 GLU A CA 1
ATOM 3560 C CA B GLU A 1 219 ? 24.379 -2.182 -14.314 0.49 11.95 241 GLU A CA 1
ATOM 3561 C C . GLU A 1 219 ? 24.428 -3.315 -13.300 1.00 9.65 241 GLU A C 1
ATOM 3562 O O . GLU A 1 219 ? 23.405 -3.659 -12.697 1.00 11.55 241 GLU A O 1
ATOM 3585 N N . ILE A 1 220 ? 25.613 -3.891 -13.105 1.00 13.59 242 ILE A N 1
ATOM 3586 C CA . ILE A 1 220 ? 25.779 -4.992 -12.169 1.00 15.30 242 ILE A CA 1
ATOM 3587 C C . ILE A 1 220 ? 26.008 -4.434 -10.769 1.00 18.34 242 ILE A C 1
ATOM 3588 O O . ILE A 1 220 ? 27.066 -3.885 -10.468 1.00 18.56 242 ILE A O 1
ATOM 3604 N N . VAL A 1 221 ? 24.981 -4.564 -9.934 1.00 8.48 243 VAL A N 1
ATOM 3605 C CA . VAL A 1 221 ? 24.981 -4.038 -8.577 1.00 12.74 243 VAL A CA 1
ATOM 3606 C C . VAL A 1 221 ? 24.711 -5.192 -7.629 1.00 11.75 243 VAL A C 1
ATOM 3607 O O . VAL A 1 221 ? 23.557 -5.492 -7.325 1.00 11.54 243 VAL A O 1
ATOM 3620 N N . PRO A 1 222 ? 25.775 -5.860 -7.182 1.00 13.97 244 PRO A N 1
ATOM 3621 C CA . PRO A 1 222 ? 25.610 -7.152 -6.509 1.00 13.05 244 PRO A CA 1
ATOM 3622 C C . PRO A 1 222 ? 24.911 -7.093 -5.149 1.00 14.62 244 PRO A C 1
ATOM 3623 O O . PRO A 1 222 ? 24.316 -8.087 -4.757 1.00 13.69 244 PRO A O 1
ATOM 3634 N N . ASP A 1 223 ? 24.957 -5.953 -4.470 1.00 11.05 245 ASP A N 1
ATOM 3635 C CA . ASP A 1 223 ? 24.402 -5.827 -3.124 1.00 11.27 245 ASP A CA 1
ATOM 3636 C C . ASP A 1 223 ? 22.951 -5.351 -3.182 1.00 8.20 245 ASP A C 1
ATOM 3637 O O . ASP A 1 223 ? 22.669 -4.239 -3.635 1.00 11.19 245 ASP A O 1
ATOM 3646 N N . ALA A 1 224 ? 22.036 -6.201 -2.730 1.00 13.62 246 ALA A N 1
ATOM 3647 C CA . ALA A 1 224 ? 20.610 -5.890 -2.770 1.00 11.82 246 ALA A CA 1
ATOM 3648 C C . ALA A 1 224 ? 20.303 -4.562 -2.068 1.00 13.12 246 ALA A C 1
ATOM 3649 O O . ALA A 1 224 ? 19.407 -3.821 -2.479 1.00 16.11 246 ALA A O 1
ATOM 3656 N N . THR A 1 225 ? 21.036 -4.275 -0.998 1.00 9.49 247 THR A N 1
ATOM 3657 C CA . THR A 1 225 ? 20.866 -3.014 -0.271 1.00 15.45 247 THR A CA 1
ATOM 3658 C C . THR A 1 225 ? 21.203 -1.825 -1.169 1.00 13.97 247 THR A C 1
ATOM 3659 O O . THR A 1 225 ? 20.507 -0.806 -1.158 1.00 16.71 247 THR A O 1
ATOM 3670 N N . ALA A 1 226 ? 22.273 -1.949 -1.943 1.00 11.91 248 ALA A N 1
ATOM 3671 C CA . ALA A 1 226 ? 22.633 -0.902 -2.903 1.00 12.91 248 ALA A CA 1
ATOM 3672 C C . ALA A 1 226 ? 21.595 -0.784 -4.027 1.00 10.83 248 ALA A C 1
ATOM 3673 O O . ALA A 1 226 ? 21.297 0.315 -4.482 1.00 12.92 248 ALA A O 1
ATOM 3680 N N . ARG A 1 227 ? 21.045 -1.903 -4.480 1.00 19.26 249 ARG A N 1
ATOM 3681 C CA . ARG A 1 227 ? 20.051 -1.844 -5.548 1.00 19.34 249 ARG A CA 1
ATOM 3682 C C . ARG A 1 227 ? 18.841 -1.042 -5.083 1.00 22.82 249 ARG A C 1
ATOM 3683 O O . ARG A 1 227 ? 18.337 -0.189 -5.804 1.00 22.90 249 ARG A O 1
ATOM 3704 N N . TYR A 1 228 ? 18.394 -1.300 -3.858 1.00 9.39 250 TYR A N 1
ATOM 3705 C CA . TYR A 1 228 ? 17.263 -0.566 -3.305 1.00 12.06 250 TYR A CA 1
ATOM 3706 C C . TYR A 1 228 ? 17.583 0.924 -3.151 1.00 18.05 250 TYR A C 1
ATOM 3707 O O . TYR A 1 228 ? 16.763 1.779 -3.472 1.00 19.27 250 TYR A O 1
ATOM 3725 N N . ALA A 1 229 ? 18.779 1.235 -2.664 1.00 11.78 251 ALA A N 1
ATOM 3726 C CA . ALA A 1 229 ? 19.158 2.625 -2.440 1.00 19.59 251 ALA A CA 1
ATOM 3727 C C . ALA A 1 229 ? 19.193 3.374 -3.765 1.00 17.40 251 ALA A C 1
ATOM 3728 O O . ALA A 1 229 ? 18.750 4.518 -3.849 1.00 22.74 251 ALA A O 1
ATOM 3735 N N . LYS A 1 230 ? 19.714 2.718 -4.800 1.00 14.85 252 LYS A N 1
ATOM 3736 C CA . LYS A 1 230 ? 19.790 3.321 -6.126 1.00 14.96 252 LYS A CA 1
ATOM 3737 C C . LYS A 1 230 ? 18.398 3.524 -6.727 1.00 15.23 252 LYS A C 1
ATOM 3738 O O . LYS A 1 230 ? 18.124 4.551 -7.329 1.00 17.38 252 LYS A O 1
ATOM 3757 N N . LEU A 1 231 ? 17.515 2.551 -6.549 1.00 18.38 253 LEU A N 1
ATOM 3758 C CA . LEU A 1 231 ? 16.150 2.670 -7.049 1.00 18.38 253 LEU A CA 1
ATOM 3759 C C . LEU A 1 231 ? 15.465 3.881 -6.422 1.00 23.21 253 LEU A C 1
ATOM 3760 O O . LEU A 1 231 ? 14.784 4.648 -7.100 1.00 19.12 253 LEU A O 1
ATOM 3776 N N . GLN A 1 232 ? 15.646 4.045 -5.119 1.00 17.07 254 GLN A N 1
ATOM 3777 C CA . GLN A 1 232 ? 15.065 5.182 -4.412 1.00 20.83 254 GLN A CA 1
ATOM 3778 C C . GLN A 1 232 ? 15.638 6.510 -4.918 1.00 25.47 254 GLN A C 1
ATOM 3779 O O . GLN A 1 232 ? 14.911 7.490 -5.071 1.00 26.55 254 GLN A O 1
ATOM 3793 N N . ALA A 1 233 ? 16.936 6.531 -5.192 1.00 22.30 255 ALA A N 1
ATOM 3794 C CA . ALA A 1 233 ? 17.600 7.736 -5.674 1.00 21.61 255 ALA A CA 1
ATOM 3795 C C . ALA A 1 233 ? 17.307 7.990 -7.151 1.00 22.94 255 ALA A C 1
ATOM 3796 O O . ALA A 1 233 ? 17.662 9.043 -7.685 1.00 20.11 255 ALA A O 1
ATOM 3803 N N . GLY A 1 234 ? 16.674 7.025 -7.809 1.00 31.68 256 GLY A N 1
ATOM 3804 C CA . GLY A 1 234 ? 16.366 7.137 -9.222 1.00 26.94 256 GLY A CA 1
ATOM 3805 C C . GLY A 1 234 ? 17.529 6.753 -10.121 1.00 25.65 256 GLY A C 1
ATOM 3806 O O . GLY A 1 234 ? 17.515 7.050 -11.314 1.00 25.54 256 GLY A O 1
ATOM 3810 N N . ALA A 1 235 ? 18.543 6.109 -9.550 1.00 19.23 257 ALA A N 1
ATOM 3811 C CA . ALA A 1 235 ? 19.696 5.645 -10.312 1.00 18.60 257 ALA A CA 1
ATOM 3812 C C . ALA A 1 235 ? 19.461 4.266 -10.929 1.00 17.99 257 ALA A C 1
ATOM 3813 O O . ALA A 1 235 ? 20.297 3.789 -11.701 1.00 13.52 257 ALA A O 1
ATOM 3820 N N . CYS A 1 236 ? 18.351 3.626 -10.557 1.00 20.31 258 CYS A N 1
ATOM 3821 C CA . CYS A 1 236 ? 17.897 2.373 -11.177 1.00 12.29 258 CYS A CA 1
ATOM 3822 C C . CYS A 1 236 ? 16.429 2.527 -11.547 1.00 11.47 258 CYS A C 1
ATOM 3823 O O . CYS A 1 236 ? 15.668 3.165 -10.808 1.00 14.81 258 CYS A O 1
ATOM 3830 N N . ASP A 1 237 ? 16.030 1.943 -12.677 1.00 16.10 259 ASP A N 1
ATOM 3831 C CA . ASP A 1 237 ? 14.627 1.900 -13.081 1.00 11.50 259 ASP A CA 1
ATOM 3832 C C . ASP A 1 237 ? 13.988 0.532 -12.823 1.00 12.27 259 ASP A C 1
ATOM 3833 O O . ASP A 1 237 ? 12.766 0.396 -12.846 1.00 10.03 259 ASP A O 1
ATOM 3842 N N . LEU A 1 238 ? 14.819 -0.476 -12.591 1.00 15.69 260 LEU A N 1
ATOM 3843 C CA . LEU A 1 238 ? 14.353 -1.827 -12.273 1.00 13.50 260 LEU A CA 1
ATOM 3844 C C . LEU A 1 238 ? 15.448 -2.477 -11.445 1.00 15.50 260 LEU A C 1
ATOM 3845 O O . LEU A 1 238 ? 16.620 -2.232 -11.689 1.00 18.13 260 LEU A O 1
ATOM 3861 N N . ILE A 1 239 ? 15.073 -3.279 -10.452 1.00 10.19 261 ILE A N 1
ATOM 3862 C CA . ILE A 1 239 ? 16.057 -4.064 -9.714 1.00 11.22 261 ILE A CA 1
ATOM 3863 C C . ILE A 1 239 ? 15.590 -5.514 -9.581 1.00 9.38 261 ILE A C 1
ATOM 3864 O O . ILE A 1 239 ? 14.399 -5.800 -9.710 1.00 7.81 261 ILE A O 1
ATOM 3880 N N . ASP A 1 240 ? 16.522 -6.420 -9.304 1.00 9.77 262 ASP A N 1
ATOM 3881 C CA . ASP A 1 240 ? 16.168 -7.813 -9.023 1.00 6.78 262 ASP A CA 1
ATOM 3882 C C . ASP A 1 240 ? 16.385 -8.198 -7.549 1.00 8.40 262 ASP A C 1
ATOM 3883 O O . ASP A 1 240 ? 17.140 -7.542 -6.828 1.00 10.26 262 ASP A O 1
ATOM 3892 N N . PHE A 1 241 ? 15.686 -9.249 -7.119 1.00 13.07 263 PHE A N 1
ATOM 3893 C CA . PHE A 1 241 ? 15.951 -9.919 -5.844 1.00 14.98 263 PHE A CA 1
ATOM 3894 C C . PHE A 1 241 ? 16.203 -8.972 -4.661 1.00 19.06 263 PHE A C 1
ATOM 3895 O O . PHE A 1 241 ? 17.271 -9.001 -4.051 1.00 17.97 263 PHE A O 1
ATOM 3912 N N . PRO A 1 242 ? 15.213 -8.142 -4.317 1.00 12.39 264 PRO A N 1
ATOM 3913 C CA . PRO A 1 242 ? 15.386 -7.249 -3.165 1.00 15.15 264 PRO A CA 1
ATOM 3914 C C . PRO A 1 242 ? 15.478 -8.031 -1.860 1.00 15.25 264 PRO A C 1
ATOM 3915 O O . PRO A 1 242 ? 14.909 -9.115 -1.772 1.00 12.38 264 PRO A O 1
ATOM 3926 N N . ASN A 1 243 ? 16.189 -7.490 -0.874 1.00 12.11 265 ASN A N 1
ATOM 3927 C CA . ASN A 1 243 ? 16.185 -8.047 0.478 1.00 15.45 265 ASN A CA 1
ATOM 3928 C C . ASN A 1 243 ? 14.776 -8.003 1.077 1.00 16.33 265 ASN A C 1
ATOM 3929 O O . ASN A 1 243 ? 13.963 -7.152 0.725 1.00 18.92 265 ASN A O 1
ATOM 3940 N N . ALA A 1 244 ? 14.503 -8.916 2.001 1.00 14.45 266 ALA A N 1
ATOM 3941 C CA . ALA A 1 244 ? 13.171 -9.058 2.575 1.00 19.32 266 ALA A CA 1
ATOM 3942 C C . ALA A 1 244 ? 12.665 -7.751 3.184 1.00 19.87 266 ALA A C 1
ATOM 3943 O O . ALA A 1 244 ? 11.561 -7.312 2.888 1.00 20.83 266 ALA A O 1
ATOM 3950 N N . ALA A 1 245 ? 13.477 -7.120 4.022 1.00 16.52 267 ALA A N 1
ATOM 3951 C CA . ALA A 1 245 ? 13.039 -5.914 4.729 1.00 16.08 267 ALA A CA 1
ATOM 3952 C C . ALA A 1 245 ? 12.763 -4.759 3.767 1.00 18.41 267 ALA A C 1
ATOM 3953 O O . ALA A 1 245 ? 11.872 -3.942 4.009 1.00 23.06 267 ALA A O 1
ATOM 3960 N N . ASP A 1 246 ? 13.529 -4.684 2.679 1.00 15.62 268 ASP A N 1
ATOM 3961 C CA . ASP A 1 246 ? 13.325 -3.625 1.697 1.00 16.14 268 ASP A CA 1
ATOM 3962 C C . ASP A 1 246 ? 12.060 -3.919 0.892 1.00 15.56 268 ASP A C 1
ATOM 3963 O O . ASP A 1 246 ? 11.318 -3.018 0.520 1.00 18.52 268 ASP A O 1
ATOM 3972 N N . LEU A 1 247 ? 11.818 -5.195 0.630 1.00 15.39 269 LEU A N 1
ATOM 3973 C CA . LEU A 1 247 ? 10.628 -5.594 -0.094 1.00 17.04 269 LEU A CA 1
ATOM 3974 C C . LEU A 1 247 ? 9.385 -5.144 0.666 1.00 20.89 269 LEU A C 1
ATOM 3975 O O . LEU A 1 247 ? 8.431 -4.643 0.070 1.00 21.37 269 LEU A O 1
ATOM 3991 N N . GLU A 1 248 ? 9.404 -5.325 1.984 1.00 17.69 270 GLU A N 1
ATOM 3992 C CA . GLU A 1 248 ? 8.282 -4.923 2.827 1.00 22.49 270 GLU A CA 1
ATOM 3993 C C . GLU A 1 248 ? 8.028 -3.434 2.680 1.00 26.86 270 GLU A C 1
ATOM 3994 O O . GLU A 1 248 ? 6.886 -2.998 2.587 1.00 30.09 270 GLU A O 1
ATOM 4006 N N . LYS A 1 249 ? 9.102 -2.654 2.659 1.00 20.14 271 LYS A N 1
ATOM 4007 C CA . LYS A 1 249 ? 8.983 -1.207 2.512 1.00 21.19 271 LYS A CA 1
ATOM 4008 C C . LYS A 1 249 ? 8.441 -0.827 1.138 1.00 20.27 271 LYS A C 1
ATOM 4009 O O . LYS A 1 249 ? 7.618 0.078 1.008 1.00 18.31 271 LYS A O 1
ATOM 4028 N N . MET A 1 250 ? 8.904 -1.519 0.106 1.00 22.91 272 MET A N 1
ATOM 4029 C CA . MET A 1 250 ? 8.566 -1.139 -1.254 1.00 21.96 272 MET A CA 1
ATOM 4030 C C . MET A 1 250 ? 7.109 -1.394 -1.607 1.00 14.98 272 MET A C 1
ATOM 4031 O O . MET A 1 250 ? 6.605 -0.827 -2.580 1.00 13.59 272 MET A O 1
ATOM 4045 N N . LYS A 1 251 ? 6.446 -2.254 -0.842 1.00 16.71 273 LYS A N 1
ATOM 4046 C CA . LYS A 1 251 ? 5.028 -2.525 -1.063 1.00 12.80 273 LYS A CA 1
ATOM 4047 C C . LYS A 1 251 ? 4.193 -1.252 -0.981 1.00 15.72 273 LYS A C 1
ATOM 4048 O O . LYS A 1 251 ? 3.182 -1.125 -1.671 1.00 12.47 273 LYS A O 1
ATOM 4067 N N . THR A 1 252 ? 4.610 -0.318 -0.135 1.00 13.60 274 THR A N 1
ATOM 4068 C CA . THR A 1 252 ? 3.860 0.920 0.041 1.00 19.13 274 THR A CA 1
ATOM 4069 C C . THR A 1 252 ? 4.736 2.158 -0.155 1.00 25.50 274 THR A C 1
ATOM 4070 O O . THR A 1 252 ? 4.343 3.260 0.217 1.00 28.81 274 THR A O 1
ATOM 4081 N N . ASP A 1 253 ? 5.918 1.962 -0.736 1.00 24.60 275 ASP A N 1
ATOM 4082 C CA . ASP A 1 253 ? 6.848 3.053 -1.049 1.00 26.31 275 ASP A CA 1
ATOM 4083 C C . ASP A 1 253 ? 6.347 3.824 -2.271 1.00 24.23 275 ASP A C 1
ATOM 4084 O O . ASP A 1 253 ? 6.171 3.243 -3.345 1.00 17.94 275 ASP A O 1
ATOM 4093 N N . PRO A 1 254 ? 6.118 5.138 -2.118 1.00 34.48 276 PRO A N 1
ATOM 4094 C CA . PRO A 1 254 ? 5.536 5.930 -3.209 1.00 32.99 276 PRO A CA 1
ATOM 4095 C C . PRO A 1 254 ? 6.480 6.118 -4.394 1.00 2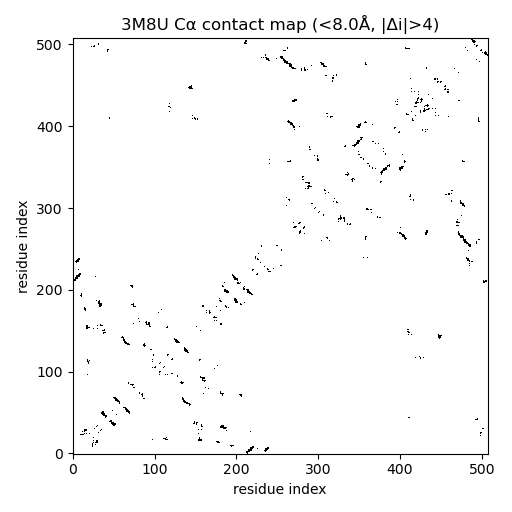6.42 276 PRO A C 1
ATOM 4096 O O . PRO A 1 254 ? 6.026 6.490 -5.474 1.00 28.43 276 PRO A O 1
ATOM 4107 N N . LYS A 1 255 ? 7.769 5.865 -4.189 1.00 29.28 277 LYS A N 1
ATOM 4108 C CA . LYS A 1 255 ? 8.756 5.988 -5.252 1.00 27.53 277 LYS A CA 1
ATOM 4109 C C . LYS A 1 255 ? 8.877 4.705 -6.063 1.00 22.01 277 LYS A C 1
ATOM 4110 O O . LYS A 1 255 ? 9.672 4.643 -6.996 1.00 18.62 277 LYS A O 1
ATOM 4129 N N . VAL A 1 256 ? 8.117 3.678 -5.698 1.00 21.90 278 VAL A N 1
ATOM 4130 C CA . VAL A 1 256 ? 8.245 2.375 -6.354 1.00 15.83 278 VAL A CA 1
ATOM 4131 C C . VAL A 1 256 ? 6.926 1.905 -6.948 1.00 14.83 278 VAL A C 1
ATOM 4132 O O . VAL A 1 256 ? 5.872 1.995 -6.310 1.00 11.65 278 VAL A O 1
ATOM 4145 N N . ASN A 1 257 ? 6.998 1.429 -8.185 1.00 19.01 279 ASN A N 1
ATOM 4146 C CA . ASN A 1 257 ? 5.909 0.702 -8.817 1.00 15.33 279 ASN A CA 1
ATOM 4147 C C . ASN A 1 257 ? 6.269 -0.778 -8.750 1.00 12.66 279 ASN A C 1
ATOM 4148 O O . ASN A 1 257 ? 7.061 -1.270 -9.547 1.00 12.93 279 ASN A O 1
ATOM 4159 N N . LEU A 1 258 ? 5.711 -1.480 -7.772 1.00 13.96 280 LEU A N 1
ATOM 4160 C CA . LEU A 1 258 ? 6.076 -2.873 -7.530 1.00 11.64 280 LEU A CA 1
ATOM 4161 C C . LEU A 1 258 ? 5.158 -3.840 -8.277 1.00 13.92 280 LEU A C 1
ATOM 4162 O O . LEU A 1 258 ? 3.980 -3.977 -7.943 1.00 11.56 280 LEU A O 1
ATOM 4178 N N . HIS A 1 259 ? 5.698 -4.509 -9.288 1.00 14.70 281 HIS A N 1
ATOM 4179 C CA . HIS A 1 259 ? 4.951 -5.530 -10.006 1.00 13.85 281 HIS A CA 1
ATOM 4180 C C . HIS A 1 259 ? 5.174 -6.874 -9.332 1.00 12.46 281 HIS A C 1
ATOM 4181 O O . HIS A 1 259 ? 6.284 -7.188 -8.917 1.00 12.11 281 HIS A O 1
ATOM 4196 N N . SER A 1 260 ? 4.115 -7.662 -9.220 1.00 10.98 282 SER A N 1
ATOM 4197 C CA . SER A 1 260 ? 4.253 -9.004 -8.670 1.00 11.14 282 SER A CA 1
ATOM 4198 C C . SER A 1 260 ? 3.310 -9.972 -9.366 1.00 13.53 282 SER A C 1
ATOM 4199 O O . SER A 1 260 ? 2.251 -9.584 -9.854 1.00 15.18 282 SER A O 1
ATOM 4207 N N . GLN A 1 261 ? 3.706 -11.239 -9.402 1.00 17.00 283 GLN A N 1
ATOM 4208 C CA . GLN A 1 261 ? 2.874 -12.284 -9.975 1.00 15.77 283 GLN A CA 1
ATOM 4209 C C . GLN A 1 261 ? 3.343 -13.609 -9.400 1.00 16.65 283 GLN A C 1
ATOM 4210 O O . GLN A 1 261 ? 4.500 -13.750 -9.011 1.00 15.35 283 GLN A O 1
ATOM 4224 N N . SER A 1 262 ? 2.446 -14.579 -9.336 1.00 15.68 284 SER A N 1
ATOM 4225 C CA . SER A 1 262 ? 2.832 -15.920 -8.937 1.00 17.45 284 SER A CA 1
ATOM 4226 C C . SER A 1 262 ? 3.834 -16.469 -9.947 1.00 14.91 284 SER A C 1
ATOM 4227 O O . SER A 1 262 ? 3.635 -16.350 -11.156 1.00 12.21 284 SER A O 1
ATOM 4235 N N . GLY A 1 263 ? 4.909 -17.071 -9.452 1.00 15.19 285 GLY A N 1
ATOM 4236 C CA . GLY A 1 263 ? 5.952 -17.585 -10.316 1.00 13.69 285 GLY A CA 1
ATOM 4237 C C . GLY A 1 263 ? 5.564 -18.899 -10.969 1.00 13.75 285 GLY A C 1
ATOM 4238 O O . GLY A 1 263 ? 4.902 -19.733 -10.363 1.00 12.65 285 GLY A O 1
ATOM 4242 N N . LEU A 1 264 ? 5.976 -19.070 -12.220 1.00 12.24 286 LEU A N 1
ATOM 4243 C CA . LEU A 1 264 ? 5.814 -20.333 -12.921 1.00 11.96 286 LEU A CA 1
ATOM 4244 C C . LEU A 1 264 ? 7.073 -21.132 -12.626 1.00 10.05 286 LEU A C 1
ATOM 4245 O O . LEU A 1 264 ? 7.898 -21.350 -13.511 1.00 9.38 286 LEU A O 1
ATOM 4261 N N . ASN A 1 265 ? 7.246 -21.534 -11.371 1.00 11.68 287 ASN A N 1
ATOM 4262 C CA . ASN A 1 265 ? 8.505 -22.144 -10.961 1.00 9.15 287 ASN A CA 1
ATOM 4263 C C . ASN A 1 265 ? 8.323 -23.107 -9.789 1.00 10.79 287 ASN A C 1
ATOM 4264 O O . ASN A 1 265 ? 7.238 -23.218 -9.234 1.00 10.55 287 ASN A O 1
ATOM 4275 N N . ILE A 1 266 ? 9.394 -23.803 -9.434 1.00 8.66 288 ILE A N 1
ATOM 4276 C CA . ILE A 1 266 ? 9.377 -24.747 -8.325 1.00 8.52 288 ILE A CA 1
ATOM 4277 C C . ILE A 1 266 ? 10.772 -24.753 -7.725 1.00 10.17 288 ILE A C 1
ATOM 4278 O O . ILE A 1 266 ? 11.755 -24.871 -8.447 1.00 11.09 288 ILE A O 1
ATOM 4294 N N . ALA A 1 267 ? 10.859 -24.581 -6.408 1.00 9.68 289 ALA A N 1
ATOM 4295 C CA . ALA A 1 267 ? 12.112 -24.813 -5.699 1.00 6.71 289 ALA A CA 1
ATOM 4296 C C . ALA A 1 267 ? 11.987 -26.172 -5.026 1.00 7.70 289 ALA A C 1
ATOM 4297 O O . ALA A 1 267 ? 10.937 -26.506 -4.473 1.00 10.35 289 ALA A O 1
ATOM 4304 N N . TYR A 1 268 ? 13.050 -26.965 -5.085 1.00 5.05 290 TYR A N 1
ATOM 4305 C CA . TYR A 1 268 ? 12.965 -28.351 -4.642 1.00 8.52 290 TYR A CA 1
ATOM 4306 C C . TYR A 1 268 ? 14.254 -28.853 -4.008 1.00 10.47 290 TYR A C 1
ATOM 4307 O O . TYR A 1 268 ? 15.329 -28.266 -4.197 1.00 7.94 290 TYR A O 1
ATOM 4325 N N . ILE A 1 269 ? 14.123 -29.921 -3.220 1.00 9.08 291 ILE A N 1
ATOM 4326 C CA . ILE A 1 269 ? 15.260 -30.746 -2.841 1.00 8.99 291 ILE A CA 1
ATOM 4327 C C . ILE A 1 269 ? 15.245 -31.972 -3.749 1.00 13.81 291 ILE A C 1
ATOM 4328 O O . ILE A 1 269 ? 14.259 -32.704 -3.780 1.00 15.13 291 ILE A O 1
ATOM 4344 N N . ALA A 1 270 ? 16.324 -32.192 -4.495 1.00 8.88 292 ALA A N 1
ATOM 4345 C CA . ALA A 1 270 ? 16.431 -33.389 -5.328 1.00 12.65 292 ALA A CA 1
ATOM 4346 C C . ALA A 1 270 ? 17.171 -34.475 -4.560 1.00 17.48 292 ALA A C 1
ATOM 4347 O O . ALA A 1 270 ? 18.190 -34.200 -3.941 1.00 17.99 292 ALA A O 1
ATOM 4354 N N . PHE A 1 271 ? 16.650 -35.699 -4.598 1.00 10.08 293 PHE A N 1
ATOM 4355 C CA . PHE A 1 271 ? 17.383 -36.867 -4.109 1.00 11.88 293 PHE A CA 1
ATOM 4356 C C . PHE A 1 271 ? 18.058 -37.562 -5.289 1.00 15.81 293 PHE A C 1
ATOM 4357 O O . PHE A 1 271 ? 17.461 -37.691 -6.349 1.00 12.14 293 PHE A O 1
ATOM 4374 N N . ASN A 1 272 ? 19.293 -38.026 -5.106 1.00 8.99 294 ASN A N 1
ATOM 4375 C CA . ASN A 1 272 ? 19.949 -38.812 -6.138 1.00 13.10 294 ASN A CA 1
ATOM 4376 C C . ASN A 1 272 ? 19.406 -40.237 -6.058 1.00 14.46 294 ASN A C 1
ATOM 4377 O O . ASN A 1 272 ? 19.879 -41.053 -5.263 1.00 16.81 294 ASN A O 1
ATOM 4388 N N . THR A 1 273 ? 18.402 -40.526 -6.875 1.00 16.93 295 THR A N 1
ATOM 4389 C CA . THR A 1 273 ? 17.670 -41.785 -6.764 1.00 18.95 295 THR A CA 1
ATOM 4390 C C . THR A 1 273 ? 18.491 -42.992 -7.215 1.00 23.35 295 THR A C 1
ATOM 4391 O O . THR A 1 273 ? 18.024 -44.123 -7.129 1.00 25.38 295 THR A O 1
ATOM 4402 N N . GLU A 1 274 ? 19.712 -42.750 -7.685 1.00 17.33 296 GLU A N 1
ATOM 4403 C CA . GLU A 1 274 ? 20.594 -43.837 -8.099 1.00 20.26 296 GLU A CA 1
ATOM 4404 C C . GLU A 1 274 ? 21.694 -44.094 -7.077 1.00 25.47 296 GLU A C 1
ATOM 4405 O O . GLU A 1 274 ? 22.624 -44.854 -7.340 1.00 36.41 296 GLU A O 1
ATOM 4417 N N . LYS A 1 275 ? 21.584 -43.470 -5.909 1.00 19.67 297 LYS A N 1
ATOM 4418 C CA . LYS A 1 275 ? 22.634 -43.568 -4.900 1.00 20.61 297 LYS A CA 1
ATOM 4419 C C . LYS A 1 275 ? 22.045 -43.923 -3.538 1.00 25.43 297 LYS A C 1
ATOM 4420 O O . LYS A 1 275 ? 21.261 -43.167 -2.973 1.00 20.52 297 LYS A O 1
ATOM 4439 N N . ALA A 1 276 ? 22.409 -45.090 -3.017 1.00 19.65 298 ALA A N 1
ATOM 4440 C CA . ALA A 1 276 ? 21.974 -45.492 -1.687 1.00 22.81 298 ALA A CA 1
ATOM 4441 C C . ALA A 1 276 ? 22.427 -44.433 -0.686 1.00 22.01 298 ALA A C 1
ATOM 4442 O O . ALA A 1 276 ? 23.529 -43.903 -0.808 1.00 21.03 298 ALA A O 1
ATOM 4449 N N . PRO A 1 277 ? 21.582 -44.131 0.313 1.00 24.08 299 PRO A N 1
ATOM 4450 C CA . PRO A 1 277 ? 20.303 -44.792 0.587 1.00 22.58 299 PRO A CA 1
ATOM 4451 C C . PRO A 1 277 ? 19.104 -44.159 -0.115 1.00 16.40 299 PRO A C 1
ATOM 4452 O O . PRO A 1 277 ? 17.974 -44.578 0.141 1.00 16.04 299 PRO A O 1
ATOM 4463 N N . PHE A 1 278 ? 19.346 -43.165 -0.966 1.00 26.70 300 PHE A N 1
ATOM 4464 C CA . PHE A 1 278 ? 18.269 -42.423 -1.613 1.00 21.06 300 PHE A CA 1
ATOM 4465 C C . PHE A 1 278 ? 17.612 -43.217 -2.743 1.00 16.65 300 PHE A C 1
ATOM 4466 O O . PHE A 1 278 ? 16.602 -42.782 -3.301 1.00 12.91 300 PHE A O 1
ATOM 4483 N N . ASP A 1 279 ? 18.160 -44.386 -3.066 1.00 20.76 301 ASP A N 1
ATOM 4484 C CA . ASP A 1 279 ? 17.541 -45.248 -4.068 1.00 17.86 301 ASP A CA 1
ATOM 4485 C C . ASP A 1 279 ? 16.370 -46.048 -3.500 1.00 21.47 301 ASP A C 1
ATOM 4486 O O . ASP A 1 279 ? 15.647 -46.702 -4.245 1.00 17.86 301 ASP A O 1
ATOM 4495 N N . ASN A 1 280 ? 16.182 -45.987 -2.185 1.00 14.33 302 ASN A N 1
ATOM 4496 C CA . ASN A 1 280 ? 15.026 -46.606 -1.538 1.00 17.24 302 ASN A CA 1
ATOM 4497 C C . ASN A 1 280 ? 13.881 -45.603 -1.431 1.00 15.41 302 ASN A C 1
ATOM 4498 O O . ASN A 1 280 ? 14.001 -44.574 -0.760 1.00 15.30 302 ASN A O 1
ATOM 4509 N N . VAL A 1 281 ? 12.772 -45.896 -2.098 1.00 19.69 303 VAL A N 1
ATOM 4510 C CA . VAL A 1 281 ? 11.635 -44.984 -2.107 1.00 18.19 303 VAL A CA 1
ATOM 4511 C C . VAL A 1 281 ? 11.149 -44.673 -0.687 1.00 23.32 303 VAL A C 1
ATOM 4512 O O . VAL A 1 281 ? 10.658 -43.580 -0.422 1.00 22.27 303 VAL A O 1
ATOM 4525 N N . LYS A 1 282 ? 11.299 -45.625 0.228 1.00 12.11 304 LYS A N 1
ATOM 4526 C CA . LYS A 1 282 ? 10.885 -45.407 1.614 1.00 18.71 304 LYS A CA 1
ATOM 4527 C C . LYS A 1 282 ? 11.704 -44.318 2.298 1.00 20.61 304 LYS A C 1
ATOM 4528 O O . LYS A 1 282 ? 11.177 -43.565 3.111 1.00 21.19 304 LYS A O 1
ATOM 4547 N N . VAL A 1 283 ? 12.998 -44.264 2.000 1.00 16.42 305 VAL A N 1
ATOM 4548 C CA . VAL A 1 283 ? 13.856 -43.215 2.535 1.00 18.37 305 VAL A CA 1
ATOM 4549 C C . VAL A 1 283 ? 13.447 -41.850 1.967 1.00 13.83 305 VAL A C 1
ATOM 4550 O O . VAL A 1 283 ? 13.390 -40.862 2.701 1.00 16.26 305 VAL A O 1
ATOM 4563 N N . ARG A 1 284 ? 13.164 -41.800 0.668 1.00 26.24 306 ARG A N 1
ATOM 4564 C CA . ARG A 1 284 ? 12.773 -40.542 0.034 1.00 22.30 306 ARG A CA 1
ATOM 4565 C C . ARG A 1 284 ? 11.438 -40.045 0.599 1.00 24.77 306 ARG A C 1
ATOM 4566 O O . ARG A 1 284 ? 11.264 -38.850 0.834 1.00 23.16 306 ARG A O 1
ATOM 4587 N N . GLN A 1 285 ? 10.503 -40.961 0.835 1.00 9.23 307 GLN A N 1
ATOM 4588 C CA . GLN A 1 285 ? 9.231 -40.590 1.450 1.00 12.77 307 GLN A CA 1
ATOM 4589 C C . GLN A 1 285 ? 9.458 -40.095 2.884 1.00 19.41 307 GLN A C 1
ATOM 4590 O O . GLN A 1 285 ? 8.885 -39.093 3.304 1.00 20.60 307 GLN A O 1
ATOM 4604 N N . ALA A 1 286 ? 10.308 -40.796 3.627 1.00 13.85 308 ALA A N 1
ATOM 4605 C CA . ALA A 1 286 ? 10.612 -40.415 5.005 1.00 19.13 308 ALA A CA 1
ATOM 4606 C C . ALA A 1 286 ? 11.147 -38.978 5.095 1.00 13.26 308 ALA A C 1
ATOM 4607 O O . ALA A 1 286 ? 10.718 -38.198 5.947 1.00 10.51 308 ALA A O 1
ATOM 4614 N N . LEU A 1 287 ? 12.081 -38.630 4.215 1.00 18.06 309 LEU A N 1
ATOM 4615 C CA . LEU A 1 287 ? 12.713 -37.321 4.271 1.00 13.59 309 LEU A CA 1
ATOM 4616 C C . LEU A 1 287 ? 11.745 -36.218 3.823 1.00 12.75 309 LEU A C 1
ATOM 4617 O O . LEU A 1 287 ? 11.955 -35.045 4.140 1.00 9.37 309 LEU A O 1
ATOM 4633 N N . ASN A 1 288 ? 10.689 -36.591 3.102 1.00 20.17 310 ASN A N 1
ATOM 4634 C CA . ASN A 1 288 ? 9.567 -35.680 2.878 1.00 18.60 310 ASN A CA 1
ATOM 4635 C C . ASN A 1 288 ? 8.779 -35.480 4.175 1.00 20.74 310 ASN A C 1
ATOM 4636 O O . ASN A 1 288 ? 8.550 -34.348 4.603 1.00 17.81 310 ASN A O 1
ATOM 4647 N N . TYR A 1 289 ? 8.356 -36.575 4.804 1.00 12.22 311 TYR A N 1
ATOM 4648 C CA . TYR A 1 289 ? 7.574 -36.454 6.039 1.00 13.67 311 TYR A CA 1
ATOM 4649 C C . TYR A 1 289 ? 8.339 -35.643 7.081 1.00 10.80 311 TYR A C 1
ATOM 4650 O O . TYR A 1 289 ? 7.738 -34.963 7.916 1.00 8.84 311 TYR A O 1
ATOM 4668 N N . ALA A 1 290 ? 9.664 -35.711 7.044 1.00 14.01 312 ALA A N 1
ATOM 4669 C CA . ALA A 1 290 ? 10.466 -35.069 8.082 1.00 13.64 312 ALA A CA 1
ATOM 4670 C C . ALA A 1 290 ? 10.392 -33.544 8.032 1.00 8.41 312 ALA A C 1
ATOM 4671 O O . ALA A 1 290 ? 10.649 -32.883 9.033 1.00 11.86 312 ALA A O 1
ATOM 4678 N N . VAL A 1 291 ? 10.056 -32.981 6.872 1.00 15.20 313 VAL A N 1
ATOM 4679 C CA . VAL A 1 291 ? 10.262 -31.550 6.660 1.00 13.20 313 VAL A CA 1
ATOM 4680 C C . VAL A 1 291 ? 8.990 -30.732 6.896 1.00 13.13 313 VAL A C 1
ATOM 4681 O O . VAL A 1 291 ? 7.913 -31.089 6.421 1.00 12.85 313 VAL A O 1
ATOM 4694 N N . ASP A 1 292 ? 9.135 -29.641 7.645 1.00 11.68 314 ASP A N 1
ATOM 4695 C CA . ASP A 1 292 ? 8.042 -28.705 7.913 1.00 11.68 314 ASP A CA 1
ATOM 4696 C C . ASP A 1 292 ? 8.105 -27.566 6.882 1.00 8.16 314 ASP A C 1
ATOM 4697 O O . ASP A 1 292 ? 8.882 -26.612 7.041 1.00 9.26 314 ASP A O 1
ATOM 4706 N N . LYS A 1 293 ? 7.325 -27.680 5.806 1.00 15.12 315 LYS A N 1
ATOM 4707 C CA . LYS A 1 293 ? 7.391 -26.700 4.723 1.00 12.08 315 LYS A CA 1
ATOM 4708 C C . LYS A 1 293 ? 6.860 -25.347 5.156 1.00 14.60 315 LYS A C 1
ATOM 4709 O O . LYS A 1 293 ? 7.327 -24.312 4.686 1.00 13.01 315 LYS A O 1
ATOM 4728 N N . ASN A 1 294 ? 5.871 -25.350 6.040 1.00 15.09 316 ASN A N 1
ATOM 4729 C CA . ASN A 1 294 ? 5.329 -24.099 6.530 1.00 19.23 316 ASN A CA 1
ATOM 4730 C C . ASN A 1 294 ? 6.423 -23.239 7.157 1.00 21.66 316 ASN A C 1
ATOM 4731 O O . ASN A 1 294 ? 6.467 -22.028 6.946 1.00 23.58 316 ASN A O 1
ATOM 4742 N N . ALA A 1 295 ? 7.306 -23.873 7.925 1.00 12.54 317 ALA A N 1
ATOM 4743 C CA . ALA A 1 295 ? 8.387 -23.156 8.589 1.00 17.28 317 ALA A CA 1
ATOM 4744 C C . ALA A 1 295 ? 9.339 -22.530 7.572 1.00 11.93 317 ALA A C 1
ATOM 4745 O O . ALA A 1 295 ? 9.907 -21.468 7.828 1.00 15.53 317 ALA A O 1
ATOM 4752 N N . ILE A 1 296 ? 9.502 -23.186 6.425 1.00 17.73 318 ILE A N 1
ATOM 4753 C CA . ILE A 1 296 ? 10.332 -22.667 5.343 1.00 14.44 318 ILE A CA 1
ATOM 4754 C C . ILE A 1 296 ? 9.654 -21.486 4.657 1.00 15.25 318 ILE A C 1
ATOM 4755 O O . ILE A 1 296 ? 10.286 -20.472 4.370 1.00 16.03 318 ILE A O 1
ATOM 4771 N N . ILE A 1 297 ? 8.357 -21.595 4.410 1.00 11.36 319 ILE A N 1
ATOM 4772 C CA . ILE A 1 297 ? 7.644 -20.478 3.812 1.00 13.08 319 ILE A CA 1
ATOM 4773 C C . ILE A 1 297 ? 7.757 -19.237 4.696 1.00 20.28 319 ILE A C 1
ATOM 4774 O O . ILE A 1 297 ? 7.951 -18.124 4.200 1.00 22.42 319 ILE A O 1
ATOM 4790 N N . ASP A 1 298 ? 7.633 -19.432 6.009 1.00 9.32 320 ASP A N 1
ATOM 4791 C CA . ASP A 1 298 ? 7.721 -18.316 6.945 1.00 14.08 320 ASP A CA 1
ATOM 4792 C C . ASP A 1 298 ? 9.136 -17.727 6.958 1.00 17.99 320 ASP A C 1
ATOM 4793 O O . ASP A 1 298 ? 9.316 -16.523 6.788 1.00 20.00 320 ASP A O 1
ATOM 4802 N N . ALA A 1 299 ? 10.135 -18.584 7.160 1.00 13.46 321 ALA A N 1
ATOM 4803 C CA . ALA A 1 299 ? 11.494 -18.121 7.428 1.00 15.49 321 ALA A CA 1
ATOM 4804 C C . ALA A 1 299 ? 12.233 -17.689 6.169 1.00 14.71 321 ALA A C 1
ATOM 4805 O O . ALA A 1 299 ? 12.933 -16.678 6.181 1.00 18.93 321 ALA A O 1
ATOM 4812 N N . VAL A 1 300 ? 12.102 -18.468 5.099 1.00 21.02 322 VAL A N 1
ATOM 4813 C CA . VAL A 1 300 ? 12.785 -18.158 3.847 1.00 17.55 322 VAL A CA 1
ATOM 4814 C C . VAL A 1 300 ? 11.993 -17.197 2.960 1.00 19.83 322 VAL A C 1
ATOM 4815 O O . VAL A 1 300 ? 12.539 -16.209 2.475 1.00 18.29 322 VAL A O 1
ATOM 4828 N N . TYR A 1 301 ? 10.718 -17.493 2.727 1.00 23.33 323 TYR A N 1
ATOM 4829 C CA . TYR A 1 301 ? 9.920 -16.716 1.778 1.00 22.68 323 TYR A CA 1
ATOM 4830 C C . TYR A 1 301 ? 9.213 -15.528 2.439 1.00 30.13 323 TYR A C 1
ATOM 4831 O O . TYR A 1 301 ? 8.762 -14.606 1.759 1.00 32.78 323 TYR A O 1
ATOM 4849 N N . ARG A 1 302 ? 9.143 -15.546 3.767 1.00 15.49 324 ARG A N 1
ATOM 4850 C CA . ARG A 1 302 ? 8.417 -14.520 4.517 1.00 23.71 324 ARG A CA 1
ATOM 4851 C C . ARG A 1 302 ? 6.998 -14.349 3.986 1.00 24.86 324 ARG A C 1
ATOM 4852 O O . ARG A 1 302 ? 6.465 -13.242 3.985 1.00 28.88 324 ARG A O 1
ATOM 4873 N N . GLY A 1 303 ? 6.389 -15.442 3.534 1.00 25.09 325 GLY A N 1
ATOM 4874 C CA . GLY A 1 303 ? 5.006 -15.414 3.086 1.00 25.15 325 GLY A CA 1
ATOM 4875 C C . GLY A 1 303 ? 4.831 -15.147 1.599 1.00 20.80 325 GLY A C 1
ATOM 4876 O O . GLY A 1 303 ? 3.739 -15.340 1.058 1.00 18.34 325 GLY A O 1
ATOM 4880 N N . ALA A 1 304 ? 5.899 -14.703 0.944 1.00 22.84 326 ALA A N 1
ATOM 4881 C CA . ALA A 1 304 ? 5.891 -14.449 -0.496 1.00 20.93 326 ALA A CA 1
ATOM 4882 C C . ALA A 1 304 ? 6.202 -15.728 -1.281 1.00 16.95 326 ALA A C 1
ATOM 4883 O O . ALA A 1 304 ? 7.227 -15.836 -1.958 1.00 14.00 326 ALA A O 1
ATOM 4890 N N . GLY A 1 305 ? 5.292 -16.685 -1.197 1.00 18.42 327 GLY A N 1
ATOM 4891 C CA . GLY A 1 305 ? 5.443 -17.954 -1.885 1.00 10.66 327 GLY A CA 1
ATOM 4892 C C . GLY A 1 305 ? 4.467 -18.915 -1.247 1.00 12.87 327 GLY A C 1
ATOM 4893 O O . GLY A 1 305 ? 3.815 -18.576 -0.262 1.00 16.25 327 GLY A O 1
ATOM 4897 N N . VAL A 1 306 ? 4.368 -20.119 -1.790 1.00 11.69 328 VAL A N 1
ATOM 4898 C CA . VAL A 1 306 ? 3.435 -21.084 -1.245 1.00 12.24 328 VAL A CA 1
ATOM 4899 C C . VAL A 1 306 ? 4.095 -22.449 -1.226 1.00 15.28 328 VAL A C 1
ATOM 4900 O O . VAL A 1 306 ? 4.864 -22.783 -2.120 1.00 10.68 328 VAL A O 1
ATOM 4913 N N . ALA A 1 307 ? 3.816 -23.220 -0.185 1.00 9.39 329 ALA A N 1
ATOM 4914 C CA . ALA A 1 307 ? 4.311 -24.586 -0.089 1.00 10.11 329 ALA A CA 1
ATOM 4915 C C . ALA A 1 307 ? 3.836 -25.375 -1.300 1.00 11.77 329 ALA A C 1
ATOM 4916 O O . ALA A 1 307 ? 2.662 -25.295 -1.679 1.00 12.33 329 ALA A O 1
ATOM 4923 N N . ALA A 1 308 ? 4.748 -26.144 -1.888 1.00 12.40 330 ALA A N 1
ATOM 4924 C CA . ALA A 1 308 ? 4.491 -26.844 -3.147 1.00 15.18 330 ALA A CA 1
ATOM 4925 C C . ALA A 1 308 ? 4.009 -28.264 -2.886 1.00 18.45 330 ALA A C 1
ATOM 4926 O O . ALA A 1 308 ? 4.510 -28.931 -1.986 1.00 20.32 330 ALA A O 1
ATOM 4933 N N . LYS A 1 309 ? 3.037 -28.709 -3.687 1.00 16.49 331 LYS A N 1
ATOM 4934 C CA . LYS A 1 309 ? 2.447 -30.047 -3.581 1.00 20.43 331 LYS A CA 1
ATOM 4935 C C . LYS A 1 309 ? 2.741 -30.874 -4.839 1.00 14.48 331 LYS A C 1
ATOM 4936 O O . LYS A 1 309 ? 2.657 -32.110 -4.827 1.00 18.46 331 LYS A O 1
ATOM 4955 N N . ASN A 1 310 ? 3.061 -30.172 -5.923 1.00 13.53 332 ASN A N 1
ATOM 4956 C CA . ASN A 1 310 ? 3.457 -30.783 -7.186 1.00 12.64 332 ASN A CA 1
ATOM 4957 C C . ASN A 1 310 ? 4.661 -30.035 -7.716 1.00 9.62 332 ASN A C 1
ATOM 4958 O O . ASN A 1 310 ? 4.887 -28.894 -7.325 1.00 8.53 332 ASN A O 1
ATOM 4969 N N . PRO A 1 311 ? 5.421 -30.662 -8.624 1.00 15.83 333 PRO A N 1
ATOM 4970 C CA . PRO A 1 311 ? 6.503 -29.932 -9.293 1.00 13.67 333 PRO A CA 1
ATOM 4971 C C . PRO A 1 311 ? 5.965 -28.922 -10.318 1.00 16.79 333 PRO A C 1
ATOM 4972 O O . PRO A 1 311 ? 6.711 -28.027 -10.725 1.00 17.22 333 PRO A O 1
ATOM 4983 N N . LEU A 1 312 ? 4.696 -29.050 -10.710 1.00 12.67 334 LEU A N 1
ATOM 4984 C CA . LEU A 1 312 ? 4.048 -28.043 -11.551 1.00 11.14 334 LEU A CA 1
ATOM 4985 C C . LEU A 1 312 ? 3.491 -26.930 -10.673 1.00 10.48 334 LEU A C 1
ATOM 4986 O O . LEU A 1 312 ? 2.989 -27.199 -9.586 1.00 14.83 334 LEU A O 1
ATOM 5002 N N . PRO A 1 313 ? 3.566 -25.675 -11.147 1.00 11.70 335 PRO A N 1
ATOM 5003 C CA . PRO A 1 313 ? 2.971 -24.592 -10.357 1.00 16.76 335 PRO A CA 1
ATOM 5004 C C . PRO A 1 313 ? 1.448 -24.568 -10.494 1.00 18.58 335 PRO A C 1
ATOM 5005 O O . PRO A 1 313 ? 0.908 -25.030 -11.501 1.00 19.17 335 PRO A O 1
ATOM 5016 N N . PRO A 1 314 ? 0.759 -24.053 -9.469 1.00 13.89 336 PRO A N 1
ATOM 5017 C CA . PRO A 1 314 ? -0.708 -24.018 -9.424 1.00 18.21 336 PRO A CA 1
ATOM 5018 C C . PRO A 1 314 ? -1.336 -23.285 -10.607 1.00 18.90 336 PRO A C 1
ATOM 5019 O O . PRO A 1 314 ? -2.506 -23.509 -10.903 1.00 22.29 336 PRO A O 1
ATOM 5030 N N . THR A 1 315 ? -0.564 -22.431 -11.272 1.00 21.88 337 THR A N 1
ATOM 5031 C CA . THR A 1 315 ? -1.102 -21.567 -12.318 1.00 24.27 337 THR A CA 1
ATOM 5032 C C . THR A 1 315 ? -0.862 -22.090 -13.734 1.00 26.69 337 THR A C 1
ATOM 5033 O O . THR A 1 315 ? -1.088 -21.370 -14.706 1.00 29.67 337 THR A O 1
ATOM 5044 N N . ILE A 1 316 ? -0.392 -23.324 -13.865 1.00 19.53 338 ILE A N 1
ATOM 5045 C CA . ILE A 1 316 ? -0.245 -23.910 -15.198 1.00 17.12 338 ILE A CA 1
ATOM 5046 C C . ILE A 1 316 ? -1.310 -24.975 -15.425 1.00 22.23 338 ILE A C 1
ATOM 5047 O O . ILE A 1 316 ? -1.743 -25.634 -14.482 1.00 24.99 338 ILE A O 1
ATOM 5063 N N . TRP A 1 317 ? -1.739 -25.143 -16.673 1.00 14.78 339 TRP A N 1
ATOM 5064 C CA . TRP A 1 317 ? -2.751 -26.150 -16.975 1.00 15.02 339 TRP A CA 1
ATOM 5065 C C . TRP A 1 317 ? -2.158 -27.543 -16.801 1.00 15.90 339 TRP A C 1
ATOM 5066 O O . TRP A 1 317 ? -0.953 -27.741 -16.957 1.00 13.03 339 TRP A O 1
ATOM 5087 N N . GLY A 1 318 ? -2.999 -28.505 -16.437 1.00 14.45 340 GLY A N 1
ATOM 5088 C CA . GLY A 1 318 ? -2.531 -29.844 -16.155 1.00 15.45 340 GLY A CA 1
ATOM 5089 C C . GLY A 1 318 ? -2.129 -30.051 -14.702 1.00 14.04 340 GLY A C 1
ATOM 5090 O O . GLY A 1 318 ? -1.855 -31.173 -14.300 1.00 13.52 340 GLY A O 1
ATOM 5094 N N . TYR A 1 319 ? -2.092 -28.976 -13.920 1.00 16.26 341 TYR A N 1
ATOM 5095 C CA . TYR A 1 319 ? -1.809 -29.062 -12.487 1.00 12.71 341 TYR A CA 1
ATOM 5096 C C . TYR A 1 319 ? -2.858 -29.940 -11.800 1.00 15.65 341 TYR A C 1
ATOM 5097 O O . TYR A 1 319 ? -4.049 -29.788 -12.051 1.00 15.25 341 TYR A O 1
ATOM 5115 N N . ASN A 1 320 ? -2.417 -30.847 -10.929 1.00 8.60 342 ASN A N 1
ATOM 5116 C CA . ASN A 1 320 ? -3.336 -31.785 -10.274 1.00 11.57 342 ASN A CA 1
ATOM 5117 C C . ASN A 1 320 ? -3.733 -31.310 -8.875 1.00 13.51 342 ASN A C 1
ATOM 5118 O O . ASN A 1 320 ? -2.966 -31.453 -7.929 1.00 9.12 342 ASN A O 1
ATOM 5129 N N . ASN A 1 321 ? -4.933 -30.755 -8.752 1.00 13.91 343 ASN A N 1
ATOM 5130 C CA . ASN A 1 321 ? -5.399 -30.169 -7.489 1.00 16.17 343 ASN A CA 1
ATOM 5131 C C . ASN A 1 321 ? -5.785 -31.175 -6.403 1.00 17.48 343 ASN A C 1
ATOM 5132 O O . ASN A 1 321 ? -6.014 -30.790 -5.257 1.00 19.98 343 ASN A O 1
ATOM 5143 N N . GLU A 1 322 ? -5.878 -32.452 -6.762 1.00 11.84 344 GLU A N 1
ATOM 5144 C CA . GLU A 1 322 ? -6.267 -33.486 -5.807 1.00 16.19 344 GLU A CA 1
ATOM 5145 C C . GLU A 1 322 ? -5.061 -34.065 -5.076 1.00 16.50 344 GLU A C 1
ATOM 5146 O O . GLU A 1 322 ? -5.216 -34.821 -4.119 1.00 20.77 344 GLU A O 1
ATOM 5158 N N . ILE A 1 323 ? -3.867 -33.729 -5.550 1.00 23.57 345 ILE A N 1
ATOM 5159 C CA . ILE A 1 323 ? -2.630 -34.135 -4.891 1.00 21.46 345 ILE A CA 1
ATOM 5160 C C . ILE A 1 323 ? -2.414 -33.325 -3.616 1.00 20.91 345 ILE A C 1
ATOM 5161 O O . ILE A 1 323 ? -2.572 -32.100 -3.608 1.00 18.94 345 ILE A O 1
ATOM 5177 N N . THR A 1 324 ? -2.037 -34.017 -2.550 1.00 18.62 346 THR A N 1
ATOM 5178 C CA . THR A 1 324 ? -1.603 -33.365 -1.323 1.00 19.07 346 THR A CA 1
ATOM 5179 C C . THR A 1 324 ? -0.110 -33.611 -1.127 1.00 18.54 346 THR A C 1
ATOM 5180 O O . THR A 1 324 ? 0.413 -34.637 -1.553 1.00 22.59 346 THR A O 1
ATOM 5191 N N . GLY A 1 325 ? 0.580 -32.671 -0.496 1.00 19.74 347 GLY A N 1
ATOM 5192 C CA . GLY A 1 325 ? 1.964 -32.902 -0.119 1.00 21.64 347 GLY A CA 1
ATOM 5193 C C . GLY A 1 325 ? 2.037 -33.964 0.962 1.00 22.58 347 GLY A C 1
ATOM 5194 O O . GLY A 1 325 ? 1.017 -34.340 1.551 1.00 23.05 347 GLY A O 1
ATOM 5198 N N . TYR A 1 326 ? 3.238 -34.473 1.219 1.00 15.60 348 TYR A N 1
ATOM 5199 C CA . TYR A 1 326 ? 3.453 -35.310 2.387 1.00 14.84 348 TYR A CA 1
ATOM 5200 C C . TYR A 1 326 ? 3.244 -34.426 3.625 1.00 14.78 348 TYR A C 1
ATOM 5201 O O . TYR A 1 326 ? 3.759 -33.309 3.686 1.00 15.51 348 TYR A O 1
ATOM 5219 N N . GLU A 1 327 ? 2.476 -34.908 4.598 1.00 18.06 349 GLU A N 1
ATOM 5220 C CA . GLU A 1 327 ? 2.250 -34.141 5.818 1.00 20.97 349 GLU A CA 1
ATOM 5221 C C . GLU A 1 327 ? 3.553 -34.044 6.613 1.00 19.71 349 GLU A C 1
ATOM 5222 O O . GLU A 1 327 ? 4.432 -34.899 6.489 1.00 18.40 349 GLU A O 1
ATOM 5234 N N . TYR A 1 328 ? 3.681 -32.991 7.412 1.00 13.89 350 TYR A N 1
ATOM 5235 C CA . TYR A 1 328 ? 4.815 -32.864 8.325 1.00 14.06 350 TYR A CA 1
ATOM 5236 C C . TYR A 1 328 ? 4.589 -33.815 9.497 1.00 19.81 350 TYR A C 1
ATOM 5237 O O . TYR A 1 328 ? 3.687 -33.609 10.311 1.00 19.59 350 TYR A O 1
ATOM 5255 N N . SER A 1 329 ? 5.402 -34.870 9.564 1.00 16.74 351 SER A N 1
ATOM 5256 C CA . SER A 1 329 ? 5.263 -35.894 10.592 1.00 19.93 351 SER A CA 1
ATOM 5257 C C . SER A 1 329 ? 6.598 -36.580 10.863 1.00 20.65 351 SER A C 1
ATOM 5258 O O . SER A 1 329 ? 6.933 -37.563 10.210 1.00 21.74 351 SER A O 1
ATOM 5266 N N . PRO A 1 330 ? 7.380 -36.053 11.818 1.00 15.43 352 PRO A N 1
ATOM 5267 C CA . PRO A 1 330 ? 8.630 -36.746 12.162 1.00 13.25 352 PRO A CA 1
ATOM 5268 C C . PRO A 1 330 ? 8.388 -38.199 12.592 1.00 17.57 352 PRO A C 1
ATOM 5269 O O . PRO A 1 330 ? 9.228 -39.065 12.335 1.00 20.08 352 PRO A O 1
ATOM 5280 N N . GLU A 1 331 ? 7.242 -38.461 13.219 1.00 13.98 353 GLU A N 1
ATOM 5281 C CA . GLU A 1 331 ? 6.889 -39.819 13.639 1.00 18.24 353 GLU A CA 1
ATOM 5282 C C . GLU A 1 331 ? 6.838 -40.777 12.445 1.00 18.99 353 GLU A C 1
ATOM 5283 O O . GLU A 1 331 ? 7.443 -41.848 12.479 1.00 22.09 353 GLU A O 1
ATOM 5295 N N . LYS A 1 332 ? 6.119 -40.390 11.393 1.00 21.55 354 LYS A N 1
ATOM 5296 C CA . LYS A 1 332 ? 6.041 -41.208 10.182 1.00 21.29 354 LYS A CA 1
ATOM 5297 C C . LYS A 1 332 ? 7.400 -41.348 9.512 1.00 20.14 354 LYS A C 1
ATOM 5298 O O . LYS A 1 332 ? 7.725 -42.410 8.987 1.00 24.96 354 LYS A O 1
ATOM 5317 N N . ALA A 1 333 ? 8.190 -40.277 9.515 1.00 17.63 355 ALA A N 1
ATOM 5318 C CA . ALA A 1 333 ? 9.526 -40.341 8.944 1.00 17.49 355 ALA A CA 1
ATOM 5319 C C . ALA A 1 333 ? 10.361 -41.423 9.644 1.00 21.35 355 ALA A C 1
ATOM 5320 O O . ALA A 1 333 ? 11.011 -42.229 8.993 1.00 26.13 355 ALA A O 1
ATOM 5327 N N . LYS A 1 334 ? 10.338 -41.434 10.974 1.00 15.83 356 LYS A N 1
ATOM 5328 C CA . LYS A 1 334 ? 11.135 -42.398 11.734 1.00 20.94 356 LYS A CA 1
ATOM 5329 C C . LYS A 1 334 ? 10.686 -43.821 11.453 1.00 25.71 356 LYS A C 1
ATOM 5330 O O . LYS A 1 334 ? 11.511 -44.714 11.288 1.00 30.20 356 LYS A O 1
ATOM 5349 N N . GLN A 1 335 ? 9.376 -44.033 11.389 1.00 17.00 357 GLN A N 1
ATOM 5350 C CA . GLN A 1 335 ? 8.855 -45.365 11.103 1.00 26.65 357 GLN A CA 1
ATOM 5351 C C . GLN A 1 335 ? 9.362 -45.864 9.755 1.00 23.03 357 GLN A C 1
ATOM 5352 O O . GLN A 1 335 ? 9.830 -46.993 9.652 1.00 25.33 357 GLN A O 1
ATOM 5366 N N . LEU A 1 336 ? 9.279 -45.024 8.725 1.00 26.12 358 LEU A N 1
ATOM 5367 C CA . LEU A 1 336 ? 9.739 -45.419 7.396 1.00 22.71 358 LEU A CA 1
ATOM 5368 C C . LEU A 1 336 ? 11.244 -45.679 7.378 1.00 21.80 358 LEU A C 1
ATOM 5369 O O . LEU A 1 336 ? 11.711 -46.621 6.736 1.00 24.34 358 LEU A O 1
ATOM 5385 N N . LEU A 1 337 ? 12.004 -44.843 8.077 1.00 23.52 359 LEU A N 1
ATOM 5386 C CA . LEU A 1 337 ? 13.448 -45.018 8.127 1.00 21.94 359 LEU A CA 1
ATOM 5387 C C . LEU A 1 337 ? 13.764 -46.351 8.798 1.00 30.79 359 LEU A C 1
ATOM 5388 O O . LEU A 1 337 ? 14.678 -47.050 8.391 1.00 32.33 359 LEU A O 1
ATOM 5404 N N . LYS A 1 338 ? 12.981 -46.715 9.808 1.00 15.45 360 LYS A N 1
ATOM 5405 C CA . LYS A 1 338 ? 13.193 -47.981 10.503 1.00 23.32 360 LYS A CA 1
ATOM 5406 C C . LYS A 1 338 ? 12.939 -49.148 9.552 1.00 25.22 360 LYS A C 1
ATOM 5407 O O . LYS A 1 338 ? 13.726 -50.089 9.499 1.00 29.70 360 LYS A O 1
ATOM 5426 N N . GLU A 1 339 ? 11.851 -49.076 8.789 1.00 26.74 361 GLU A N 1
ATOM 5427 C CA . GLU A 1 339 ? 11.523 -50.125 7.824 1.00 31.41 361 GLU A CA 1
ATOM 5428 C C . GLU A 1 339 ? 12.599 -50.239 6.742 1.00 31.00 361 GLU A C 1
ATOM 5429 O O . GLU A 1 339 ? 12.820 -51.309 6.182 1.00 31.41 361 GLU A O 1
ATOM 5441 N N . ALA A 1 340 ? 13.272 -49.133 6.455 1.00 22.71 362 ALA A N 1
ATOM 5442 C CA . ALA A 1 340 ? 14.308 -49.116 5.434 1.00 22.38 362 ALA A CA 1
ATOM 5443 C C . ALA A 1 340 ? 15.637 -49.640 5.978 1.00 27.99 362 ALA A C 1
ATOM 5444 O O . ALA A 1 340 ? 16.617 -49.735 5.247 1.00 27.39 362 ALA A O 1
ATOM 5451 N N . GLY A 1 341 ? 15.670 -49.962 7.265 1.00 26.34 363 GLY A N 1
ATOM 5452 C CA . GLY A 1 341 ? 16.869 -50.493 7.887 1.00 32.19 363 GLY A CA 1
ATOM 5453 C C . GLY A 1 341 ? 17.747 -49.417 8.498 1.00 32.94 363 GLY A C 1
ATOM 5454 O O . GLY A 1 341 ? 18.937 -49.635 8.722 1.00 37.32 363 GLY A O 1
ATOM 5458 N N . PHE A 1 342 ? 17.158 -48.257 8.778 1.00 38.51 364 PHE A N 1
ATOM 5459 C CA . PHE A 1 342 ? 17.906 -47.115 9.301 1.00 36.86 364 PHE A CA 1
ATOM 5460 C C . PHE A 1 342 ? 17.275 -46.537 10.565 1.00 41.00 364 PHE A C 1
ATOM 5461 O O . PHE A 1 342 ? 17.060 -45.326 10.651 1.00 33.56 364 PHE A O 1
ATOM 5478 N N . GLU A 1 343 ? 16.980 -47.385 11.544 1.00 51.17 365 GLU A N 1
ATOM 5479 C CA . GLU A 1 343 ? 16.440 -46.898 12.807 1.00 53.27 365 GLU A CA 1
ATOM 5480 C C . GLU A 1 343 ? 17.460 -45.982 13.476 1.00 52.15 365 GLU A C 1
ATOM 5481 O O . GLU A 1 343 ? 17.099 -45.021 14.153 1.00 48.07 365 GLU A O 1
ATOM 5493 N N . ASN A 1 344 ? 18.738 -46.285 13.273 1.00 31.87 366 ASN A N 1
ATOM 5494 C CA . ASN A 1 344 ? 19.818 -45.479 13.834 1.00 37.18 366 ASN A CA 1
ATOM 5495 C C . ASN A 1 344 ? 20.228 -44.335 12.904 1.00 32.71 366 ASN A C 1
ATOM 5496 O O . ASN A 1 344 ? 21.265 -43.709 13.104 1.00 33.46 366 ASN A O 1
ATOM 5507 N N . GLY A 1 345 ? 19.408 -44.067 11.892 1.00 34.75 367 GLY A N 1
ATOM 5508 C CA . GLY A 1 345 ? 19.667 -42.980 10.962 1.00 31.13 367 GLY A CA 1
ATOM 5509 C C . GLY A 1 345 ? 20.899 -43.216 10.104 1.00 30.55 367 GLY A C 1
ATOM 5510 O O . GLY A 1 345 ? 21.364 -44.347 9.961 1.00 33.42 367 GLY A O 1
ATOM 5514 N N . PHE A 1 346 ? 21.416 -42.139 9.522 1.00 24.40 368 PHE A N 1
ATOM 5515 C CA . PHE A 1 346 ? 22.629 -42.194 8.713 1.00 28.14 368 PHE A CA 1
ATOM 5516 C C . PHE A 1 346 ? 23.203 -40.794 8.534 1.00 21.52 368 PHE A C 1
ATOM 5517 O O . PHE A 1 346 ? 22.575 -39.808 8.922 1.00 22.01 368 PHE A O 1
ATOM 5534 N N . GLU A 1 347 ? 24.402 -40.719 7.965 1.00 20.74 369 GLU A N 1
ATOM 5535 C CA . GLU A 1 347 ? 25.065 -39.449 7.683 1.00 20.77 369 GLU A CA 1
ATOM 5536 C C . GLU A 1 347 ? 25.034 -39.178 6.184 1.00 18.98 369 GLU A C 1
ATOM 5537 O O . GLU A 1 347 ? 25.192 -40.097 5.383 1.00 20.89 369 GLU A O 1
ATOM 5549 N N . THR A 1 348 ? 24.849 -37.918 5.804 1.00 22.10 370 THR A N 1
ATOM 5550 C CA . THR A 1 348 ? 24.819 -37.552 4.392 1.00 17.07 370 THR A CA 1
ATOM 5551 C C . THR A 1 348 ? 25.234 -36.089 4.207 1.00 15.55 370 THR A C 1
ATOM 5552 O O . THR A 1 348 ? 25.659 -35.429 5.160 1.00 14.36 370 THR A O 1
ATOM 5563 N N . ASP A 1 349 ? 25.134 -35.600 2.974 1.00 17.17 371 ASP A N 1
ATOM 5564 C CA . ASP A 1 349 ? 25.371 -34.197 2.678 1.00 17.33 371 ASP A CA 1
ATOM 5565 C C . ASP A 1 349 ? 24.096 -33.576 2.124 1.00 9.47 371 ASP A C 1
ATOM 5566 O O . ASP A 1 349 ? 23.276 -34.261 1.502 1.00 13.25 371 ASP A O 1
ATOM 5575 N N . ILE A 1 350 ? 23.917 -32.285 2.374 1.00 21.47 372 ILE A N 1
ATOM 5576 C CA . ILE A 1 350 ? 22.926 -31.509 1.650 1.00 14.45 372 ILE A CA 1
ATOM 5577 C C . ILE A 1 350 ? 23.677 -30.472 0.839 1.00 11.12 372 ILE A C 1
ATOM 5578 O O . ILE A 1 350 ? 24.404 -29.646 1.393 1.00 13.18 372 ILE A O 1
ATOM 5594 N N . TRP A 1 351 ? 23.514 -30.535 -0.477 1.00 13.36 373 TRP A N 1
ATOM 5595 C CA . TRP A 1 351 ? 24.125 -29.577 -1.388 1.00 12.10 373 TRP A CA 1
ATOM 5596 C C . TRP A 1 351 ? 23.340 -28.267 -1.414 1.00 9.18 373 TRP A C 1
ATOM 5597 O O . TRP A 1 351 ? 22.112 -28.276 -1.504 1.00 5.65 373 TRP A O 1
ATOM 5618 N N . VAL A 1 352 ? 24.057 -27.149 -1.361 1.00 11.74 374 VAL A N 1
ATOM 5619 C CA . VAL A 1 352 ? 23.450 -25.834 -1.213 1.00 11.76 374 VAL A CA 1
ATOM 5620 C C . VAL A 1 352 ? 23.792 -24.967 -2.416 1.00 10.85 374 VAL A C 1
ATOM 5621 O O . VAL A 1 352 ? 24.961 -24.749 -2.714 1.00 9.50 374 VAL A O 1
ATOM 5634 N N . GLN A 1 353 ? 22.770 -24.461 -3.094 1.00 12.96 375 GLN A N 1
ATOM 5635 C CA . GLN A 1 353 ? 22.982 -23.646 -4.291 1.00 11.28 375 GLN A CA 1
ATOM 5636 C C . GLN A 1 353 ? 23.586 -22.288 -3.916 1.00 11.87 375 GLN A C 1
ATOM 5637 O O . GLN A 1 353 ? 23.086 -21.614 -3.019 1.00 14.24 375 GLN A O 1
ATOM 5651 N N . PRO A 1 354 ? 24.674 -21.889 -4.595 1.00 12.01 376 PRO A N 1
ATOM 5652 C CA . PRO A 1 354 ? 25.447 -20.717 -4.151 1.00 14.29 376 PRO A CA 1
ATOM 5653 C C . PRO A 1 354 ? 24.876 -19.358 -4.565 1.00 16.21 376 PRO A C 1
ATOM 5654 O O . PRO A 1 354 ? 25.304 -18.342 -3.998 1.00 15.80 376 PRO A O 1
ATOM 5665 N N . VAL A 1 355 ? 23.962 -19.331 -5.538 1.00 12.89 377 VAL A N 1
ATOM 5666 C CA . VAL A 1 355 ? 23.390 -18.075 -6.019 1.00 12.21 377 VAL A CA 1
ATOM 5667 C C . VAL A 1 355 ? 21.870 -18.096 -5.943 1.00 11.95 377 VAL A C 1
ATOM 5668 O O . VAL A 1 355 ? 21.248 -19.158 -5.999 1.00 11.73 377 VAL A O 1
ATOM 5681 N N . VAL A 1 356 ? 21.278 -16.917 -5.812 1.00 7.64 378 VAL A N 1
ATOM 5682 C CA . VAL A 1 356 ? 19.826 -16.778 -5.771 1.00 6.32 378 VAL A CA 1
ATOM 5683 C C . VAL A 1 356 ? 19.239 -16.712 -7.176 1.00 6.17 378 VAL A C 1
ATOM 5684 O O . VAL A 1 356 ? 19.693 -15.905 -8.008 1.00 8.09 378 VAL A O 1
ATOM 5697 N N . ARG A 1 357 ? 18.222 -17.540 -7.417 1.00 13.04 379 ARG A N 1
ATOM 5698 C CA . ARG A 1 357 ? 17.492 -17.572 -8.687 1.00 10.34 379 ARG A CA 1
ATOM 5699 C C . ARG A 1 357 ? 15.987 -17.398 -8.392 1.00 7.03 379 ARG A C 1
ATOM 5700 O O . ARG A 1 357 ? 15.602 -17.103 -7.255 1.00 9.78 379 ARG A O 1
ATOM 5721 N N . ALA A 1 358 ? 15.139 -17.536 -9.406 1.00 9.78 380 ALA A N 1
ATOM 5722 C CA . ALA A 1 358 ? 13.757 -17.069 -9.281 1.00 10.57 380 ALA A CA 1
ATOM 5723 C C . ALA A 1 358 ? 12.958 -17.721 -8.142 1.00 9.69 380 ALA A C 1
ATOM 5724 O O . ALA A 1 358 ? 12.159 -17.055 -7.476 1.00 8.66 380 ALA A O 1
ATOM 5731 N N . SER A 1 359 ? 13.169 -19.013 -7.917 1.00 9.56 381 SER A N 1
ATOM 5732 C CA . SER A 1 359 ? 12.234 -19.797 -7.118 1.00 10.34 381 SER A CA 1
ATOM 5733 C C . SER A 1 359 ? 12.535 -19.813 -5.627 1.00 11.49 381 SER A C 1
ATOM 5734 O O . SER A 1 359 ? 11.771 -20.386 -4.868 1.00 8.06 381 SER A O 1
ATOM 5742 N N . ASN A 1 360 ? 13.643 -19.216 -5.205 1.00 8.56 382 ASN A N 1
ATOM 5743 C CA . ASN A 1 360 ? 14.079 -19.389 -3.816 1.00 10.35 382 ASN A CA 1
ATOM 5744 C C . ASN A 1 360 ? 15.028 -18.278 -3.406 1.00 12.15 382 ASN A C 1
ATOM 5745 O O . ASN A 1 360 ? 16.171 -18.238 -3.860 1.00 11.13 382 ASN A O 1
ATOM 5756 N N . PRO A 1 361 ? 14.561 -17.365 -2.541 1.00 8.74 383 PRO A N 1
ATOM 5757 C CA . PRO A 1 361 ? 15.402 -16.209 -2.206 1.00 12.26 383 PRO A CA 1
ATOM 5758 C C . PRO A 1 361 ? 16.565 -16.518 -1.247 1.00 14.50 383 PRO A C 1
ATOM 5759 O O . PRO A 1 361 ? 17.397 -15.639 -1.003 1.00 16.67 383 PRO A O 1
ATOM 5770 N N . ASN A 1 362 ? 16.645 -17.740 -0.728 1.00 7.29 384 ASN A N 1
ATOM 5771 C CA . ASN A 1 362 ? 17.740 -18.077 0.194 1.00 10.21 384 ASN A CA 1
ATOM 5772 C C . ASN A 1 362 ? 17.935 -19.585 0.308 1.00 7.69 384 ASN A C 1
ATOM 5773 O O . ASN A 1 362 ? 17.498 -20.201 1.293 1.00 10.15 384 ASN A O 1
ATOM 5784 N N . PRO A 1 363 ? 18.602 -20.185 -0.694 1.00 12.69 385 PRO A N 1
ATOM 5785 C CA . PRO A 1 363 ? 18.863 -21.628 -0.689 1.00 10.38 385 PRO A CA 1
ATOM 5786 C C . PRO A 1 363 ? 19.599 -22.106 0.562 1.00 13.75 385 PRO A C 1
ATOM 5787 O O . PRO A 1 363 ? 19.304 -23.193 1.052 1.00 13.69 385 PRO A O 1
ATOM 5798 N N . ARG A 1 364 ? 20.550 -21.327 1.068 1.00 8.86 386 ARG A N 1
ATOM 5799 C CA . ARG A 1 364 ? 21.290 -21.758 2.255 1.00 10.82 386 ARG A CA 1
ATOM 5800 C C . ARG A 1 364 ? 20.392 -21.840 3.500 1.00 13.92 386 ARG A C 1
ATOM 5801 O O . ARG A 1 364 ? 20.482 -22.787 4.284 1.00 15.51 386 ARG A O 1
ATOM 5822 N N . ARG A 1 365 ? 19.521 -20.860 3.700 1.00 9.45 387 ARG A N 1
ATOM 5823 C CA A ARG A 1 365 ? 18.639 -20.900 4.867 0.50 14.64 387 ARG A CA 1
ATOM 5824 C CA B ARG A 1 365 ? 18.622 -20.884 4.855 0.50 14.61 387 ARG A CA 1
ATOM 5825 C C . ARG A 1 365 ? 17.664 -22.069 4.742 1.00 11.47 387 ARG A C 1
ATOM 5826 O O . ARG A 1 365 ? 17.374 -22.752 5.727 1.00 13.26 387 ARG A O 1
ATOM 5867 N N . MET A 1 366 ? 17.171 -22.312 3.528 1.00 10.77 388 MET A N 1
ATOM 5868 C CA A MET A 1 366 ? 16.270 -23.426 3.293 0.41 12.60 388 MET A CA 1
ATOM 5869 C CA B MET A 1 366 ? 16.270 -23.439 3.286 0.59 12.58 388 MET A CA 1
ATOM 5870 C C . MET A 1 366 ? 16.979 -24.742 3.633 1.00 11.73 388 MET A C 1
ATOM 5871 O O . MET A 1 366 ? 16.413 -25.613 4.287 1.00 15.65 388 MET A O 1
ATOM 5898 N N . ALA A 1 367 ? 18.233 -24.864 3.205 1.00 8.24 389 ALA A N 1
ATOM 5899 C CA . ALA A 1 367 ? 19.022 -26.061 3.491 1.00 10.84 389 ALA A CA 1
ATOM 5900 C C . ALA A 1 367 ? 19.244 -26.227 4.993 1.00 18.62 389 ALA A C 1
ATOM 5901 O O . ALA A 1 367 ? 19.231 -27.345 5.495 1.00 17.74 389 ALA A O 1
ATOM 5908 N N . GLU A 1 368 ? 19.459 -25.122 5.708 1.00 9.37 390 GLU A N 1
ATOM 5909 C CA . GLU A 1 368 ? 19.684 -25.194 7.151 1.00 14.88 390 GLU A CA 1
ATOM 5910 C C . GLU A 1 368 ? 18.433 -25.728 7.843 1.00 14.48 390 GLU A C 1
ATOM 5911 O O . GLU A 1 368 ? 18.521 -26.479 8.810 1.00 16.71 390 GLU A O 1
ATOM 5923 N N . LEU A 1 369 ? 17.268 -25.334 7.343 1.00 13.79 391 LEU A N 1
ATOM 5924 C CA . LEU A 1 369 ? 16.006 -25.765 7.939 1.00 12.12 391 LEU A CA 1
ATOM 5925 C C . LEU A 1 369 ? 15.754 -27.239 7.684 1.00 12.96 391 LEU A C 1
ATOM 5926 O O . LEU A 1 369 ? 15.332 -27.965 8.578 1.00 14.84 391 LEU A O 1
ATOM 5942 N N . VAL A 1 370 ? 16.013 -27.675 6.455 1.00 10.52 392 VAL A N 1
ATOM 5943 C CA . VAL A 1 370 ? 15.860 -29.081 6.095 1.00 12.08 392 VAL A CA 1
ATOM 5944 C C . VAL A 1 370 ? 16.851 -29.912 6.905 1.00 12.73 392 VAL A C 1
ATOM 5945 O O . VAL A 1 370 ? 16.511 -30.963 7.442 1.00 15.15 392 VAL A O 1
ATOM 5958 N N . GLN A 1 371 ? 18.086 -29.430 6.981 1.00 6.52 393 GLN A N 1
ATOM 5959 C CA . GLN A 1 371 ? 19.121 -30.092 7.770 1.00 11.16 393 GLN A CA 1
ATOM 5960 C C . GLN A 1 371 ? 18.630 -30.326 9.196 1.00 12.32 393 GLN A C 1
ATOM 5961 O O . GLN A 1 371 ? 18.744 -31.424 9.729 1.00 14.14 393 GLN A O 1
ATOM 5975 N N . SER A 1 372 ? 18.077 -29.284 9.806 1.00 13.43 394 SER A N 1
ATOM 5976 C CA . SER A 1 372 ? 17.576 -29.375 11.175 1.00 18.54 394 SER A CA 1
ATOM 5977 C C . SER A 1 372 ? 16.429 -30.387 11.303 1.00 15.83 394 SER A C 1
ATOM 5978 O O . SER A 1 372 ? 16.383 -31.177 12.256 1.00 17.46 394 SER A O 1
ATOM 5986 N N . ASP A 1 373 ? 15.506 -30.368 10.347 1.00 14.88 395 ASP A N 1
ATOM 5987 C CA . ASP A 1 373 ? 14.386 -31.308 10.344 1.00 12.71 395 ASP A CA 1
ATOM 5988 C C . ASP A 1 373 ? 14.882 -32.754 10.235 1.00 16.95 395 ASP A C 1
ATOM 5989 O O . ASP A 1 373 ? 14.398 -33.643 10.929 1.00 18.88 395 ASP A O 1
ATOM 5998 N N . TRP A 1 374 ? 15.831 -32.995 9.340 1.00 12.53 396 TRP A N 1
ATOM 5999 C CA . TRP A 1 374 ? 16.347 -34.347 9.140 1.00 16.00 396 TRP A CA 1
ATOM 6000 C C . TRP A 1 374 ? 17.074 -34.829 10.394 1.00 17.79 396 TRP A C 1
ATOM 6001 O O . TRP A 1 374 ? 16.995 -36.007 10.755 1.00 21.45 396 TRP A O 1
ATOM 6022 N N . GLU A 1 375 ? 17.781 -33.915 11.053 1.00 11.29 397 GLU A N 1
ATOM 6023 C CA . GLU A 1 375 ? 18.472 -34.243 12.302 1.00 16.71 397 GLU A CA 1
ATOM 6024 C C . GLU A 1 375 ? 17.505 -34.843 13.325 1.00 18.80 397 GLU A C 1
ATOM 6025 O O . GLU A 1 375 ? 17.863 -35.778 14.047 1.00 19.91 397 GLU A O 1
ATOM 6037 N N . LYS A 1 376 ? 16.282 -34.322 13.380 1.00 19.29 398 LYS A N 1
ATOM 6038 C CA . LYS A 1 376 ? 15.303 -34.790 14.363 1.00 23.49 398 LYS A CA 1
ATOM 6039 C C . LYS A 1 376 ? 14.867 -36.238 14.139 1.00 26.94 398 LYS A C 1
ATOM 6040 O O . LYS A 1 376 ? 14.318 -36.862 15.041 1.00 28.89 398 LYS A O 1
ATOM 6059 N N . VAL A 1 377 ? 15.087 -36.771 12.941 1.00 12.86 399 VAL A N 1
ATOM 6060 C CA . VAL A 1 377 ? 14.720 -38.159 12.669 1.00 18.17 399 VAL A CA 1
ATOM 6061 C C . VAL A 1 377 ? 15.956 -39.034 12.473 1.00 20.38 399 VAL A C 1
ATOM 6062 O O . VAL A 1 377 ? 15.866 -40.148 11.974 1.00 23.98 399 VAL A O 1
ATOM 6075 N N . GLY A 1 378 ? 17.110 -38.513 12.878 1.00 14.24 400 GLY A N 1
ATOM 6076 C CA . GLY A 1 378 ? 18.321 -39.307 12.970 1.00 20.97 400 GLY A CA 1
ATOM 6077 C C . GLY A 1 378 ? 19.248 -39.169 11.779 1.00 22.10 400 GLY A C 1
ATOM 6078 O O . GLY A 1 378 ? 20.270 -39.856 11.700 1.00 25.66 400 GLY A O 1
ATOM 6082 N N . VAL A 1 379 ? 18.898 -38.287 10.849 1.00 19.09 401 VAL A N 1
ATOM 6083 C CA . VAL A 1 379 ? 19.696 -38.117 9.641 1.00 18.48 401 VAL A CA 1
ATOM 6084 C C . VAL A 1 379 ? 20.566 -36.869 9.768 1.00 20.28 401 VAL A C 1
ATOM 6085 O O . VAL A 1 379 ? 20.069 -35.742 9.693 1.00 15.34 401 VAL A O 1
ATOM 6098 N N . LYS A 1 380 ? 21.861 -37.090 9.992 1.00 15.56 402 LYS A N 1
ATOM 6099 C CA . LYS A 1 380 ? 22.826 -36.009 10.192 1.00 16.88 402 LYS A CA 1
ATOM 6100 C C . LYS A 1 380 ? 23.491 -35.658 8.875 1.00 17.58 402 LYS A C 1
ATOM 6101 O O . LYS A 1 380 ? 23.696 -36.525 8.034 1.00 22.23 402 LYS A O 1
ATOM 6120 N N . SER A 1 381 ? 23.856 -34.396 8.696 1.00 23.50 403 SER A N 1
ATOM 6121 C CA . SER A 1 381 ? 24.425 -33.974 7.421 1.00 21.25 403 SER A CA 1
ATOM 6122 C C . SER A 1 381 ? 25.409 -32.824 7.555 1.00 19.17 403 SER A C 1
ATOM 6123 O O . SER A 1 381 ? 25.386 -32.085 8.537 1.00 22.14 403 SER A O 1
ATOM 6131 N N . LYS A 1 382 ? 26.263 -32.679 6.542 1.00 20.49 404 LYS A N 1
ATOM 6132 C CA . LYS A 1 382 ? 27.050 -31.470 6.360 1.00 19.81 404 LYS A CA 1
ATOM 6133 C C . LYS A 1 382 ? 26.452 -30.731 5.174 1.00 12.23 404 LYS A C 1
ATOM 6134 O O . LYS A 1 382 ? 25.939 -31.365 4.242 1.00 12.59 404 LYS A O 1
ATOM 6153 N N . LEU A 1 383 ? 26.508 -29.404 5.201 1.00 16.16 405 LEU A N 1
ATOM 6154 C CA . LEU A 1 383 ? 26.171 -28.628 4.020 1.00 12.81 405 LEU A CA 1
ATOM 6155 C C . LEU A 1 383 ? 27.389 -28.575 3.103 1.00 14.48 405 LEU A C 1
ATOM 6156 O O . LEU A 1 383 ? 28.520 -28.386 3.564 1.00 15.36 405 LEU A O 1
ATOM 6172 N N . VAL A 1 384 ? 27.154 -28.747 1.807 1.00 15.89 406 VAL A N 1
ATOM 6173 C CA . VAL A 1 384 ? 28.231 -28.769 0.818 1.00 15.93 406 VAL A CA 1
ATOM 6174 C C . VAL A 1 384 ? 27.861 -27.804 -0.299 1.00 15.48 406 VAL A C 1
ATOM 6175 O O . VAL A 1 384 ? 26.703 -27.749 -0.717 1.00 11.99 406 VAL A O 1
ATOM 6188 N N . SER A 1 385 ? 28.825 -27.017 -0.761 1.00 13.73 407 SER A N 1
ATOM 6189 C CA . SER A 1 385 ? 28.561 -26.072 -1.839 1.00 12.20 407 SER A CA 1
ATOM 6190 C C . SER A 1 385 ? 29.793 -25.908 -2.722 1.00 13.16 407 SER A C 1
ATOM 6191 O O . SER A 1 385 ? 30.896 -26.285 -2.340 1.00 14.53 407 SER A O 1
ATOM 6199 N N . TYR A 1 386 ? 29.581 -25.356 -3.911 1.00 13.27 408 TYR A N 1
ATOM 6200 C CA . TYR A 1 386 ? 30.651 -25.039 -4.849 1.00 15.72 408 TYR A CA 1
ATOM 6201 C C . TYR A 1 386 ? 30.219 -23.790 -5.597 1.00 17.66 408 TYR A C 1
ATOM 6202 O O . TYR A 1 386 ? 29.049 -23.418 -5.549 1.00 12.62 408 TYR A O 1
ATOM 6220 N N . GLU A 1 387 ? 31.144 -23.143 -6.292 1.00 18.39 409 GLU A N 1
ATOM 6221 C CA . GLU A 1 387 ? 30.781 -22.030 -7.164 1.00 17.58 409 GLU A CA 1
ATOM 6222 C C . GLU A 1 387 ? 29.795 -22.508 -8.232 1.00 14.38 409 GLU A C 1
ATOM 6223 O O . GLU A 1 387 ? 29.786 -23.677 -8.587 1.00 16.23 409 GLU A O 1
ATOM 6235 N N . TRP A 1 388 ? 28.986 -21.591 -8.751 1.00 18.65 410 TRP A N 1
ATOM 6236 C CA . TRP A 1 388 ? 27.799 -21.943 -9.535 1.00 17.65 410 TRP A CA 1
ATOM 6237 C C . TRP A 1 388 ? 28.047 -22.923 -10.684 1.00 17.98 410 TRP A C 1
ATOM 6238 O O . TRP A 1 388 ? 27.371 -23.936 -10.770 1.00 15.38 410 TRP A O 1
ATOM 6259 N N . GLY A 1 389 ? 29.001 -22.628 -11.563 1.00 13.15 411 GLY A N 1
ATOM 6260 C CA . GLY A 1 389 ? 29.272 -23.498 -12.698 1.00 18.22 411 GLY A CA 1
ATOM 6261 C C . GLY A 1 389 ? 29.679 -24.892 -12.255 1.00 18.11 411 GLY A C 1
ATOM 6262 O O . GLY A 1 389 ? 29.231 -25.893 -12.812 1.00 19.80 411 GLY A O 1
ATOM 6266 N N . ASP A 1 390 ? 30.535 -24.936 -11.236 1.00 13.81 412 ASP A N 1
ATOM 6267 C CA . ASP A 1 390 ? 31.073 -26.168 -10.680 1.00 15.84 412 ASP A CA 1
ATOM 6268 C C . ASP A 1 390 ? 29.964 -26.960 -9.979 1.00 16.32 412 ASP A C 1
ATOM 6269 O O . ASP A 1 390 ? 29.901 -28.192 -10.062 1.00 16.71 412 ASP A O 1
ATOM 6278 N N . TYR A 1 391 ? 29.095 -26.225 -9.290 1.00 20.38 413 TYR A N 1
ATOM 6279 C CA . TYR A 1 391 ? 27.976 -26.796 -8.550 1.00 19.86 413 TYR A CA 1
ATOM 6280 C C . TYR A 1 391 ? 27.076 -27.576 -9.496 1.00 18.67 413 TYR A C 1
ATOM 6281 O O . TYR A 1 391 ? 26.706 -28.713 -9.227 1.00 19.53 413 TYR A O 1
ATOM 6299 N N . ILE A 1 392 ? 26.734 -26.960 -10.619 1.00 8.50 414 ILE A N 1
ATOM 6300 C CA . ILE A 1 392 ? 25.850 -27.605 -11.590 1.00 11.19 414 ILE A CA 1
ATOM 6301 C C . ILE A 1 392 ? 26.544 -28.750 -12.328 1.00 14.64 414 ILE A C 1
ATOM 6302 O O . ILE A 1 392 ? 25.955 -29.815 -12.528 1.00 15.69 414 ILE A O 1
ATOM 6318 N N . LYS A 1 393 ? 27.798 -28.545 -12.722 1.00 11.01 415 LYS A N 1
ATOM 6319 C CA . LYS A 1 393 ? 28.549 -29.600 -13.412 1.00 17.22 415 LYS A CA 1
ATOM 6320 C C . LYS A 1 393 ? 28.655 -30.875 -12.559 1.00 14.80 415 LYS A C 1
ATOM 6321 O O . LYS A 1 393 ? 28.389 -31.980 -13.033 1.00 19.41 415 LYS A O 1
ATOM 6340 N N . ARG A 1 394 ? 29.045 -30.716 -11.300 1.00 15.01 416 ARG A N 1
ATOM 6341 C CA . ARG A 1 394 ? 29.154 -31.850 -10.387 1.00 13.51 416 ARG A CA 1
ATOM 6342 C C . ARG A 1 394 ? 27.786 -32.491 -10.170 1.00 15.60 416 ARG A C 1
ATOM 6343 O O . ARG A 1 394 ? 27.663 -33.717 -10.109 1.00 18.58 416 ARG A O 1
ATOM 6364 N N . THR A 1 395 ? 26.757 -31.658 -10.066 1.00 9.58 417 THR A N 1
ATOM 6365 C CA . THR A 1 395 ? 25.407 -32.170 -9.851 1.00 8.18 417 THR A CA 1
ATOM 6366 C C . THR A 1 395 ? 24.997 -33.058 -11.017 1.00 12.62 417 THR A C 1
ATOM 6367 O O . THR A 1 395 ? 24.467 -34.157 -10.824 1.00 19.36 417 THR A O 1
ATOM 6378 N N . LYS A 1 396 ? 25.254 -32.579 -12.228 1.00 12.05 418 LYS A N 1
ATOM 6379 C CA . LYS A 1 396 ? 24.871 -33.307 -13.434 1.00 20.06 418 LYS A CA 1
ATOM 6380 C C . LYS A 1 396 ? 25.594 -34.646 -13.531 1.00 26.07 418 LYS A C 1
ATOM 6381 O O . LYS A 1 396 ? 25.044 -35.617 -14.041 1.00 28.28 418 LYS A O 1
ATOM 6400 N N . ALA A 1 397 ? 26.823 -34.687 -13.030 1.00 11.51 419 ALA A N 1
ATOM 6401 C CA . ALA A 1 397 ? 27.612 -35.917 -13.026 1.00 18.06 419 ALA A CA 1
ATOM 6402 C C . ALA A 1 397 ? 27.129 -36.922 -11.977 1.00 20.19 419 ALA A C 1
ATOM 6403 O O . ALA A 1 397 ? 27.579 -38.074 -11.958 1.00 23.67 419 ALA A O 1
ATOM 6410 N N . GLY A 1 398 ? 26.241 -36.482 -11.086 1.00 18.40 420 GLY A N 1
ATOM 6411 C CA . GLY A 1 398 ? 25.663 -37.364 -10.088 1.00 16.19 420 GLY A CA 1
ATOM 6412 C C . GLY A 1 398 ? 26.410 -37.381 -8.760 1.00 16.76 420 GLY A C 1
ATOM 6413 O O . GLY A 1 398 ? 26.220 -38.283 -7.941 1.00 17.63 420 GLY A O 1
ATOM 6417 N N . GLU A 1 399 ? 27.247 -36.378 -8.524 1.00 18.68 421 GLU A N 1
ATOM 6418 C CA . GLU A 1 399 ? 27.992 -36.316 -7.271 1.00 18.09 421 GLU A CA 1
ATOM 6419 C C . GLU A 1 399 ? 27.089 -35.987 -6.069 1.00 16.24 421 GLU A C 1
ATOM 6420 O O . GLU A 1 399 ? 27.442 -36.291 -4.925 1.00 16.77 421 GLU A O 1
ATOM 6432 N N . LEU A 1 400 ? 25.931 -35.378 -6.315 1.00 21.00 422 LEU A N 1
ATOM 6433 C CA . LEU A 1 400 ? 25.061 -34.983 -5.203 1.00 16.76 422 LEU A CA 1
ATOM 6434 C C . LEU A 1 400 ? 24.513 -36.190 -4.450 1.00 22.71 422 LEU A C 1
ATOM 6435 O O . LEU A 1 400 ? 24.434 -37.300 -4.977 1.00 28.52 422 LEU A O 1
ATOM 6451 N N . THR A 1 401 ? 24.143 -35.942 -3.201 1.00 14.85 423 THR A N 1
ATOM 6452 C CA . THR A 1 401 ? 23.358 -36.870 -2.418 1.00 18.63 423 THR A CA 1
ATOM 6453 C C . THR A 1 401 ? 21.919 -36.354 -2.462 1.00 14.28 423 THR A C 1
ATOM 6454 O O . THR A 1 401 ? 21.015 -37.021 -2.969 1.00 16.13 423 THR A O 1
ATOM 6465 N N . ALA A 1 402 ? 21.732 -35.149 -1.941 1.00 20.96 424 ALA A N 1
ATOM 6466 C CA . ALA A 1 402 ? 20.470 -34.429 -2.023 1.00 15.66 424 ALA A CA 1
ATOM 6467 C C . ALA A 1 402 ? 20.862 -32.963 -2.070 1.00 9.33 424 ALA A C 1
ATOM 6468 O O . ALA A 1 402 ? 21.903 -32.591 -1.520 1.00 11.51 424 ALA A O 1
ATOM 6475 N N . GLY A 1 403 ? 20.078 -32.125 -2.740 1.00 16.38 425 GLY A N 1
ATOM 6476 C CA . GLY A 1 403 ? 20.464 -30.729 -2.855 1.00 11.13 425 GLY A CA 1
ATOM 6477 C C . GLY A 1 403 ? 19.334 -29.782 -3.205 1.00 6.71 425 GLY A C 1
ATOM 6478 O O . GLY A 1 403 ? 18.277 -30.207 -3.662 1.00 10.28 425 GLY A O 1
ATOM 6482 N N . THR A 1 404 ? 19.584 -28.492 -3.001 1.00 11.45 426 THR A N 1
ATOM 6483 C CA . THR A 1 404 ? 18.611 -27.447 -3.307 1.00 9.19 426 THR A CA 1
ATOM 6484 C C . THR A 1 404 ? 18.769 -26.991 -4.758 1.00 8.95 426 THR A C 1
ATOM 6485 O O . THR A 1 404 ? 19.869 -26.627 -5.175 1.00 8.00 426 THR A O 1
ATOM 6496 N N . TYR A 1 405 ? 17.682 -27.020 -5.524 1.00 9.56 427 TYR A N 1
ATOM 6497 C CA . TYR A 1 405 ? 17.694 -26.531 -6.905 1.00 7.64 427 TYR A CA 1
ATOM 6498 C C . TYR A 1 405 ? 16.357 -25.863 -7.209 1.00 6.51 427 TYR A C 1
ATOM 6499 O O . TYR A 1 405 ? 15.477 -25.826 -6.359 1.00 6.36 427 TYR A O 1
ATOM 6517 N N . GLY A 1 406 ? 16.202 -25.335 -8.418 1.00 9.28 428 GLY A N 1
ATOM 6518 C CA . GLY A 1 406 ? 14.954 -24.688 -8.790 1.00 7.79 428 GLY A CA 1
ATOM 6519 C C . GLY A 1 406 ? 14.814 -24.605 -10.297 1.00 7.84 428 GLY A C 1
ATOM 6520 O O . GLY A 1 406 ? 15.806 -24.694 -11.024 1.00 10.77 428 GLY A O 1
ATOM 6524 N N . TRP A 1 407 ? 13.582 -24.427 -10.760 1.00 6.41 429 TRP A N 1
ATOM 6525 C CA . TRP A 1 407 ? 13.287 -24.427 -12.192 1.00 7.20 429 TRP A CA 1
ATOM 6526 C C . TRP A 1 407 ? 12.126 -23.498 -12.478 1.00 8.53 429 TRP A C 1
ATOM 6527 O O . TRP A 1 407 ? 11.112 -23.536 -11.774 1.00 5.85 429 TRP A O 1
ATOM 6548 N N . SER A 1 408 ? 12.287 -22.662 -13.497 1.00 10.82 430 SER A N 1
ATOM 6549 C CA . SER A 1 408 ? 11.194 -21.856 -14.043 1.00 8.86 430 SER A CA 1
ATOM 6550 C C . SER A 1 408 ? 10.863 -22.380 -15.435 1.00 10.42 430 SER A C 1
ATOM 6551 O O . SER A 1 408 ? 11.771 -22.690 -16.201 1.00 12.35 430 SER A O 1
ATOM 6559 N N . GLY A 1 409 ? 9.573 -22.487 -15.767 1.00 8.52 431 GLY A N 1
ATOM 6560 C CA . GLY A 1 409 ? 9.181 -22.932 -17.096 1.00 12.38 431 GLY A CA 1
ATOM 6561 C C . GLY A 1 409 ? 9.469 -21.885 -18.158 1.00 11.54 431 GLY A C 1
ATOM 6562 O O . GLY A 1 409 ? 9.469 -20.688 -17.867 1.00 9.96 431 GLY A O 1
ATOM 6566 N N . ASP A 1 410 ? 9.683 -22.329 -19.397 1.00 9.42 432 ASP A N 1
ATOM 6567 C CA . ASP A 1 410 ? 10.110 -21.429 -20.469 1.00 10.62 432 ASP A CA 1
ATOM 6568 C C . ASP A 1 410 ? 9.190 -21.355 -21.691 1.00 15.19 432 ASP A C 1
ATOM 6569 O O . ASP A 1 410 ? 9.376 -20.485 -22.529 1.00 14.70 432 ASP A O 1
ATOM 6578 N N . ASN A 1 411 ? 8.214 -22.254 -21.811 1.00 7.55 433 ASN A N 1
ATOM 6579 C CA . ASN A 1 411 ? 7.349 -22.248 -22.988 1.00 9.38 433 ASN A CA 1
ATOM 6580 C C . ASN A 1 411 ? 5.855 -22.334 -22.675 1.00 11.64 433 ASN A C 1
ATOM 6581 O O . ASN A 1 411 ? 5.031 -22.386 -23.587 1.00 15.73 433 ASN A O 1
ATOM 6592 N N . GLY A 1 412 ? 5.516 -22.330 -21.389 1.00 12.46 434 GLY A N 1
ATOM 6593 C CA . GLY A 1 412 ? 4.129 -22.283 -20.961 1.00 12.88 434 GLY A CA 1
ATOM 6594 C C . GLY A 1 412 ? 3.463 -23.646 -20.882 1.00 18.47 434 GLY A C 1
ATOM 6595 O O . GLY A 1 412 ? 2.293 -23.746 -20.525 1.00 20.16 434 GLY A O 1
ATOM 6599 N N . ASP A 1 413 ? 4.213 -24.700 -21.192 1.00 6.26 435 ASP A N 1
ATOM 6600 C CA . ASP A 1 413 ? 3.636 -26.041 -21.307 1.00 11.35 435 ASP A CA 1
ATOM 6601 C C . ASP A 1 413 ? 4.112 -26.945 -20.175 1.00 12.36 435 ASP A C 1
ATOM 6602 O O . ASP A 1 413 ? 5.272 -26.885 -19.774 1.00 8.89 435 ASP A O 1
ATOM 6611 N N . PRO A 1 414 ? 3.227 -27.809 -19.653 1.00 14.68 436 PRO A N 1
ATOM 6612 C CA . PRO A 1 414 ? 3.689 -28.653 -18.546 1.00 11.16 436 PRO A CA 1
ATOM 6613 C C . PRO A 1 414 ? 4.792 -29.637 -18.956 1.00 14.75 436 PRO A C 1
ATOM 6614 O O . PRO A 1 414 ? 5.545 -30.098 -18.106 1.00 11.28 436 PRO A O 1
ATOM 6625 N N . ASP A 1 415 ? 4.899 -29.956 -20.237 1.00 14.26 437 ASP A N 1
ATOM 6626 C CA . ASP A 1 415 ? 5.952 -30.859 -20.680 1.00 13.91 437 ASP A CA 1
ATOM 6627 C C . ASP A 1 415 ? 7.334 -30.289 -20.357 1.00 9.52 437 ASP A C 1
ATOM 6628 O O . ASP A 1 415 ? 8.273 -31.044 -20.085 1.00 9.20 437 ASP A O 1
ATOM 6637 N N . ASN A 1 416 ? 7.446 -28.964 -20.394 1.00 18.00 438 ASN A N 1
ATOM 6638 C CA . ASN A 1 416 ? 8.713 -28.268 -20.171 1.00 17.37 438 ASN A CA 1
ATOM 6639 C C . ASN A 1 416 ? 9.061 -28.187 -18.678 1.00 13.76 438 ASN A C 1
ATOM 6640 O O . ASN A 1 416 ? 10.142 -27.722 -18.302 1.00 13.11 438 ASN A O 1
ATOM 6651 N N . PHE A 1 417 ? 8.151 -28.664 -17.829 1.00 15.39 439 PHE A N 1
ATOM 6652 C CA . PHE A 1 417 ? 8.517 -29.033 -16.464 1.00 15.20 439 PHE A CA 1
ATOM 6653 C C . PHE A 1 417 ? 8.882 -30.521 -16.405 1.00 16.04 439 PHE A C 1
ATOM 6654 O O . PHE A 1 417 ? 10.019 -30.886 -16.109 1.00 15.22 439 PHE A O 1
ATOM 6671 N N . LEU A 1 418 ? 7.925 -31.382 -16.721 1.00 11.96 440 LEU A N 1
ATOM 6672 C CA . LEU A 1 418 ? 8.083 -32.800 -16.426 1.00 9.86 440 LEU A CA 1
ATOM 6673 C C . LEU A 1 418 ? 9.195 -33.500 -17.211 1.00 10.02 440 LEU A C 1
ATOM 6674 O O . LEU A 1 418 ? 9.909 -34.315 -16.649 1.00 11.50 440 LEU A O 1
ATOM 6690 N N . SER A 1 419 ? 9.363 -33.194 -18.494 1.00 11.29 441 SER A N 1
ATOM 6691 C CA . SER A 1 419 ? 10.377 -33.902 -19.285 1.00 12.07 441 SER A CA 1
ATOM 6692 C C . SER A 1 419 ? 11.818 -33.499 -18.930 1.00 11.86 441 SER A C 1
ATOM 6693 O O . SER A 1 419 ? 12.659 -34.365 -18.697 1.00 12.20 441 SER A O 1
ATOM 6701 N N . PRO A 1 420 ? 12.123 -32.192 -18.904 1.00 13.60 442 PRO A N 1
ATOM 6702 C CA . PRO A 1 420 ? 13.480 -31.828 -18.476 1.00 10.81 442 PRO A CA 1
ATOM 6703 C C . PRO A 1 420 ? 13.823 -32.329 -17.069 1.00 10.55 442 PRO A C 1
ATOM 6704 O O . PRO A 1 420 ? 14.949 -32.749 -16.808 1.00 12.51 442 PRO A O 1
ATOM 6715 N N . LEU A 1 421 ? 12.851 -32.297 -16.170 1.00 11.40 443 LEU A N 1
ATOM 6716 C CA . LEU A 1 421 ? 13.141 -32.563 -14.774 1.00 11.06 443 LEU A CA 1
ATOM 6717 C C . LEU A 1 421 ? 13.117 -34.045 -14.410 1.00 13.91 443 LEU A C 1
ATOM 6718 O O . LEU A 1 421 ? 13.851 -34.457 -13.521 1.00 14.18 443 LEU A O 1
ATOM 6734 N N . PHE A 1 422 ? 12.289 -34.833 -15.096 1.00 7.97 444 PHE A N 1
ATOM 6735 C CA . PHE A 1 422 ? 12.046 -36.214 -14.672 1.00 6.73 444 PHE A CA 1
ATOM 6736 C C . PHE A 1 422 ? 12.198 -37.279 -15.759 1.00 11.77 444 PHE A C 1
ATOM 6737 O O . PHE A 1 422 ? 12.180 -38.469 -15.449 1.00 14.30 444 PHE A O 1
ATOM 6754 N N . GLY A 1 423 ? 12.339 -36.867 -17.016 1.00 11.35 445 GLY A N 1
ATOM 6755 C CA . GLY A 1 423 ? 12.492 -37.827 -18.104 1.00 17.06 445 GLY A CA 1
ATOM 6756 C C . GLY A 1 423 ? 13.822 -38.565 -18.038 1.00 17.97 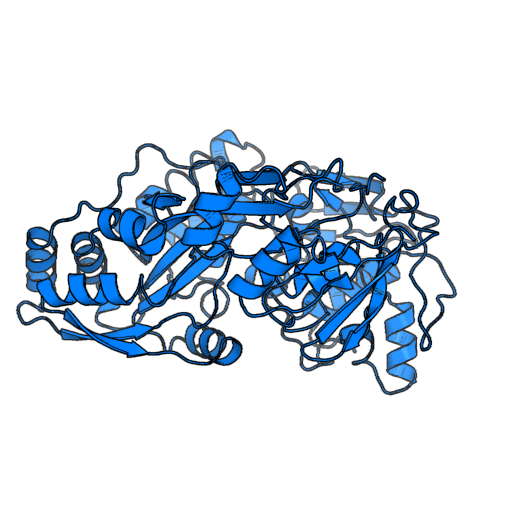445 GLY A C 1
ATOM 6757 O O . GLY A 1 423 ? 14.860 -37.963 -17.782 1.00 15.25 445 GLY A O 1
ATOM 6761 N N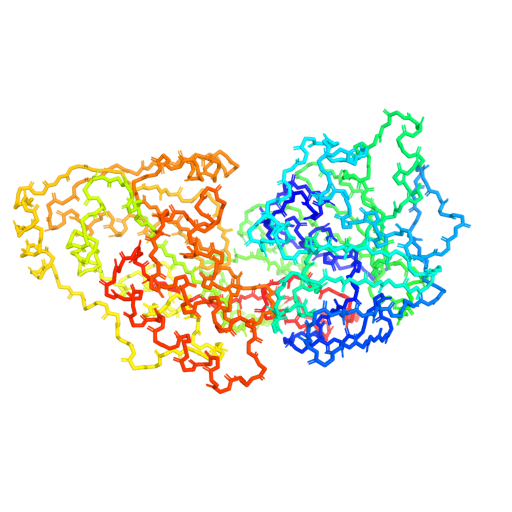 . SER A 1 424 ? 13.804 -39.872 -18.289 1.00 10.99 446 SER A N 1
ATOM 6762 C CA A SER A 1 424 ? 15.019 -40.669 -18.169 0.50 12.77 446 SER A CA 1
ATOM 6763 C CA B SER A 1 424 ? 15.008 -40.701 -18.215 0.50 12.88 446 SER A CA 1
ATOM 6764 C C . SER A 1 424 ? 16.121 -40.177 -19.110 1.00 17.35 446 SER A C 1
ATOM 6765 O O . SER A 1 424 ? 17.304 -40.243 -18.766 1.00 18.29 446 SER A O 1
ATOM 6780 N N . GLU A 1 425 ? 15.733 -39.674 -20.278 1.00 21.90 447 GLU A N 1
ATOM 6781 C CA . GLU A 1 425 ? 16.690 -39.204 -21.277 1.00 28.73 447 GLU A CA 1
ATOM 6782 C C . GLU A 1 425 ? 17.491 -38.001 -20.798 1.00 29.37 447 GLU A C 1
ATOM 6783 O O . GLU A 1 425 ? 18.515 -37.661 -21.384 1.00 27.46 447 GLU A O 1
ATOM 6795 N N . ASN A 1 426 ? 17.021 -37.342 -19.747 1.00 20.48 448 ASN A N 1
ATOM 6796 C CA . ASN A 1 426 ? 17.688 -36.131 -19.284 1.00 16.96 448 ASN A CA 1
ATOM 6797 C C . ASN A 1 426 ? 18.524 -36.340 -18.027 1.00 19.06 448 ASN A C 1
ATOM 6798 O O . ASN A 1 426 ? 19.002 -35.385 -17.431 1.00 18.04 448 ASN A O 1
ATOM 6809 N N . VAL A 1 427 ? 18.731 -37.594 -17.635 1.00 10.28 449 VAL A N 1
ATOM 6810 C CA . VAL A 1 427 ? 19.716 -37.851 -16.592 1.00 13.76 449 VAL A CA 1
ATOM 6811 C C . VAL A 1 427 ? 21.075 -37.435 -17.151 1.00 18.26 449 VAL A C 1
ATOM 6812 O O . VAL A 1 427 ? 21.429 -37.805 -18.266 1.00 24.82 449 VAL A O 1
ATOM 6825 N N . GLY A 1 428 ? 21.818 -36.645 -16.380 1.00 12.31 450 GLY A N 1
ATOM 6826 C CA . GLY A 1 428 ? 23.076 -36.085 -16.849 1.00 20.97 450 GLY A CA 1
ATOM 6827 C C . GLY A 1 428 ? 22.912 -34.710 -17.478 1.00 18.74 450 GLY A C 1
ATOM 6828 O O . GLY A 1 428 ? 23.899 -34.012 -17.709 1.00 20.19 450 GLY A O 1
ATOM 6832 N N . ASN A 1 429 ? 21.672 -34.329 -17.775 1.00 21.18 451 ASN A N 1
ATOM 6833 C CA . ASN A 1 429 ? 21.375 -32.990 -18.297 1.00 18.15 451 ASN A CA 1
ATOM 6834 C C . ASN A 1 429 ? 20.659 -32.116 -17.259 1.00 12.88 451 ASN A C 1
ATOM 6835 O O . ASN A 1 429 ? 21.289 -31.325 -16.556 1.00 22.31 451 ASN A O 1
ATOM 6846 N N . SER A 1 430 ? 19.335 -32.260 -17.190 1.00 19.51 452 SER A N 1
ATOM 6847 C CA . SER A 1 430 ? 18.493 -31.394 -16.366 1.00 14.14 452 SER A CA 1
ATOM 6848 C C . SER A 1 430 ? 17.717 -32.172 -15.296 1.00 14.12 452 SER A C 1
ATOM 6849 O O . SER A 1 430 ? 17.025 -31.574 -14.472 1.00 11.26 452 SER A O 1
ATOM 6857 N N . ASN A 1 431 ? 17.842 -33.496 -15.320 1.00 13.19 453 ASN A N 1
ATOM 6858 C CA . ASN A 1 431 ? 17.162 -34.387 -14.377 1.00 12.32 453 ASN A CA 1
ATOM 6859 C C . ASN A 1 431 ? 18.159 -34.735 -13.273 1.00 14.10 453 ASN A C 1
ATOM 6860 O O . ASN A 1 431 ? 18.819 -35.772 -13.323 1.00 18.80 453 ASN A O 1
ATOM 6871 N N . TYR A 1 432 ? 18.291 -33.849 -12.289 1.00 13.83 454 TYR A N 1
ATOM 6872 C CA . TYR A 1 432 ? 19.340 -33.991 -11.285 1.00 20.03 454 TYR A CA 1
ATOM 6873 C C . TYR A 1 432 ? 19.100 -35.177 -10.346 1.00 21.46 454 TYR A C 1
ATOM 6874 O O . TYR A 1 432 ? 20.047 -35.729 -9.789 1.00 27.32 454 TYR A O 1
ATOM 6892 N N . ALA A 1 433 ? 17.837 -35.559 -10.165 1.00 11.25 455 ALA A N 1
ATOM 6893 C CA . ALA A 1 433 ? 17.503 -36.688 -9.291 1.00 14.32 455 ALA A CA 1
ATOM 6894 C C . ALA A 1 433 ? 17.876 -38.005 -9.950 1.00 16.65 455 ALA A C 1
ATOM 6895 O O . ALA A 1 433 ? 17.788 -39.058 -9.328 1.00 19.39 455 ALA A O 1
ATOM 6902 N N . ARG A 1 434 ? 18.274 -37.944 -11.219 1.00 8.46 456 ARG A N 1
ATOM 6903 C CA . ARG A 1 434 ? 18.642 -39.142 -11.964 1.00 10.60 456 ARG A CA 1
ATOM 6904 C C . ARG A 1 434 ? 17.474 -40.127 -11.991 1.00 9.11 456 ARG A C 1
ATOM 6905 O O . ARG A 1 434 ? 17.662 -41.342 -11.962 1.00 12.94 456 ARG A O 1
ATOM 6926 N N . PHE A 1 435 ? 16.261 -39.586 -12.067 1.00 14.35 457 PHE A N 1
ATOM 6927 C CA . PHE A 1 435 ? 15.035 -40.382 -11.991 1.00 13.21 457 PHE A CA 1
ATOM 6928 C C . PHE A 1 435 ? 14.749 -41.072 -13.322 1.00 18.23 457 PHE A C 1
ATOM 6929 O O . PHE A 1 435 ? 14.566 -40.405 -14.334 1.00 16.53 457 PHE A O 1
ATOM 6946 N N . LYS A 1 436 ? 14.712 -42.404 -13.320 1.00 15.32 458 LYS A N 1
ATOM 6947 C CA . LYS A 1 436 ? 14.369 -43.162 -14.521 1.00 18.65 458 LYS A CA 1
ATOM 6948 C C . LYS A 1 436 ? 13.203 -44.096 -14.234 1.00 16.59 458 LYS A C 1
ATOM 6949 O O . LYS A 1 436 ? 13.354 -45.118 -13.563 1.00 18.44 458 LYS A O 1
ATOM 6968 N N . ASN A 1 437 ? 12.041 -43.739 -14.759 1.00 18.19 459 ASN A N 1
ATOM 6969 C CA . ASN A 1 437 ? 10.814 -44.472 -14.497 1.00 17.58 459 ASN A CA 1
ATOM 6970 C C . ASN A 1 437 ? 10.088 -44.679 -15.815 1.00 21.22 459 ASN A C 1
ATOM 6971 O O . ASN A 1 437 ? 9.528 -43.731 -16.356 1.00 20.27 459 ASN A O 1
ATOM 6982 N N . PRO A 1 438 ? 10.118 -45.911 -16.351 1.00 19.23 460 PRO A N 1
ATOM 6983 C CA . PRO A 1 438 ? 9.494 -46.222 -17.646 1.00 21.22 460 PRO A CA 1
ATOM 6984 C C . PRO A 1 438 ? 8.006 -45.872 -17.726 1.00 22.62 460 PRO A C 1
ATOM 6985 O O . PRO A 1 438 ? 7.532 -45.473 -18.790 1.00 24.97 460 PRO A O 1
ATOM 6996 N N . GLU A 1 439 ? 7.278 -46.032 -16.628 1.00 16.32 461 GLU A N 1
ATOM 6997 C CA . GLU A 1 439 ? 5.858 -45.719 -16.634 1.00 18.88 461 GLU A CA 1
ATOM 6998 C C . GLU A 1 439 ? 5.657 -44.219 -16.835 1.00 18.40 461 GLU A C 1
ATOM 6999 O O . GLU A 1 439 ? 4.778 -43.803 -17.585 1.00 18.29 461 GLU A O 1
ATOM 7011 N N . LEU A 1 440 ? 6.476 -43.413 -16.171 1.00 14.80 462 LEU A N 1
ATOM 7012 C CA . LEU A 1 440 ? 6.405 -41.960 -16.345 1.00 12.08 462 LEU A CA 1
ATOM 7013 C C . LEU A 1 440 ? 6.818 -41.584 -17.766 1.00 14.06 462 LEU A C 1
ATOM 7014 O O . LEU A 1 440 ? 6.151 -40.792 -18.417 1.00 16.03 462 LEU A O 1
ATOM 7030 N N . ASP A 1 441 ? 7.916 -42.162 -18.240 1.00 17.16 463 ASP A N 1
ATOM 7031 C CA . ASP A 1 441 ? 8.399 -41.907 -19.593 1.00 17.93 463 ASP A CA 1
ATOM 7032 C C . ASP A 1 441 ? 7.300 -42.154 -20.628 1.00 25.74 463 ASP A C 1
ATOM 7033 O O . ASP A 1 441 ? 7.137 -41.379 -21.564 1.00 27.24 463 ASP A O 1
ATOM 7042 N N . ALA A 1 442 ? 6.556 -43.248 -20.466 1.00 13.01 464 ALA A N 1
ATOM 7043 C CA . ALA A 1 442 ? 5.465 -43.565 -21.380 1.00 22.73 464 ALA A CA 1
ATOM 7044 C C . ALA A 1 442 ? 4.359 -42.504 -21.325 1.00 22.03 464 ALA A C 1
ATOM 7045 O O . ALA A 1 442 ? 3.842 -42.095 -22.360 1.00 25.78 464 ALA A O 1
ATOM 7052 N N . LEU A 1 443 ? 3.994 -42.057 -20.123 1.00 15.22 465 LEU A N 1
ATOM 7053 C CA . LEU A 1 443 ? 2.985 -41.012 -19.992 1.00 18.35 465 LEU A CA 1
ATOM 7054 C C . LEU A 1 443 ? 3.433 -39.739 -20.713 1.00 15.38 465 LEU A C 1
ATOM 7055 O O . LEU A 1 443 ? 2.668 -39.162 -21.481 1.00 18.92 465 LEU A O 1
ATOM 7071 N N . LEU A 1 444 ? 4.672 -39.315 -20.465 1.00 23.83 466 LEU A N 1
ATOM 7072 C CA . LEU A 1 444 ? 5.183 -38.067 -21.024 1.00 21.22 466 LEU A CA 1
ATOM 7073 C C . LEU A 1 444 ? 5.309 -38.166 -22.548 1.00 27.97 466 LEU A C 1
ATOM 7074 O O . LEU A 1 444 ? 5.037 -37.207 -23.261 1.00 27.76 466 LEU A O 1
ATOM 7090 N N . HIS A 1 445 ? 5.710 -39.333 -23.042 1.00 25.47 467 HIS A N 1
ATOM 7091 C CA . HIS A 1 445 ? 5.870 -39.531 -24.482 1.00 30.62 467 HIS A CA 1
ATOM 7092 C C . HIS A 1 445 ? 4.518 -39.472 -25.194 1.00 37.94 467 HIS A C 1
ATOM 7093 O O . HIS A 1 445 ? 4.392 -38.874 -26.259 1.00 41.53 467 HIS A O 1
ATOM 7108 N N . LYS A 1 446 ? 3.509 -40.087 -24.593 1.00 15.50 468 LYS A N 1
ATOM 7109 C CA . LYS A 1 446 ? 2.162 -40.086 -25.160 1.00 27.88 468 LYS A CA 1
ATOM 7110 C C . LYS A 1 446 ? 1.564 -38.684 -25.163 1.00 28.63 468 LYS A C 1
ATOM 7111 O O . LYS A 1 446 ? 0.984 -38.252 -26.157 1.00 29.73 468 LYS A O 1
ATOM 7130 N N . ALA A 1 447 ? 1.707 -37.979 -24.042 1.00 20.17 469 ALA A N 1
ATOM 7131 C CA . ALA A 1 447 ? 1.077 -36.673 -23.869 1.00 21.76 469 ALA A CA 1
ATOM 7132 C C . ALA A 1 447 ? 1.634 -35.619 -24.818 1.00 18.99 469 ALA A C 1
ATOM 7133 O O . ALA A 1 447 ? 0.889 -34.786 -25.336 1.00 20.78 469 ALA A O 1
ATOM 7140 N N . VAL A 1 448 ? 2.942 -35.642 -25.044 1.00 20.22 470 VAL A N 1
ATOM 7141 C CA . VAL A 1 448 ? 3.578 -34.538 -25.754 1.00 17.89 470 VAL A CA 1
ATOM 7142 C C . VAL A 1 448 ? 3.120 -34.448 -27.212 1.00 24.57 470 VAL A C 1
ATOM 7143 O O . VAL A 1 448 ? 3.233 -33.396 -27.824 1.00 20.25 470 VAL A O 1
ATOM 7156 N N . GLY A 1 449 ? 2.602 -35.537 -27.764 1.00 22.98 471 GLY A N 1
ATOM 7157 C CA . GLY A 1 449 ? 2.238 -35.550 -29.174 1.00 25.70 471 GLY A CA 1
ATOM 7158 C C . GLY A 1 449 ? 0.765 -35.321 -29.470 1.00 34.65 471 GLY A C 1
ATOM 7159 O O . GLY A 1 449 ? 0.383 -35.174 -30.630 1.00 36.89 471 GLY A O 1
ATOM 7163 N N . LEU A 1 450 ? -0.065 -35.285 -28.434 1.00 24.64 472 LEU A N 1
ATOM 7164 C CA . LEU A 1 450 ? -1.513 -35.175 -28.616 1.00 30.34 472 LEU A CA 1
ATOM 7165 C C . LEU A 1 450 ? -1.952 -33.744 -28.925 1.00 29.61 472 LEU A C 1
ATOM 7166 O O . LEU A 1 450 ? -1.357 -32.786 -28.445 1.00 20.56 472 LEU A O 1
ATOM 7182 N N . SER A 1 451 ? -3.007 -33.599 -29.717 1.00 39.72 473 SER A N 1
ATOM 7183 C CA . SER A 1 451 ? -3.542 -32.277 -30.018 1.00 37.59 473 SER A CA 1
ATOM 7184 C C . SER A 1 451 ? -4.690 -31.928 -29.070 1.00 38.94 473 SER A C 1
ATOM 7185 O O . SER A 1 451 ? -5.058 -30.761 -28.928 1.00 41.19 473 SER A O 1
ATOM 7193 N N . ASP A 1 452 ? -5.251 -32.945 -28.422 1.00 29.97 474 ASP A N 1
ATOM 7194 C CA . ASP A 1 452 ? -6.347 -32.740 -27.481 1.00 33.52 474 ASP A CA 1
ATOM 7195 C C . ASP A 1 452 ? -5.799 -32.348 -26.106 1.00 26.10 474 ASP A C 1
ATOM 7196 O O . ASP A 1 452 ? -5.305 -33.195 -25.359 1.00 24.66 474 ASP A O 1
ATOM 7205 N N . LYS A 1 453 ? -5.900 -31.064 -25.784 1.00 49.87 475 LYS A N 1
ATOM 7206 C CA . LYS A 1 453 ? -5.327 -30.522 -24.559 1.00 45.76 475 LYS A CA 1
ATOM 7207 C C . LYS A 1 453 ? -5.957 -31.132 -23.307 1.00 45.47 475 LYS A C 1
ATOM 7208 O O . LYS A 1 453 ? -5.275 -31.358 -22.313 1.00 41.45 475 LYS A O 1
ATOM 7227 N N . ALA A 1 454 ? -7.260 -31.393 -23.359 1.00 17.70 476 ALA A N 1
ATOM 7228 C CA . ALA A 1 454 ? -7.963 -31.998 -22.234 1.00 17.84 476 ALA A CA 1
ATOM 7229 C C . ALA A 1 454 ? -7.368 -33.364 -21.909 1.00 22.01 476 ALA A C 1
ATOM 7230 O O . ALA A 1 454 ? -7.204 -33.711 -20.745 1.00 23.40 476 ALA A O 1
ATOM 7237 N N . GLU A 1 455 ? -7.034 -34.128 -22.943 1.00 17.49 477 GLU A N 1
ATOM 7238 C CA . GLU A 1 455 ? -6.446 -35.450 -22.761 1.00 22.40 477 GLU A CA 1
ATOM 7239 C C . GLU A 1 455 ? -5.002 -35.347 -22.266 1.00 17.88 477 GLU A C 1
ATOM 7240 O O . GLU A 1 455 ? -4.555 -36.158 -21.449 1.00 16.85 477 GLU A O 1
ATOM 7252 N N . ARG A 1 456 ? -4.268 -34.361 -22.765 1.00 31.07 478 ARG A N 1
ATOM 7253 C CA . ARG A 1 456 ? -2.923 -34.113 -22.264 1.00 30.93 478 ARG A CA 1
ATOM 7254 C C . ARG A 1 456 ? -2.973 -33.840 -20.761 1.00 25.39 478 ARG A C 1
ATOM 7255 O O . ARG A 1 456 ? -2.158 -34.357 -20.000 1.00 25.19 478 ARG A O 1
ATOM 7276 N N . ALA A 1 457 ? -3.939 -33.025 -20.350 1.00 20.96 479 ALA A N 1
ATOM 7277 C CA . ALA A 1 457 ? -4.077 -32.627 -18.950 1.00 17.56 479 ALA A CA 1
ATOM 7278 C C . ALA A 1 457 ? -4.345 -33.832 -18.053 1.00 25.50 479 ALA A C 1
ATOM 7279 O O . ALA A 1 457 ? -3.816 -33.920 -16.949 1.00 16.85 479 ALA A O 1
ATOM 7286 N N . LYS A 1 458 ? -5.174 -34.760 -18.515 1.00 17.13 480 LYS A N 1
ATOM 7287 C CA A LYS A 1 458 ? -5.475 -35.950 -17.725 0.40 22.77 480 LYS A CA 1
ATOM 7288 C CA B LYS A 1 458 ? -5.480 -35.951 -17.729 0.60 22.63 480 LYS A CA 1
ATOM 7289 C C . LYS A 1 458 ? -4.215 -36.783 -17.525 1.00 20.25 480 LYS A C 1
ATOM 7290 O O . LYS A 1 458 ? -3.983 -37.319 -16.440 1.00 17.47 480 LYS A O 1
ATOM 7327 N N . ILE A 1 459 ? -3.398 -36.876 -18.570 1.00 25.56 481 ILE A N 1
ATOM 7328 C CA . ILE A 1 459 ? -2.157 -37.634 -18.505 1.00 21.96 481 ILE A CA 1
ATOM 7329 C C . ILE A 1 459 ? -1.168 -36.998 -17.513 1.00 13.18 481 ILE A C 1
ATOM 7330 O O . ILE A 1 459 ? -0.614 -37.691 -16.655 1.00 11.19 481 ILE A O 1
ATOM 7346 N N . TYR A 1 460 ? -0.958 -35.688 -17.608 1.00 23.91 482 TYR A N 1
ATOM 7347 C CA . TYR A 1 460 ? -0.069 -35.008 -16.663 1.00 16.61 482 TYR A CA 1
ATOM 7348 C C . TYR A 1 460 ? -0.581 -35.128 -15.223 1.00 19.07 482 TYR A C 1
ATOM 7349 O O . TYR A 1 460 ? 0.203 -35.243 -14.279 1.00 11.28 482 TYR A O 1
ATOM 7367 N N . GLU A 1 461 ? -1.894 -35.119 -15.054 1.00 20.85 483 GLU A N 1
ATOM 7368 C CA . GLU A 1 461 ? -2.464 -35.291 -13.729 1.00 22.39 483 GLU A CA 1
ATOM 7369 C C . GLU A 1 461 ? -2.064 -36.657 -13.170 1.00 21.47 483 GLU A C 1
ATOM 7370 O O . GLU A 1 461 ? -1.640 -36.759 -12.018 1.00 15.97 483 GLU A O 1
ATOM 7382 N N . GLN A 1 462 ? -2.164 -37.694 -13.997 1.00 24.13 484 GLN A N 1
ATOM 7383 C CA A GLN A 1 462 ? -1.726 -39.031 -13.613 0.59 22.72 484 GLN A CA 1
ATOM 7384 C CA B GLN A 1 462 ? -1.727 -39.030 -13.606 0.41 22.72 484 GLN A CA 1
ATOM 7385 C C . GLN A 1 462 ? -0.231 -39.030 -13.291 1.00 17.42 484 GLN A C 1
ATOM 7386 O O . GLN A 1 462 ? 0.208 -39.650 -12.327 1.00 13.16 484 GLN A O 1
ATOM 7413 N N . ALA A 1 463 ? 0.549 -38.324 -14.102 1.00 22.69 485 ALA A N 1
ATOM 7414 C CA . ALA A 1 463 ? 1.996 -38.262 -13.911 1.00 16.93 485 ALA A CA 1
ATOM 7415 C C . ALA A 1 463 ? 2.332 -37.712 -12.527 1.00 13.04 485 ALA A C 1
ATOM 7416 O O . ALA A 1 463 ? 3.289 -38.161 -11.885 1.00 11.55 485 ALA A O 1
ATOM 7423 N N . GLN A 1 464 ? 1.531 -36.751 -12.067 1.00 17.99 486 GLN A N 1
ATOM 7424 C CA . GLN A 1 464 ? 1.757 -36.125 -10.766 1.00 14.66 486 GLN A CA 1
ATOM 7425 C C . GLN A 1 464 ? 1.454 -37.095 -9.629 1.00 18.08 486 GLN A C 1
ATOM 7426 O O . GLN A 1 464 ? 2.071 -37.024 -8.568 1.00 14.31 486 GLN A O 1
ATOM 7440 N N . VAL A 1 465 ? 0.505 -37.999 -9.842 1.00 13.46 487 VAL A N 1
ATOM 7441 C CA . VAL A 1 465 ? 0.242 -39.032 -8.843 1.00 15.80 487 VAL A CA 1
ATOM 7442 C C . VAL A 1 465 ? 1.468 -39.931 -8.726 1.00 12.37 487 VAL A C 1
ATOM 7443 O O . VAL A 1 465 ? 1.920 -40.252 -7.622 1.00 10.47 487 VAL A O 1
ATOM 7456 N N . LEU A 1 466 ? 2.008 -40.332 -9.870 1.00 20.49 488 LEU A N 1
ATOM 7457 C CA . LEU A 1 466 ? 3.185 -41.183 -9.904 1.00 14.88 488 LEU A CA 1
ATOM 7458 C C . LEU A 1 466 ? 4.360 -40.504 -9.207 1.00 16.43 488 LEU A C 1
ATOM 7459 O O . LEU A 1 466 ? 5.090 -41.132 -8.436 1.00 16.19 488 LEU A O 1
ATOM 7475 N N . LEU A 1 467 ? 4.539 -39.216 -9.477 1.00 13.64 489 LEU A N 1
ATOM 7476 C CA . LEU A 1 467 ? 5.679 -38.491 -8.934 1.00 11.71 489 LEU A CA 1
ATOM 7477 C C . LEU A 1 467 ? 5.582 -38.364 -7.411 1.00 12.95 489 LEU A C 1
ATOM 7478 O O . LEU A 1 467 ? 6.590 -38.427 -6.711 1.00 13.58 489 LEU A O 1
ATOM 7494 N N . LYS A 1 468 ? 4.370 -38.214 -6.891 1.00 11.81 490 LYS A N 1
ATOM 7495 C CA . LYS A 1 468 ? 4.223 -38.148 -5.450 1.00 14.22 490 LYS A CA 1
ATOM 7496 C C . LYS A 1 468 ? 4.626 -39.483 -4.834 1.00 13.73 490 LYS A C 1
ATOM 7497 O O . LYS A 1 468 ? 5.378 -39.519 -3.859 1.00 15.88 490 LYS A O 1
ATOM 7516 N N . GLU A 1 469 ? 4.121 -40.571 -5.407 1.00 24.24 491 GLU A N 1
ATOM 7517 C CA . GLU A 1 469 ? 4.371 -41.905 -4.877 1.00 29.42 491 GLU A CA 1
ATOM 7518 C C . GLU A 1 469 ? 5.864 -42.244 -4.889 1.00 25.85 491 GLU A C 1
ATOM 7519 O O . GLU A 1 469 ? 6.385 -42.797 -3.928 1.00 28.51 491 GLU A O 1
ATOM 7531 N N . GLN A 1 470 ? 6.551 -41.894 -5.970 1.00 17.88 492 GLN A N 1
ATOM 7532 C CA . GLN A 1 470 ? 7.968 -42.227 -6.113 1.00 16.57 492 GLN A CA 1
ATOM 7533 C C . GLN A 1 470 ? 8.900 -41.234 -5.413 1.00 15.63 492 GLN A C 1
ATOM 7534 O O . GLN A 1 470 ? 10.060 -41.535 -5.187 1.00 16.07 492 GLN A O 1
ATOM 7548 N N . ALA A 1 471 ? 8.388 -40.055 -5.078 1.00 13.46 493 ALA A N 1
ATOM 7549 C CA . ALA A 1 471 ? 9.141 -39.060 -4.314 1.00 9.94 493 ALA A CA 1
ATOM 7550 C C . ALA A 1 471 ? 10.609 -38.878 -4.731 1.00 11.78 493 ALA A C 1
ATOM 7551 O O . ALA A 1 471 ? 11.511 -38.948 -3.889 1.00 13.42 493 ALA A O 1
ATOM 7558 N N . PRO A 1 472 ? 10.861 -38.608 -6.023 1.00 13.27 494 PRO A N 1
ATOM 7559 C CA . PRO A 1 472 ? 12.249 -38.276 -6.389 1.00 13.08 494 PRO A CA 1
ATOM 7560 C C . PRO A 1 472 ? 12.729 -36.983 -5.740 1.00 14.08 494 PRO A C 1
ATOM 7561 O O . PRO A 1 472 ? 13.934 -36.745 -5.674 1.00 13.60 494 PRO A O 1
ATOM 7572 N N . TRP A 1 473 ? 11.784 -36.153 -5.301 1.00 14.77 495 TRP A N 1
ATOM 7573 C CA . TRP A 1 473 ? 12.084 -34.842 -4.729 1.00 15.80 495 TRP A CA 1
ATOM 7574 C C . TRP A 1 473 ? 11.365 -34.625 -3.404 1.00 19.69 495 TRP A C 1
ATOM 7575 O O . TRP A 1 473 ? 10.464 -35.383 -3.035 1.00 21.13 495 TRP A O 1
ATOM 7596 N N . ILE A 1 474 ? 11.754 -33.551 -2.719 1.00 16.17 496 ILE A N 1
ATOM 7597 C CA . ILE A 1 474 ? 10.823 -32.791 -1.906 1.00 14.24 496 ILE A CA 1
ATOM 7598 C C . ILE A 1 474 ? 10.429 -31.555 -2.718 1.00 11.16 496 ILE A C 1
ATOM 7599 O O . ILE A 1 474 ? 11.278 -30.695 -2.975 1.00 7.40 496 ILE A O 1
ATOM 7615 N N . ASN A 1 475 ? 9.168 -31.469 -3.135 1.00 12.00 497 ASN A N 1
ATOM 7616 C CA . ASN A 1 475 ? 8.620 -30.215 -3.660 1.00 7.89 497 ASN A CA 1
ATOM 7617 C C . ASN A 1 475 ? 8.563 -29.221 -2.512 1.00 7.70 497 ASN A C 1
ATOM 7618 O O . ASN A 1 475 ? 7.857 -29.455 -1.533 1.00 8.28 497 ASN A O 1
ATOM 7629 N N . VAL A 1 476 ? 9.289 -28.113 -2.611 1.00 12.86 498 VAL A N 1
ATOM 7630 C CA . VAL A 1 476 ? 9.309 -27.170 -1.494 1.00 11.18 498 VAL A CA 1
ATOM 7631 C C . VAL A 1 476 ? 8.358 -25.982 -1.670 1.00 9.57 498 VAL A C 1
ATOM 7632 O O . VAL A 1 476 ? 7.459 -25.780 -0.849 1.00 8.62 498 VAL A O 1
ATOM 7645 N N . ALA A 1 477 ? 8.555 -25.183 -2.711 1.00 11.65 499 ALA A N 1
ATOM 7646 C CA . ALA A 1 477 ? 7.784 -23.945 -2.824 1.00 11.40 499 ALA A CA 1
ATOM 7647 C C . ALA A 1 477 ? 7.642 -23.456 -4.252 1.00 9.63 499 ALA A C 1
ATOM 7648 O O . ALA A 1 477 ? 8.472 -23.756 -5.097 1.00 11.10 499 ALA A O 1
ATOM 7655 N N . HIS A 1 478 ? 6.583 -22.685 -4.495 1.00 8.66 500 HIS A N 1
ATOM 7656 C CA . HIS A 1 478 ? 6.474 -21.857 -5.681 1.00 10.33 500 HIS A CA 1
ATOM 7657 C C . HIS A 1 478 ? 6.591 -20.416 -5.192 1.00 9.66 500 HIS A C 1
ATOM 7658 O O . HIS A 1 478 ? 5.923 -20.039 -4.223 1.00 11.91 500 HIS A O 1
ATOM 7673 N N . SER A 1 479 ? 7.432 -19.610 -5.832 1.00 8.42 501 SER A N 1
ATOM 7674 C CA . SER A 1 479 ? 7.712 -18.273 -5.307 1.00 8.10 501 SER A CA 1
ATOM 7675 C C . SER A 1 479 ? 6.823 -17.218 -5.952 1.00 14.29 501 SER A C 1
ATOM 7676 O O . SER A 1 479 ? 6.073 -17.513 -6.871 1.00 12.18 501 SER A O 1
ATOM 7684 N N . ILE A 1 480 ? 6.907 -15.991 -5.448 1.00 10.94 502 ILE A N 1
ATOM 7685 C CA . ILE A 1 480 ? 6.347 -14.822 -6.123 1.00 10.57 502 ILE A CA 1
ATOM 7686 C C . ILE A 1 480 ? 7.464 -14.113 -6.904 1.00 15.38 502 ILE A C 1
ATOM 7687 O O . ILE A 1 480 ? 8.560 -13.925 -6.378 1.00 15.63 502 ILE A O 1
ATOM 7703 N N . ASN A 1 481 ? 7.201 -13.735 -8.156 1.00 9.64 503 ASN A N 1
ATOM 7704 C CA . ASN A 1 481 ? 8.156 -12.933 -8.935 1.00 10.42 503 ASN A CA 1
ATOM 7705 C C . ASN A 1 481 ? 7.916 -11.448 -8.669 1.00 12.65 503 ASN A C 1
ATOM 7706 O O . ASN A 1 481 ? 6.802 -10.977 -8.869 1.00 14.62 503 ASN A O 1
ATOM 7717 N N . PHE A 1 482 ? 8.945 -10.706 -8.262 1.00 8.46 504 PHE A N 1
ATOM 7718 C CA . PHE A 1 482 ? 8.808 -9.250 -8.088 1.00 11.02 504 PHE A CA 1
ATOM 7719 C C . PHE A 1 482 ? 9.631 -8.467 -9.100 1.00 10.26 504 PHE A C 1
ATOM 7720 O O . PHE A 1 482 ? 10.768 -8.820 -9.385 1.00 12.21 504 PHE A O 1
ATOM 7737 N N . ALA A 1 483 ? 9.066 -7.371 -9.603 1.00 9.56 505 ALA A N 1
ATOM 7738 C CA . ALA A 1 483 ? 9.814 -6.454 -10.449 1.00 10.42 505 ALA A CA 1
ATOM 7739 C C . ALA A 1 483 ? 9.549 -5.043 -9.954 1.00 10.19 505 ALA A C 1
ATOM 7740 O O . ALA A 1 483 ? 8.561 -4.415 -10.346 1.00 14.91 505 ALA A O 1
ATOM 7747 N N . PRO A 1 484 ? 10.402 -4.553 -9.045 1.00 10.09 506 PRO A N 1
ATOM 7748 C CA . PRO A 1 484 ? 10.240 -3.187 -8.534 1.00 12.37 506 PRO A CA 1
ATOM 7749 C C . PRO A 1 484 ? 10.831 -2.194 -9.518 1.00 8.81 506 PRO A C 1
ATOM 7750 O O . PRO A 1 484 ? 11.997 -2.338 -9.892 1.00 11.08 506 PRO A O 1
ATOM 7761 N N . THR A 1 485 ? 10.047 -1.194 -9.914 1.00 8.95 507 THR A N 1
ATOM 7762 C CA . THR A 1 485 ? 10.487 -0.241 -10.921 1.00 8.02 507 THR A CA 1
ATOM 7763 C C . THR A 1 485 ? 10.315 1.190 -10.414 1.00 12.51 507 THR A C 1
ATOM 7764 O O . THR A 1 485 ? 9.594 1.448 -9.445 1.00 12.32 507 THR A O 1
ATOM 7775 N N . SER A 1 486 ? 11.000 2.121 -11.067 1.00 10.57 508 SER A N 1
ATOM 7776 C CA . SER A 1 486 ? 10.841 3.527 -10.757 1.00 13.31 508 SER A CA 1
ATOM 7777 C C . SER A 1 486 ? 9.524 4.026 -11.344 1.00 14.73 508 SER A C 1
ATOM 7778 O O . SER A 1 486 ? 8.919 3.365 -12.185 1.00 14.01 508 SER A O 1
ATOM 7786 N N . LYS A 1 487 ? 9.093 5.205 -10.908 1.00 13.64 509 LYS A N 1
ATOM 7787 C CA . LYS A 1 487 ? 7.790 5.727 -11.289 1.00 16.74 509 LYS A CA 1
ATOM 7788 C C . LYS A 1 487 ? 7.731 6.159 -12.752 1.00 17.55 509 LYS A C 1
ATOM 7789 O O . LYS A 1 487 ? 6.652 6.225 -13.331 1.00 19.15 509 LYS A O 1
ATOM 7808 N N . ARG A 1 488 ? 8.881 6.425 -13.363 1.00 18.85 510 ARG A N 1
ATOM 7809 C CA . ARG A 1 488 ? 8.878 6.898 -14.743 1.00 19.40 510 ARG A CA 1
ATOM 7810 C C . ARG A 1 488 ? 8.745 5.767 -15.761 1.00 18.78 510 ARG A C 1
ATOM 7811 O O . ARG A 1 488 ? 8.517 6.030 -16.942 1.00 19.34 510 ARG A O 1
ATOM 7832 N N . VAL A 1 489 ? 8.880 4.514 -15.325 1.00 14.43 511 VAL A N 1
ATOM 7833 C CA . VAL A 1 489 ? 8.699 3.392 -16.243 1.00 12.83 511 VAL A CA 1
ATOM 7834 C C . VAL A 1 489 ? 7.223 3.266 -16.621 1.00 15.93 511 VAL A C 1
ATOM 7835 O O . VAL A 1 489 ? 6.352 3.265 -15.753 1.00 20.21 511 VAL A O 1
ATOM 7848 N N . GLN A 1 490 ? 6.945 3.160 -17.917 1.00 13.61 512 GLN A N 1
ATOM 7849 C CA . GLN A 1 490 ? 5.569 3.044 -18.395 1.00 19.38 512 GLN A CA 1
ATOM 7850 C C . GLN A 1 490 ? 5.367 1.818 -19.281 1.00 18.81 512 GLN A C 1
ATOM 7851 O O . GLN A 1 490 ? 6.237 1.457 -20.070 1.00 14.78 512 GLN A O 1
ATOM 7865 N N . ASP A 1 491 ? 4.204 1.187 -19.139 1.00 13.35 513 ASP A N 1
ATOM 7866 C CA . ASP A 1 491 ? 3.810 0.073 -19.994 1.00 18.40 513 ASP A CA 1
ATOM 7867 C C . ASP A 1 491 ? 4.678 -1.174 -19.812 1.00 16.12 513 ASP A C 1
ATOM 7868 O O . ASP A 1 491 ? 4.687 -2.045 -20.683 1.00 12.81 513 ASP A O 1
ATOM 7877 N N . TYR A 1 492 ? 5.399 -1.273 -18.698 1.00 20.43 514 TYR A N 1
ATOM 7878 C CA . TYR A 1 492 ? 6.205 -2.461 -18.452 1.00 17.63 514 TYR A CA 1
ATOM 7879 C C . TYR A 1 492 ? 5.322 -3.658 -18.083 1.00 22.69 514 TYR A C 1
ATOM 7880 O O . TYR A 1 492 ? 4.325 -3.509 -17.379 1.00 25.95 514 TYR A O 1
ATOM 7898 N N . LYS A 1 493 ? 5.696 -4.843 -18.564 1.00 18.45 515 LYS A N 1
ATOM 7899 C CA . LYS A 1 493 ? 4.993 -6.071 -18.208 1.00 17.40 515 LYS A CA 1
ATOM 7900 C C . LYS A 1 493 ? 5.988 -7.145 -17.786 1.00 11.52 515 LYS A C 1
ATOM 7901 O O . LYS A 1 493 ? 7.005 -7.356 -18.453 1.00 9.30 515 LYS A O 1
ATOM 7920 N N . GLN A 1 494 ? 5.706 -7.807 -16.668 1.00 13.98 516 GLN A N 1
ATOM 7921 C CA . GLN A 1 494 ? 6.455 -8.998 -16.293 1.00 10.63 516 GLN A CA 1
ATOM 7922 C C . GLN A 1 494 ? 6.209 -10.089 -17.332 1.00 8.10 516 GLN A C 1
ATOM 7923 O O . GLN A 1 494 ? 5.100 -10.200 -17.882 1.00 11.02 516 GLN A O 1
ATOM 7937 N N . SER A 1 495 ? 7.252 -10.867 -17.609 1.00 10.10 517 SER A N 1
ATOM 7938 C CA . SER A 1 495 ? 7.153 -12.085 -18.406 1.00 8.50 517 SER A CA 1
ATOM 7939 C C . SER A 1 495 ? 6.609 -13.219 -17.540 1.00 9.64 517 SER A C 1
ATOM 7940 O O . SER A 1 495 ? 6.978 -13.337 -16.377 1.00 10.73 517 SER A O 1
ATOM 7948 N N . PRO A 1 496 ? 5.746 -14.073 -18.104 1.00 12.75 518 PRO A N 1
ATOM 7949 C CA . PRO A 1 496 ? 5.267 -15.221 -17.325 1.00 13.77 518 PRO A CA 1
ATOM 7950 C C . PRO A 1 496 ? 6.411 -16.137 -16.886 1.00 8.52 518 PRO A C 1
ATOM 7951 O O . PRO A 1 496 ? 6.273 -16.834 -15.882 1.00 11.12 518 PRO A O 1
ATOM 7962 N N . PHE A 1 497 ? 7.525 -16.117 -17.623 1.00 9.88 519 PHE A N 1
ATOM 7963 C CA . PHE A 1 497 ? 8.660 -16.993 -17.331 1.00 10.28 519 PHE A CA 1
ATOM 7964 C C . PHE A 1 497 ? 9.712 -16.324 -16.450 1.00 12.22 519 PHE A C 1
ATOM 7965 O O . PHE A 1 497 ? 10.668 -16.981 -16.041 1.00 9.61 519 PHE A O 1
ATOM 7982 N N . GLY A 1 498 ? 9.550 -15.025 -16.175 1.00 7.41 520 GLY A N 1
ATOM 7983 C CA . GLY A 1 498 ? 10.452 -14.319 -15.269 1.00 8.11 520 GLY A CA 1
ATOM 7984 C C . GLY A 1 498 ? 11.407 -13.341 -15.943 1.00 11.47 520 GLY A C 1
ATOM 7985 O O . GLY A 1 498 ? 12.038 -12.525 -15.263 1.00 11.31 520 GLY A O 1
ATOM 7989 N N . TYR A 1 499 ? 11.506 -13.408 -17.271 1.00 10.91 521 TYR A N 1
ATOM 7990 C CA . TYR A 1 499 ? 12.497 -12.623 -18.021 1.00 11.12 521 TYR A CA 1
ATOM 7991 C C . TYR A 1 499 ? 12.232 -11.123 -17.962 1.00 14.18 521 TYR A C 1
ATOM 7992 O O . TYR A 1 499 ? 11.113 -10.684 -17.719 1.00 14.84 521 TYR A O 1
ATOM 8010 N N . THR A 1 500 ? 13.291 -10.348 -18.177 1.00 4.30 522 THR A N 1
ATOM 8011 C CA . THR A 1 500 ? 13.183 -8.904 -18.342 1.00 7.66 522 THR A CA 1
ATOM 8012 C C . THR A 1 500 ? 13.170 -8.585 -19.838 1.00 7.14 522 THR A C 1
ATOM 8013 O O . THR A 1 500 ? 14.208 -8.646 -20.501 1.00 7.01 522 THR A O 1
ATOM 8024 N N . TYR A 1 501 ? 11.994 -8.267 -20.361 1.00 10.97 523 TYR A N 1
ATOM 8025 C CA . TYR A 1 501 ? 11.841 -7.966 -21.780 1.00 11.57 523 TYR A CA 1
ATOM 8026 C C . TYR A 1 501 ? 11.351 -6.533 -21.885 1.00 15.83 523 TYR A C 1
ATOM 8027 O O . TYR A 1 501 ? 10.272 -6.211 -21.390 1.00 18.03 523 TYR A O 1
ATOM 8045 N N . LEU A 1 502 ? 12.145 -5.685 -22.535 1.00 9.03 524 LEU A N 1
ATOM 8046 C CA . LEU A 1 502 ? 11.967 -4.234 -22.441 1.00 9.25 524 LEU A CA 1
ATOM 8047 C C . LEU A 1 502 ? 11.488 -3.544 -23.721 1.00 14.76 524 LEU A C 1
ATOM 8048 O O . LEU A 1 502 ? 11.191 -2.352 -23.708 1.00 17.05 524 LEU A O 1
ATOM 8064 N N . TYR A 1 503 ? 11.405 -4.280 -24.822 1.00 11.35 525 TYR A N 1
ATOM 8065 C CA . TYR A 1 503 ? 10.807 -3.716 -26.033 1.00 12.83 525 TYR A CA 1
ATOM 8066 C C . TYR A 1 503 ? 9.325 -3.461 -25.762 1.00 14.77 525 TYR A C 1
ATOM 8067 O O . TYR A 1 503 ? 8.620 -4.350 -25.301 1.00 12.61 525 TYR A O 1
ATOM 8085 N N . GLY A 1 504 ? 8.853 -2.244 -26.025 1.00 12.29 526 GLY A N 1
ATOM 8086 C CA . GLY A 1 504 ? 7.469 -1.898 -25.727 1.00 12.60 526 GLY A CA 1
ATOM 8087 C C . GLY A 1 504 ? 7.299 -1.155 -24.404 1.00 19.92 526 GLY A C 1
ATOM 8088 O O . GLY A 1 504 ? 6.226 -0.619 -24.100 1.00 20.79 526 GLY A O 1
ATOM 8092 N N . THR A 1 505 ? 8.359 -1.120 -23.603 1.00 11.82 527 THR A N 1
ATOM 8093 C CA . THR A 1 505 ? 8.339 -0.317 -22.381 1.00 7.18 527 THR A CA 1
ATOM 8094 C C . THR A 1 505 ? 8.773 1.104 -22.742 1.00 8.84 527 THR A C 1
ATOM 8095 O O . THR A 1 505 ? 9.530 1.299 -23.699 1.00 12.41 527 THR A O 1
ATOM 8106 N N . LYS A 1 506 ? 8.286 2.091 -22.001 1.00 16.75 528 LYS A N 1
ATOM 8107 C CA . LYS A 1 506 ? 8.607 3.493 -22.286 1.00 17.87 528 LYS A CA 1
ATOM 8108 C C . LYS A 1 506 ? 9.090 4.194 -21.027 1.00 19.18 528 LYS A C 1
ATOM 8109 O O . LYS A 1 506 ? 8.967 3.661 -19.931 1.00 17.42 528 LYS A O 1
ATOM 8128 N N . LEU A 1 507 ? 9.623 5.401 -21.190 1.00 20.35 529 LEU A N 1
ATOM 8129 C CA . LEU A 1 507 ? 10.057 6.211 -20.065 1.00 16.40 529 LEU A CA 1
ATOM 8130 C C . LEU A 1 507 ? 9.397 7.580 -20.153 1.00 24.37 529 LEU A C 1
ATOM 8131 O O . LEU A 1 507 ? 9.500 8.265 -21.172 1.00 23.56 529 LEU A O 1
ATOM 8147 N N . ALA A 1 508 ? 8.714 7.965 -19.081 1.00 32.66 530 ALA A N 1
ATOM 8148 C CA . ALA A 1 508 ? 8.045 9.253 -19.001 1.00 32.79 530 ALA A CA 1
ATOM 8149 C C . ALA A 1 508 ? 9.026 10.349 -18.601 1.00 31.25 530 ALA A C 1
ATOM 8150 O O . ALA A 1 508 ? 10.187 10.077 -18.288 1.00 30.07 530 ALA A O 1
ATOM 8157 N N . ASP A 1 509 ? 8.556 11.592 -18.609 1.00 96.81 531 ASP A N 1
ATOM 8158 C CA . ASP A 1 509 ? 9.371 12.719 -18.169 1.00 95.68 531 ASP A CA 1
ATOM 8159 C C . ASP A 1 509 ? 8.998 13.128 -16.749 1.00 94.70 531 ASP A C 1
ATOM 8160 O O . ASP A 1 509 ? 9.355 12.451 -15.785 1.00 94.07 531 ASP A O 1
#

Foldseek 3Di:
DQEAEEEEADDAPFQQLQQDDAFVNCLQHLLFAFFFQWAADFQGLDIAGDQFNDWDADPQQFKIKGFGDPPQAKDADPQDDDPGHDWLLQLQCLVCLCQPCPDPNVCQVHGDRQVCQLVVVNQFWPDWDDPDGGMIMTGTPAFFLQVVLVRNFSSSTGADPVLQVSCVVVVHNNCCTRAPMYRGQWHWDDDDPQAWTKIAGPCSRPVHTFQGGIYIHGHDNDLVVQLVCLQVVVHFWYFLHDPVSVVVQVPPPQKDKDKDFAQKFKWKFAQCVDPPNVDLLLLLLLQLLADLVVCCCPFAVVQWDFDQFRGDPPAFLDAPVGGGRHNDLPSSLVSCVVSVPNQAEEFEEEFAPDDDFFTSGRPVSSVRSQVSSVSSNYHYYYDYDPHVVRVQCLLVQVHRMYIDMDFAGNRHCLSRCSSQADCSNRSRRPSSNHYDVVLNVLSSVLRRDPPVVVSSVSSNVSRVVCNSSNSINGRIGGMAMIMGGPQKPPAGAHSRGHGNPRRIHGHD

InterPro domains:
  IPR000914 Solute-binding protein family 5 domain [PF00496] (70-450)
  IPR023765 Solute-binding protein family 5, conserved site [PS01040] (75-97)
  IPR030678 Peptide/nickel binding protein, MppA-type [PIRSF002741] (20-524)
  IPR039424 Solute-binding protein family 5 [PTHR30290] (9-522)

Organism: Glaesserella parasuis serovar 5 (strain SH0165) (NCBI:txid557723)

Sequence (508 aa):
DKTFINCVSRSPTGFSPALVMDGIISYNASSQQVYNRLVEFKRGSTDIEPALAESWTVSDDGLTYTFNLRKGVKFHSNKEEFTPSRDFNADDVVFSFQRQLDPNHPYHNVSKATYPYFKAMKFSTLLKSVEKVDMMHTVKKITLNRQDATFLASLGMDFISIYSAEYADKMLAAGKPEETIDTTPIGTGPFLFAGYQVDQKSRYLAHKEEYWKGKADIDRRLLIFEEIVPDATARYAKLQAGACDLIDFPNAADLEKMKTDPKVNLHSQSGLNIAYIAFNTEKAPFDNVKVRQALNYAVDKNAIIDAVYRGAGVAAKNPLPPTIWGYNNEITGYEYSPEKAKQLLKEAGFENGFETDIWVQPVVRASNPNPRRRMMAELVQSDWEKVGVKSKLVSYEWGDYIKRTKAGELTAGTYGWSGDNGDPDNFLSPLFGSSENVGNSNYARFKNPELDALLHKAVGLSDKAERAKKIYEQQAQVLLKEQAPWINVAHSINFAPTSKRVQDYKQSPFGYTYLYGTKLAD

Solvent-accessible surface area: 20243 Å² total; per-residue (Å²): 130,69,30,1,35,4,0,16,9,61,37,18,98,20,15,3,0,2,30,17,53,17,29,30,0,5,25,4,0,0,15,0,0,3,1,10,2,0,22,38,94,73,43,29,65,82,52,46,56,1,0,0,87,51,57,83,61,44,161,79,14,54,39,15,33,0,59,4,44,145,46,0,79,9,4,51,34,211,79,11,100,30,97,67,46,1,6,0,54,0,0,36,18,4,0,38,4,8,39,54,89,134,35,92,4,30,106,14,47,183,11,78,4,23,6,2,102,1,20,42,0,67,81,6,7,141,29,7,83,108,82,74,106,62,21,0,75,0,26,3,83,87,88,12,53,4,0,35,19,0,1,6,4,8,1,2,0,0,8,3,12,26,3,0,96,112,7,76,93,65,63,86,15,78,18,2,7,84,33,2,3,0,0,0,1,1,35,24,29,26,68,88,108,99,97,68,3,87,1,61,9,10,168,112,10,51,104,35,99,2,64,0,39,109,0,25,4,45,19,11,101,82,12,80,36,6,16,56,66,3,66,88,52,46,0,2,9,3,28,66,23,66,34,62,17,16,84,124,1,107,123,19,114,115,13,55,42,44,67,50,66,2,19,1,0,0,4,0,0,0,3,18,93,68,76,25,0,80,50,48,78,0,10,39,0,0,5,33,1,2,34,26,98,37,0,18,81,36,8,7,125,52,24,13,77,36,1,85,1,4,0,0,65,90,11,62,7,18,16,115,155,13,83,25,34,98,116,16,41,144,95,0,108,91,28,2,101,90,21,65,58,121,148,11,29,144,16,48,0,9,2,14,57,28,42,68,38,6,10,68,43,7,110,89,1,0,82,47,0,33,40,22,0,85,133,8,27,0,128,15,150,47,35,41,65,149,58,51,56,0,29,148,81,0,65,73,9,77,0,24,0,0,2,8,14,33,30,1,15,4,13,15,0,12,0,1,0,7,2,1,2,2,29,78,0,26,29,40,7,2,38,0,42,8,120,24,109,116,0,19,60,32,4,98,123,0,24,15,51,118,83,117,68,70,12,16,118,4,0,39,95,0,1,63,15,8,60,102,59,3,4,11,0,27,0,0,6,5,54,18,47,8,0,0,10,134,83,10,73,77,19,106,26,14,28,17,38,23,15,43,1,35,20,0,79,6,33,174